Protein AF-A0AAV8FFJ5-F1 (afdb_monomer_lite)

Secondary structure (DSSP, 8-state):
------------S-----SSPPPPPPPPPP--BEEE-HHHHSS-EEEEETTTEEEEEEEEPP-TTT-TT--EEEEEEEETTEEEEEEEEPPTTB-SEEEEEEEEEEEEETTEEEEEEEEEEEEE-EEEEEEEEEE-HHHHHHHTT-HHHHHHH-TT-TT----S-PEEEEEEEEEEEEEPTTSSEEEEEEEEEEEEEEEEETTEEEEEEEEEEEEEEEEEPPP---------------------------------------GGGSPPP-EEEEEEE--TT--EEEEES-SS-S--TT-EEEE------SSTT-TTHHHHHHHHSTTTT--TT--S-EEEEEEETTS-EEEE-S---EEEE--SSSEEEEEESSS-EEEEEE--SSHHHHHHHHHHHH--PPPPPGGGGGSEEEEE-S-HHHHHHHHHHHHHTT--EEEEEETTTT-EEEETTEEEE-TT-S--TTTTTTHHHHHHHHHHTT-EEEE---S--PPPPTTS-------HHHHHHHHHHHHHHHHHTS-------SS-SSSHHHHTTSTTS----PEEPPPPPTT-------PPP--------------PPP---PPPPP------

InterPro domains:
  IPR011013 Galactose mutarotase-like domain superfamily [SSF74650] (195-387)
  IPR017853 Glycoside hydrolase superfamily [SSF51445] (389-494)
  IPR052990 Sulfoquinovosidase Glycosyl Hydrolase [PTHR46959] (23-495)

pLDDT: mean 73.07, std 27.99, range [20.7, 98.69]

Organism: NCBI:txid906938

Foldseek 3Di:
DPPPPPPDDPPPDDDQQDLDDDAAADDDDFKDFEAEDCVAQVAWDWDDFFPWKIKIKHWDDPDPPPDNDQGWIKIFMDTPVCPVAGLFMADTRMDQKKFWDWDWDWDDFPQFIHIHTDDTLWIQHYWYWYDKDFDDPVNCVVCVPPPVNCQQQNPPNPPDDQPGGGKIKTKTKGKTWDDDPPAQKIKIKIKIKIWIWHDPDNWKIKIKIGIDDIDIDIDRHDDPPPPPDDPDDDDDDDDDDDDDPPPPPPPPPDDPPPPPVVVVPNDATQKMKGKTWDALPKWKAAQWDFDQDGTAALHKAKNDAGQQAFCQDPPPRSSVCSSVGNSRHHHRRHDRTTFQWMAIPSRHIKGWDDDFIWMWRNNDSTMIMIMGRGNMTMIMITDDPDPVRRVVVVCVQVHDDDDDDPLPVQFFAFEDEQADVRVVVVVVVCVVVVGGASEYEYAQQQDWDQDPVGTDHQQPPDGPCVRHPPVVVSQVVCVVVNYHYAYAHDPDHDDDDPPDPDPDDPDPVSVCVNCVVVVVVVVVNVDDDDDDDDDPDPPVVVVVVVVPDDDPDHHHDDDDDPPDDPDDDDDDDDDDDDDDDDDDDGDTDDDDDDDDDDDDDDDD

Radius of gyration: 32.41 Å; chains: 1; bounding box: 73×77×121 Å

Structure (mmCIF, N/CA/C/O backbone):
data_AF-A0AAV8FFJ5-F1
#
_entry.id   AF-A0AAV8FFJ5-F1
#
loop_
_atom_site.group_PDB
_atom_site.id
_atom_site.type_symbol
_atom_site.label_atom_id
_atom_site.label_alt_id
_atom_site.label_comp_id
_atom_site.label_asym_id
_atom_site.label_entity_id
_atom_site.label_seq_id
_atom_site.pdbx_PDB_ins_code
_atom_site.Cartn_x
_atom_site.Cartn_y
_atom_site.Cartn_z
_atom_site.occupancy
_atom_site.B_iso_or_equiv
_atom_site.auth_seq_id
_atom_site.auth_comp_id
_atom_site.auth_asym_id
_atom_site.auth_atom_id
_atom_site.pdbx_PDB_model_num
ATOM 1 N N . MET A 1 1 ? 8.888 23.016 -9.377 1.00 27.34 1 MET A N 1
ATOM 2 C CA . MET A 1 1 ? 7.510 23.020 -8.830 1.00 27.34 1 MET A CA 1
ATOM 3 C C . MET A 1 1 ? 6.542 23.566 -9.877 1.00 27.34 1 MET A C 1
ATOM 5 O O . MET A 1 1 ? 6.268 24.762 -9.897 1.00 27.34 1 MET A O 1
ATOM 9 N N . ALA A 1 2 ? 6.053 22.723 -10.788 1.00 27.53 2 ALA A N 1
ATOM 10 C CA . ALA A 1 2 ? 4.931 23.105 -11.641 1.00 27.53 2 ALA A CA 1
ATOM 11 C C . ALA A 1 2 ? 3.664 23.161 -10.771 1.00 27.53 2 ALA A C 1
ATOM 13 O O . ALA A 1 2 ? 3.312 22.176 -10.126 1.00 27.53 2 ALA A O 1
ATOM 14 N N . GLN A 1 3 ? 3.012 24.324 -10.696 1.00 28.06 3 GLN A N 1
ATOM 15 C CA . GLN A 1 3 ? 1.726 24.470 -10.015 1.00 28.06 3 GLN A CA 1
ATOM 16 C C . GLN A 1 3 ? 0.692 23.574 -10.706 1.00 28.06 3 GLN A C 1
ATOM 18 O O . GLN A 1 3 ? 0.239 23.878 -11.809 1.00 28.06 3 GLN A O 1
ATOM 23 N N . THR A 1 4 ? 0.301 22.480 -10.054 1.00 39.94 4 THR A N 1
ATOM 24 C CA . THR A 1 4 ? -0.890 21.709 -10.415 1.00 39.94 4 THR A CA 1
ATOM 25 C C . THR A 1 4 ? -2.088 22.654 -10.325 1.00 39.94 4 THR A C 1
ATOM 27 O O . THR A 1 4 ? -2.523 23.004 -9.228 1.00 39.94 4 THR A O 1
ATOM 30 N N . GLN A 1 5 ? -2.600 23.133 -11.462 1.00 37.69 5 GLN A N 1
ATOM 31 C CA . GLN A 1 5 ? -3.820 23.939 -11.488 1.00 37.69 5 GLN A CA 1
ATOM 32 C C . GLN A 1 5 ? -5.011 23.046 -11.116 1.00 37.69 5 GLN A C 1
ATOM 34 O O . GLN A 1 5 ? -5.649 22.438 -11.971 1.00 37.69 5 GLN A O 1
ATOM 39 N N . TYR A 1 6 ? -5.310 22.958 -9.820 1.00 39.06 6 TYR A N 1
ATOM 40 C CA . TYR A 1 6 ? -6.525 22.326 -9.316 1.00 39.06 6 TYR A CA 1
ATOM 41 C C . TYR A 1 6 ? -7.734 23.184 -9.689 1.00 39.06 6 TYR A C 1
ATOM 43 O O . TYR A 1 6 ? -8.048 24.180 -9.035 1.00 39.06 6 TYR A O 1
ATOM 51 N N . LYS A 1 7 ? -8.435 22.804 -10.757 1.00 43.22 7 LYS A N 1
ATOM 52 C CA . LYS A 1 7 ? -9.700 23.434 -11.134 1.00 43.22 7 LYS A CA 1
ATOM 53 C C . LYS A 1 7 ? -10.850 22.731 -10.414 1.00 43.22 7 LYS A C 1
ATOM 55 O O . LYS A 1 7 ? -11.481 21.828 -10.951 1.00 43.22 7 LYS A O 1
ATOM 60 N N . ASN A 1 8 ? -11.134 23.159 -9.186 1.00 42.53 8 ASN A N 1
ATOM 61 C CA . ASN A 1 8 ? -12.275 22.655 -8.424 1.00 42.53 8 ASN A CA 1
ATOM 62 C C . ASN A 1 8 ? -13.589 23.179 -9.023 1.00 42.53 8 ASN A C 1
ATOM 64 O O . ASN A 1 8 ? -13.984 24.315 -8.763 1.00 42.53 8 ASN A O 1
ATOM 68 N N . SER A 1 9 ? -14.305 22.358 -9.795 1.00 47.91 9 SER A N 1
ATOM 69 C CA . SER A 1 9 ? -15.708 22.637 -10.118 1.00 47.91 9 SER A CA 1
ATOM 70 C C . SER A 1 9 ? -16.610 21.967 -9.083 1.00 47.91 9 SER A C 1
ATOM 72 O O . SER A 1 9 ? -16.882 20.771 -9.171 1.00 47.91 9 SER A O 1
ATOM 74 N N . LYS A 1 10 ? -17.101 22.725 -8.097 1.00 41.09 10 LYS A N 1
ATOM 75 C CA . LYS A 1 10 ? -18.166 22.243 -7.207 1.00 41.09 10 LYS A CA 1
ATOM 76 C C . LYS A 1 10 ? -19.483 22.200 -7.987 1.00 41.09 10 LYS A C 1
ATOM 78 O O . LYS A 1 10 ? -20.223 23.178 -8.013 1.00 41.09 10 LYS A O 1
ATOM 83 N N . LYS A 1 11 ? -19.790 21.075 -8.638 1.00 44.50 11 LYS A N 1
ATOM 84 C CA . LYS A 1 11 ? -21.136 20.808 -9.169 1.00 44.50 11 LYS A CA 1
ATOM 85 C C . LYS A 1 11 ? -22.014 20.261 -8.047 1.00 44.50 11 LYS A C 1
ATOM 87 O O . LYS A 1 11 ? -22.297 19.069 -7.986 1.00 44.50 11 LYS A O 1
ATOM 92 N N . HIS A 1 12 ? -22.430 21.129 -7.131 1.00 41.81 12 HIS A N 1
ATOM 93 C CA . HIS A 1 12 ? -23.489 20.765 -6.202 1.00 41.81 12 HIS A CA 1
ATOM 94 C C . HIS A 1 12 ? -24.855 20.953 -6.876 1.00 41.81 12 HIS A C 1
ATOM 96 O O . HIS A 1 12 ? -25.210 22.050 -7.294 1.00 41.81 12 HIS A O 1
ATOM 102 N N . HIS A 1 13 ? -25.610 19.850 -6.899 1.00 42.41 13 HIS A N 1
ATOM 103 C CA . HIS A 1 13 ? -27.062 19.745 -7.087 1.00 42.41 13 HIS A CA 1
ATOM 104 C C . HIS A 1 13 ? -27.590 19.537 -8.524 1.00 42.41 13 HIS A C 1
ATOM 106 O O . HIS A 1 13 ? -27.277 20.279 -9.448 1.00 42.41 13 HIS A O 1
ATOM 112 N N . LYS A 1 14 ? -28.485 18.533 -8.634 1.00 45.38 14 LYS A N 1
ATOM 113 C CA . LYS A 1 14 ? -29.269 18.045 -9.796 1.00 45.38 14 LYS A CA 1
ATOM 114 C C . LYS A 1 14 ? -28.672 16.927 -10.665 1.00 45.38 14 LYS A C 1
ATOM 116 O O . LYS A 1 14 ? -28.888 16.913 -11.871 1.00 45.38 14 LYS A O 1
ATOM 121 N N . HIS A 1 15 ? -28.020 15.932 -10.070 1.00 53.72 15 HIS A N 1
ATOM 122 C CA . HIS A 1 15 ? -27.848 14.639 -10.740 1.00 53.72 15 HIS A CA 1
ATOM 123 C C . HIS A 1 15 ? -28.732 13.586 -10.070 1.00 53.72 15 HIS A C 1
ATOM 125 O O . HIS A 1 15 ? -28.730 13.457 -8.850 1.00 53.72 15 HIS A O 1
ATOM 131 N N . ILE A 1 16 ? -29.509 12.859 -10.877 1.00 65.69 16 ILE A N 1
ATOM 132 C CA . ILE A 1 16 ? -30.084 11.576 -10.465 1.00 65.69 16 ILE A CA 1
ATOM 133 C C . ILE A 1 16 ? -28.891 10.674 -10.145 1.00 65.69 16 ILE A C 1
ATOM 135 O O . ILE A 1 16 ? -28.009 10.517 -10.994 1.00 65.69 16 ILE A O 1
ATOM 139 N N . ASN A 1 17 ? -28.832 10.140 -8.924 1.00 75.19 17 ASN A N 1
ATOM 140 C CA . ASN A 1 17 ? -27.739 9.264 -8.514 1.00 75.19 17 ASN A CA 1
ATOM 141 C C . ASN A 1 17 ? -27.718 8.045 -9.441 1.00 75.19 17 ASN A C 1
ATOM 143 O O . ASN A 1 17 ? -28.715 7.329 -9.538 1.00 75.19 17 ASN A O 1
ATOM 147 N N . ASN A 1 18 ? -26.601 7.819 -10.136 1.00 77.56 18 ASN A N 1
ATOM 148 C CA . ASN A 1 18 ? -26.414 6.599 -10.911 1.00 77.56 18 ASN A CA 1
ATOM 149 C C . ASN A 1 18 ? -26.070 5.466 -9.930 1.00 77.56 18 ASN A C 1
ATOM 151 O O . ASN A 1 18 ? -24.991 5.506 -9.334 1.00 77.56 18 ASN A O 1
ATOM 155 N N . PRO A 1 19 ? -26.932 4.448 -9.763 1.00 77.12 19 PRO A N 1
ATOM 156 C CA . PRO A 1 19 ? -26.680 3.384 -8.802 1.00 77.12 19 PRO A CA 1
ATOM 157 C C . PRO A 1 19 ? -25.556 2.425 -9.236 1.00 77.12 19 PRO A C 1
ATOM 159 O O . PRO A 1 19 ? -25.034 1.682 -8.404 1.00 77.12 19 PRO A O 1
ATOM 162 N N . PHE A 1 20 ? -25.147 2.479 -10.510 1.00 77.88 20 PHE A N 1
ATOM 163 C CA . PHE A 1 20 ? -24.053 1.700 -11.092 1.00 77.88 20 PHE A CA 1
ATOM 164 C C . PHE A 1 20 ? -22.979 2.633 -11.675 1.00 77.88 20 PHE A C 1
ATOM 166 O O . PHE A 1 20 ? -22.865 2.771 -12.901 1.00 77.88 20 PHE A O 1
ATOM 173 N N . PRO A 1 21 ? -22.204 3.335 -10.827 1.00 76.38 21 PRO A N 1
ATOM 174 C CA . PRO A 1 21 ? -21.106 4.158 -11.311 1.00 76.38 21 PRO A CA 1
ATOM 175 C C . PRO A 1 21 ? -20.093 3.279 -12.056 1.00 76.38 21 PRO A C 1
ATOM 177 O O . PRO A 1 21 ? -19.700 2.217 -11.577 1.00 76.38 21 PRO A O 1
ATOM 180 N N . SER A 1 22 ? -19.674 3.708 -13.248 1.00 78.69 22 SER A N 1
ATOM 181 C CA . SER A 1 22 ? -18.642 2.997 -14.003 1.00 78.69 22 SER A CA 1
ATOM 182 C C . SER A 1 22 ? -17.308 3.036 -13.256 1.00 78.69 22 SER A C 1
ATOM 184 O O . SER A 1 22 ? -16.978 4.044 -12.625 1.00 78.69 22 SER A O 1
ATOM 186 N N . ALA A 1 23 ? -16.516 1.969 -13.383 1.00 79.38 23 ALA A N 1
ATOM 187 C CA . ALA A 1 23 ? -15.149 1.959 -12.878 1.00 79.38 23 ALA A CA 1
ATOM 188 C C . ALA A 1 23 ? -14.354 3.129 -13.498 1.00 79.38 23 ALA A C 1
ATOM 190 O O . ALA A 1 23 ? -14.404 3.314 -14.724 1.00 79.38 23 ALA A O 1
ATOM 191 N N . PRO A 1 24 ? -13.643 3.934 -12.688 1.00 82.69 24 PRO A N 1
ATOM 192 C CA . PRO A 1 24 ? -12.802 5.003 -13.203 1.00 82.69 24 PRO A CA 1
ATOM 193 C C . PRO A 1 24 ? -11.770 4.456 -14.191 1.00 82.69 24 PRO A C 1
ATOM 195 O O . PRO A 1 24 ? -11.191 3.389 -13.986 1.00 82.69 24 PRO A O 1
ATOM 198 N N . LYS A 1 25 ? -11.545 5.178 -15.291 1.00 85.44 25 LYS A N 1
ATOM 199 C CA . LYS A 1 25 ? -10.535 4.780 -16.276 1.00 85.44 25 LYS A CA 1
ATOM 200 C C . LYS A 1 25 ? -9.154 5.111 -15.721 1.00 85.44 25 LYS A C 1
ATOM 202 O O . LYS A 1 25 ? -8.875 6.280 -15.491 1.00 85.44 25 LYS A O 1
ATOM 207 N N . SER A 1 26 ? -8.297 4.112 -15.563 1.00 87.12 26 SER A N 1
ATOM 208 C CA . SER A 1 26 ? -6.859 4.297 -15.356 1.00 87.12 26 SER A CA 1
ATOM 209 C C . SER A 1 26 ? -6.111 3.994 -16.653 1.00 87.12 26 SER A C 1
ATOM 211 O O . SER A 1 26 ? -6.634 3.311 -17.544 1.00 87.12 26 SER A O 1
ATOM 213 N N . LEU A 1 27 ? -4.861 4.439 -16.755 1.00 87.25 27 LEU A N 1
ATOM 214 C CA . LEU A 1 27 ? -3.969 3.934 -17.787 1.00 87.25 27 LEU A CA 1
ATOM 215 C C . LEU A 1 27 ? -3.849 2.398 -17.703 1.00 87.25 27 LEU A C 1
ATOM 217 O O . LEU A 1 27 ? -3.881 1.819 -16.610 1.00 87.25 27 LEU A O 1
ATOM 221 N N . PRO A 1 28 ? -3.774 1.712 -18.859 1.00 86.25 28 PRO A N 1
ATOM 222 C CA . PRO A 1 28 ? -3.545 0.276 -18.890 1.00 86.25 28 PRO A CA 1
ATOM 223 C C . PRO A 1 28 ? -2.102 -0.037 -18.488 1.00 86.25 28 PRO A C 1
ATOM 225 O O . PRO A 1 28 ? -1.253 0.853 -18.460 1.00 86.25 28 PRO A O 1
ATOM 228 N N . LEU A 1 29 ? -1.816 -1.321 -18.270 1.00 87.94 29 LEU A N 1
ATOM 229 C CA . LEU A 1 29 ? -0.450 -1.787 -18.072 1.00 87.94 29 LEU A CA 1
ATOM 230 C C . LEU A 1 29 ? 0.429 -1.380 -19.261 1.00 87.94 29 LEU A C 1
ATOM 232 O O . LEU A 1 29 ? 0.100 -1.649 -20.421 1.00 87.94 29 LEU A O 1
ATOM 236 N N . ILE A 1 30 ? 1.553 -0.737 -18.967 1.00 87.69 30 ILE A N 1
ATOM 237 C CA . ILE A 1 30 ? 2.515 -0.262 -19.961 1.00 87.69 30 ILE A CA 1
ATOM 238 C C . ILE A 1 30 ? 3.710 -1.208 -19.987 1.00 87.69 30 ILE A C 1
ATOM 240 O O . ILE A 1 30 ? 4.317 -1.456 -18.959 1.00 87.69 30 ILE A O 1
ATOM 244 N N . HIS A 1 31 ? 4.080 -1.722 -21.152 1.00 81.38 31 HIS A N 1
ATOM 245 C CA . HIS A 1 31 ? 5.307 -2.500 -21.301 1.00 81.38 31 HIS A CA 1
ATOM 246 C C . HIS A 1 31 ? 5.939 -2.226 -22.662 1.00 81.38 31 HIS A C 1
ATOM 248 O O . HIS A 1 31 ? 5.267 -1.801 -23.610 1.00 81.38 31 HIS A O 1
ATOM 254 N N . SER A 1 32 ? 7.248 -2.428 -22.732 1.00 85.81 32 SER A N 1
ATOM 255 C CA . SER A 1 32 ? 8.037 -2.342 -23.953 1.00 85.81 32 SER A CA 1
ATOM 256 C C . SER A 1 32 ? 9.346 -3.099 -23.773 1.00 85.81 32 SER A C 1
ATOM 258 O O . SER A 1 32 ? 9.659 -3.567 -22.682 1.00 85.81 32 SER A O 1
ATOM 260 N N . LYS A 1 33 ? 10.133 -3.175 -24.845 1.00 86.69 33 LYS A N 1
ATOM 261 C CA . LYS A 1 33 ? 11.461 -3.783 -24.815 1.00 86.69 33 LYS A CA 1
ATOM 262 C C . LYS A 1 33 ? 12.438 -2.938 -23.994 1.00 86.69 33 LYS A C 1
ATOM 264 O O . LYS A 1 33 ? 12.467 -1.711 -24.128 1.00 86.69 33 LYS A O 1
ATOM 269 N N . LEU A 1 34 ? 13.259 -3.628 -23.213 1.00 91.75 34 LEU A N 1
ATOM 270 C CA . LEU A 1 34 ? 14.481 -3.096 -22.635 1.00 91.75 34 LEU A CA 1
ATOM 271 C C . LEU A 1 34 ? 15.609 -3.208 -23.656 1.00 91.75 34 LEU A C 1
ATOM 273 O O . LEU A 1 34 ? 15.776 -4.227 -24.322 1.00 91.75 34 LEU A O 1
ATOM 277 N N . SER A 1 35 ? 16.403 -2.155 -23.741 1.00 91.81 35 SER A N 1
ATOM 278 C CA . SER A 1 35 ? 17.680 -2.150 -24.450 1.00 91.81 35 SER A CA 1
ATOM 279 C C . SER A 1 35 ? 18.784 -1.727 -23.489 1.00 91.81 35 SER A C 1
ATOM 281 O O . SER A 1 35 ? 18.505 -1.181 -22.421 1.00 91.81 35 SER A O 1
ATOM 283 N N . PHE A 1 36 ? 20.038 -1.991 -23.827 1.00 91.00 36 PHE A N 1
ATOM 284 C CA . PHE A 1 36 ? 21.166 -1.652 -22.968 1.00 91.00 36 PHE A CA 1
ATOM 285 C C . PHE A 1 36 ? 22.409 -1.328 -23.798 1.00 91.00 36 PHE A C 1
ATOM 287 O O . PHE A 1 36 ? 22.469 -1.626 -24.990 1.00 91.00 36 PHE A O 1
ATOM 294 N N . ASN A 1 37 ? 23.390 -0.679 -23.172 1.00 88.06 37 ASN A N 1
ATOM 295 C CA . ASN A 1 37 ? 24.670 -0.379 -23.801 1.00 88.06 37 ASN A CA 1
ATOM 296 C C . ASN A 1 37 ? 25.545 -1.645 -23.894 1.00 88.06 37 ASN A C 1
ATOM 298 O O . ASN A 1 37 ? 26.142 -2.064 -22.899 1.00 88.06 37 ASN A O 1
ATOM 302 N N . ASP A 1 38 ? 25.635 -2.220 -25.096 1.00 82.00 38 ASP A N 1
ATOM 303 C CA . ASP A 1 38 ? 26.389 -3.450 -25.378 1.00 82.00 38 ASP A CA 1
ATOM 304 C C . ASP A 1 38 ? 27.872 -3.361 -24.976 1.00 82.00 38 ASP A C 1
ATOM 306 O O . ASP A 1 38 ? 28.421 -4.341 -24.487 1.00 82.00 38 ASP A O 1
ATOM 310 N N . GLU A 1 39 ? 28.529 -2.203 -25.103 1.00 84.25 39 GLU A N 1
ATOM 311 C CA . GLU A 1 39 ? 29.957 -2.075 -24.762 1.00 84.25 39 GLU A CA 1
ATOM 312 C C . GLU A 1 39 ? 30.221 -2.265 -23.262 1.00 84.25 39 GLU A C 1
ATOM 314 O O . GLU A 1 39 ? 31.299 -2.699 -22.858 1.00 84.25 39 GLU A O 1
ATOM 319 N N . LYS A 1 40 ? 29.240 -1.920 -22.420 1.00 83.88 40 LYS A N 1
ATOM 320 C CA . LYS A 1 40 ? 29.397 -1.911 -20.958 1.00 83.88 40 LYS A CA 1
ATOM 321 C C . LYS A 1 40 ? 28.717 -3.084 -20.266 1.00 83.88 40 LYS A C 1
ATOM 323 O O . LYS A 1 40 ? 29.121 -3.433 -19.158 1.00 83.88 40 LYS A O 1
ATOM 328 N N . LEU A 1 41 ? 27.692 -3.659 -20.893 1.00 88.81 41 LEU A N 1
ATOM 329 C CA . LEU A 1 41 ? 26.747 -4.589 -20.269 1.00 88.81 41 LEU A CA 1
ATOM 330 C C . LEU A 1 41 ? 26.561 -5.891 -21.073 1.00 88.81 41 LEU A C 1
ATOM 332 O O . LEU A 1 41 ? 25.582 -6.604 -20.867 1.00 88.81 41 LEU A O 1
ATOM 336 N N . SER A 1 42 ? 27.517 -6.234 -21.944 1.00 86.50 42 SER A N 1
ATOM 337 C CA . SER A 1 42 ? 27.536 -7.477 -22.739 1.00 86.50 42 SER A CA 1
ATOM 338 C C . SER A 1 42 ? 27.675 -8.770 -21.931 1.00 86.50 42 SER A C 1
ATOM 340 O O . SER A 1 42 ? 27.432 -9.849 -22.469 1.00 86.50 42 SER A O 1
ATOM 342 N N . HIS A 1 43 ? 28.084 -8.691 -20.663 1.00 89.56 43 HIS A N 1
ATOM 343 C CA . HIS A 1 43 ? 28.338 -9.852 -19.811 1.00 89.56 43 HIS A CA 1
ATOM 344 C C . HIS A 1 43 ? 27.574 -9.754 -18.497 1.00 89.56 43 HIS A C 1
ATOM 346 O O . HIS A 1 43 ? 27.303 -8.654 -18.009 1.00 89.56 43 HIS A O 1
ATOM 352 N N . SER A 1 44 ? 27.274 -10.920 -17.921 1.00 93.44 44 SER A N 1
ATOM 353 C CA . SER A 1 44 ? 26.695 -11.010 -16.583 1.00 93.44 44 SER A CA 1
ATOM 354 C C . SER A 1 44 ? 27.634 -10.384 -15.552 1.00 93.44 44 SER A C 1
ATOM 356 O O . SER A 1 44 ? 28.851 -10.567 -15.644 1.00 93.44 44 SER A O 1
ATOM 358 N N . ARG A 1 45 ? 27.086 -9.634 -14.593 1.00 95.44 45 ARG A N 1
ATOM 359 C CA . ARG A 1 45 ? 27.843 -8.970 -13.522 1.00 95.44 45 ARG A CA 1
ATOM 360 C C . ARG A 1 45 ? 27.027 -8.898 -12.241 1.00 95.44 45 ARG A C 1
ATOM 362 O O . ARG A 1 45 ? 25.842 -8.581 -12.296 1.00 95.44 45 ARG A O 1
ATOM 369 N N . ASP A 1 46 ? 27.707 -9.093 -11.120 1.00 97.00 46 ASP A N 1
ATOM 370 C CA . ASP A 1 46 ? 27.140 -8.955 -9.784 1.00 97.00 46 ASP A CA 1
ATOM 371 C C . ASP A 1 46 ? 27.591 -7.646 -9.141 1.00 97.00 46 ASP A C 1
ATOM 373 O O . ASP A 1 46 ? 28.747 -7.234 -9.264 1.00 97.00 46 ASP A O 1
ATOM 377 N N . PHE A 1 47 ? 26.661 -7.001 -8.447 1.00 97.81 47 PHE A N 1
ATOM 378 C CA . PHE A 1 47 ? 26.871 -5.752 -7.736 1.00 97.81 47 PHE A CA 1
ATOM 379 C C . PHE A 1 47 ? 26.398 -5.929 -6.295 1.00 97.81 47 PHE A C 1
ATOM 381 O O . PHE A 1 47 ? 25.206 -6.127 -6.051 1.00 97.81 47 PHE A O 1
ATOM 388 N N . SER A 1 48 ? 27.316 -5.849 -5.335 1.00 97.94 48 SER A N 1
ATOM 389 C CA . SER A 1 48 ? 26.944 -5.834 -3.919 1.00 97.94 48 SER A CA 1
ATOM 390 C C . SER A 1 48 ? 26.122 -4.584 -3.604 1.00 97.94 48 SER A C 1
ATOM 392 O O . SER A 1 48 ? 26.410 -3.499 -4.109 1.00 97.94 48 SER A O 1
ATOM 394 N N . ILE A 1 49 ? 25.103 -4.738 -2.765 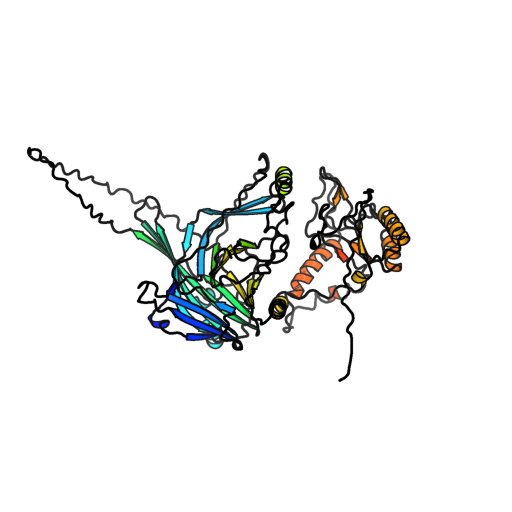1.00 97.94 49 ILE A N 1
ATOM 395 C CA . ILE A 1 49 ? 24.341 -3.646 -2.160 1.00 97.94 49 ILE A CA 1
ATOM 396 C C . ILE A 1 49 ? 24.498 -3.810 -0.653 1.00 97.94 49 ILE A C 1
ATOM 398 O O . ILE A 1 49 ? 23.932 -4.730 -0.061 1.00 97.94 49 ILE A O 1
ATOM 402 N N . GLY A 1 50 ? 25.297 -2.935 -0.049 1.00 96.12 50 GLY A N 1
ATOM 403 C CA . GLY A 1 50 ? 25.749 -3.107 1.323 1.00 96.12 50 GLY A CA 1
ATOM 404 C C . GLY A 1 50 ? 26.503 -4.425 1.519 1.00 96.12 50 GLY A C 1
ATOM 405 O O . GLY A 1 50 ? 27.247 -4.884 0.650 1.00 96.12 50 GLY A O 1
ATOM 406 N N . GLU A 1 51 ? 26.278 -5.035 2.677 1.00 96.50 51 GLU A N 1
ATOM 407 C CA . GLU A 1 51 ? 26.938 -6.266 3.111 1.00 96.50 51 GLU A CA 1
ATOM 408 C C . GLU A 1 51 ? 26.083 -7.515 2.892 1.00 96.50 51 GLU A C 1
ATOM 410 O O . GLU A 1 51 ? 26.603 -8.617 3.001 1.00 96.50 51 GLU A O 1
ATOM 415 N N . ASN A 1 52 ? 24.782 -7.375 2.617 1.00 97.81 52 ASN A N 1
ATOM 416 C CA . ASN A 1 52 ? 23.835 -8.490 2.692 1.00 97.81 52 ASN A CA 1
ATOM 417 C C . ASN A 1 52 ? 23.154 -8.824 1.367 1.00 97.81 52 ASN A C 1
ATOM 419 O O . ASN A 1 52 ? 22.582 -9.904 1.245 1.00 97.81 52 ASN A O 1
ATOM 423 N N . PHE A 1 53 ? 23.214 -7.947 0.367 1.00 98.50 53 PHE A N 1
ATOM 424 C CA . PHE A 1 53 ? 22.458 -8.122 -0.870 1.00 98.50 53 PHE A CA 1
ATOM 425 C C . PHE A 1 53 ? 23.353 -8.083 -2.101 1.00 98.50 53 PHE A C 1
ATOM 427 O O . PHE A 1 53 ? 24.379 -7.404 -2.126 1.00 98.50 53 PHE A O 1
ATOM 434 N N . ILE A 1 54 ? 22.943 -8.817 -3.133 1.00 98.50 54 ILE A N 1
ATOM 435 C CA . ILE A 1 54 ? 23.610 -8.851 -4.433 1.00 98.50 54 ILE A CA 1
ATOM 436 C C . ILE A 1 54 ? 22.567 -8.617 -5.520 1.00 98.50 54 ILE A C 1
ATOM 438 O O . ILE A 1 54 ? 21.538 -9.292 -5.568 1.00 98.50 54 ILE A O 1
ATOM 442 N N . LEU A 1 55 ? 22.847 -7.653 -6.393 1.00 98.56 55 LEU A N 1
ATOM 443 C CA . LEU A 1 55 ? 22.122 -7.425 -7.632 1.00 98.56 55 LEU A CA 1
ATOM 444 C C . LEU A 1 55 ? 22.909 -8.015 -8.800 1.00 98.56 55 LEU A C 1
ATOM 446 O O . LEU A 1 55 ? 23.987 -7.531 -9.133 1.00 98.56 55 LEU A O 1
ATOM 450 N N . THR A 1 56 ? 22.336 -9.001 -9.469 1.00 97.94 56 THR A N 1
ATOM 451 C CA . THR A 1 56 ? 22.884 -9.595 -10.687 1.00 97.94 56 THR A CA 1
ATOM 452 C C . THR A 1 56 ? 22.246 -8.958 -11.914 1.00 97.94 56 THR A C 1
ATOM 454 O O . THR A 1 56 ? 21.023 -8.946 -12.054 1.00 97.94 56 THR A O 1
ATOM 457 N N . TRP A 1 57 ? 23.070 -8.451 -12.828 1.00 96.69 57 TRP A N 1
ATOM 458 C CA . TRP A 1 57 ? 22.701 -8.144 -14.209 1.00 96.69 57 TRP A CA 1
ATOM 459 C C . TRP A 1 57 ? 23.076 -9.319 -15.099 1.00 96.69 57 TRP A C 1
ATOM 461 O O . TRP A 1 57 ? 24.229 -9.741 -15.078 1.00 96.69 57 TRP A O 1
ATOM 471 N N . ALA A 1 58 ? 22.147 -9.781 -15.932 1.00 94.00 58 ALA A N 1
ATOM 472 C CA . ALA A 1 58 ? 22.412 -10.799 -16.937 1.00 94.00 58 ALA A CA 1
ATOM 473 C C . ALA A 1 58 ? 21.771 -10.410 -18.284 1.00 94.00 58 ALA A C 1
ATOM 475 O O . ALA A 1 58 ? 20.551 -10.220 -18.360 1.00 94.00 58 ALA A O 1
ATOM 476 N N . PRO A 1 59 ? 22.558 -10.282 -19.368 1.00 90.31 59 PRO A N 1
ATOM 477 C CA . PRO A 1 59 ? 22.015 -10.084 -20.705 1.00 90.31 59 PRO A CA 1
ATOM 478 C C . PRO A 1 59 ? 21.355 -11.379 -21.200 1.00 90.31 59 PRO A C 1
ATOM 480 O O . PRO A 1 59 ? 21.881 -12.475 -21.011 1.00 90.31 59 PRO A O 1
ATOM 483 N N . THR A 1 60 ? 20.203 -11.268 -21.857 1.00 78.12 60 THR A N 1
ATOM 484 C CA . THR A 1 60 ? 19.556 -12.393 -22.530 1.00 78.12 60 THR A CA 1
ATOM 485 C C . THR A 1 60 ? 20.092 -12.521 -23.952 1.00 78.12 60 THR A C 1
ATOM 487 O O . THR A 1 60 ? 19.927 -11.627 -24.790 1.00 78.12 60 THR A O 1
ATOM 490 N N . ASN A 1 61 ? 20.718 -13.663 -24.237 1.00 62.66 61 ASN A N 1
ATOM 491 C CA . ASN A 1 61 ? 21.001 -14.077 -25.605 1.00 62.66 61 ASN A CA 1
ATOM 492 C C . ASN A 1 61 ? 19.674 -14.527 -26.224 1.00 62.66 61 ASN A C 1
ATOM 494 O O . ASN A 1 61 ? 18.974 -15.353 -25.644 1.00 62.66 61 ASN A O 1
ATOM 498 N N . GLY A 1 62 ? 19.278 -13.941 -27.353 1.00 54.22 62 GLY A N 1
ATOM 499 C CA . GLY A 1 62 ? 18.074 -14.394 -28.049 1.00 54.22 62 GLY A CA 1
ATOM 500 C C . GLY A 1 62 ? 18.271 -15.825 -28.549 1.00 54.22 62 GLY A C 1
ATOM 501 O O . GLY A 1 62 ? 19.308 -16.111 -29.140 1.00 54.22 62 GLY A O 1
ATOM 502 N N . ASP A 1 63 ? 17.290 -16.704 -28.334 1.00 43.94 63 ASP A N 1
ATOM 503 C CA . ASP A 1 63 ? 17.269 -18.029 -28.962 1.00 43.94 63 ASP A CA 1
ATOM 504 C C . ASP A 1 63 ? 17.286 -17.868 -30.492 1.00 43.94 63 ASP A C 1
ATOM 506 O O . ASP A 1 63 ? 16.293 -17.445 -31.100 1.00 43.94 63 ASP A O 1
ATOM 510 N N . GLU A 1 64 ? 18.411 -18.217 -31.123 1.00 43.91 64 GLU A N 1
ATOM 511 C CA . GLU A 1 64 ? 18.619 -18.099 -32.574 1.00 43.91 64 GLU A CA 1
ATOM 512 C C . GLU A 1 64 ? 17.611 -18.932 -33.390 1.00 43.91 64 GLU A C 1
ATOM 514 O O . GLU A 1 64 ? 17.292 -18.577 -34.524 1.00 43.91 64 GLU A O 1
ATOM 519 N N . GLU A 1 65 ? 17.041 -19.993 -32.809 1.00 45.16 65 GLU A N 1
ATOM 520 C CA . GLU A 1 65 ? 16.154 -20.931 -33.512 1.00 45.16 65 GLU A CA 1
ATOM 521 C C . GLU A 1 65 ? 14.675 -20.521 -33.566 1.00 45.16 65 GLU A C 1
ATOM 523 O O . GLU A 1 65 ? 13.938 -21.044 -34.404 1.00 45.16 65 GLU A O 1
ATOM 528 N N . LYS A 1 66 ? 14.200 -19.605 -32.705 1.00 46.47 66 LYS A N 1
ATOM 529 C CA . LYS A 1 66 ? 12.757 -19.284 -32.637 1.00 46.47 66 LYS A CA 1
ATOM 530 C C . LYS A 1 66 ? 12.397 -17.853 -33.007 1.00 46.47 66 LYS A C 1
ATOM 532 O O . LYS A 1 66 ? 11.362 -17.690 -33.649 1.00 46.47 66 LYS A O 1
ATOM 537 N N . GLN A 1 67 ? 13.209 -16.837 -32.689 1.00 38.25 67 GLN A N 1
ATOM 538 C CA . GLN A 1 67 ? 13.019 -15.452 -33.162 1.00 38.25 67 GLN A CA 1
ATOM 539 C C . GLN A 1 67 ? 14.327 -14.628 -33.056 1.00 38.25 67 GLN A C 1
ATOM 541 O O . GLN A 1 67 ? 14.723 -14.278 -31.946 1.00 38.25 67 GLN A O 1
ATOM 546 N N . PRO A 1 68 ? 14.951 -14.178 -34.163 1.00 39.12 68 PRO A N 1
ATOM 547 C CA . PRO A 1 68 ? 16.261 -13.501 -34.132 1.00 39.12 68 PRO A CA 1
ATOM 548 C C . PRO A 1 68 ? 16.292 -12.049 -33.584 1.00 39.12 68 PRO A C 1
ATOM 550 O O . PRO A 1 68 ? 17.170 -11.285 -33.973 1.00 39.12 68 PRO A O 1
ATOM 553 N N . THR A 1 69 ? 15.333 -11.575 -32.767 1.00 40.09 69 THR A N 1
ATOM 554 C CA . THR A 1 69 ? 15.143 -10.107 -32.560 1.00 40.09 69 THR A CA 1
ATOM 555 C C . THR A 1 69 ? 14.875 -9.595 -31.136 1.00 40.09 69 THR A C 1
ATOM 557 O O . THR A 1 69 ? 14.393 -8.467 -30.959 1.00 40.09 69 THR A O 1
ATOM 560 N N . THR A 1 70 ? 15.211 -10.350 -30.092 1.00 47.12 70 THR A N 1
ATOM 561 C CA . THR A 1 70 ? 15.103 -9.859 -28.702 1.00 47.12 70 THR A CA 1
ATOM 562 C C . THR A 1 70 ? 16.394 -10.067 -27.924 1.00 47.12 70 THR A C 1
ATOM 564 O O . THR A 1 70 ? 16.453 -10.859 -26.992 1.00 47.12 70 THR A O 1
ATOM 567 N N . ARG A 1 71 ? 17.429 -9.307 -28.307 1.00 63.25 71 ARG A N 1
ATOM 568 C CA . ARG A 1 71 ? 18.552 -8.973 -27.420 1.00 63.25 71 ARG A CA 1
ATOM 569 C C . ARG A 1 71 ? 17.993 -8.118 -26.277 1.00 63.25 71 ARG A C 1
ATOM 571 O O . ARG A 1 71 ? 17.324 -7.120 -26.550 1.00 63.25 71 ARG A O 1
ATOM 578 N N . GLY A 1 72 ? 18.211 -8.523 -25.033 1.00 78.00 72 GLY A N 1
ATOM 579 C CA . GLY A 1 72 ? 17.702 -7.839 -23.846 1.00 78.00 72 GLY A CA 1
ATOM 580 C C . GLY A 1 72 ? 18.546 -8.174 -22.620 1.00 78.00 72 GLY A C 1
ATOM 581 O O . GLY A 1 72 ? 19.654 -8.684 -22.747 1.00 78.00 72 GLY A O 1
ATOM 582 N N . GLY A 1 73 ? 18.038 -7.900 -21.428 1.00 90.62 73 GLY A N 1
ATOM 583 C CA . GLY A 1 73 ? 18.660 -8.363 -20.195 1.00 90.62 73 GLY A CA 1
ATOM 584 C C . GLY A 1 73 ? 17.689 -8.298 -19.035 1.00 90.62 73 GLY A C 1
ATOM 585 O O . GLY A 1 73 ? 16.534 -7.900 -19.210 1.00 90.62 73 GLY A O 1
ATOM 586 N N . TYR A 1 74 ? 18.142 -8.729 -17.869 1.00 94.94 74 TYR A N 1
ATOM 587 C CA . TYR A 1 74 ? 17.353 -8.689 -16.651 1.00 94.94 74 TYR A CA 1
ATOM 588 C C . TYR A 1 74 ? 18.229 -8.438 -15.430 1.00 94.94 74 TYR A C 1
ATOM 590 O O . TYR A 1 74 ? 19.438 -8.674 -15.439 1.00 94.94 74 TYR A O 1
ATOM 598 N N . LEU A 1 75 ? 17.583 -7.936 -14.385 1.00 97.75 75 LEU A N 1
ATOM 599 C CA . LEU A 1 75 ? 18.149 -7.727 -13.066 1.00 97.75 75 LEU A CA 1
ATOM 600 C C . LEU A 1 75 ? 17.506 -8.707 -12.089 1.00 97.75 75 LEU A C 1
ATOM 602 O O . LEU A 1 75 ? 16.296 -8.935 -12.149 1.00 97.75 75 LEU A O 1
ATOM 606 N N . SER A 1 76 ? 18.301 -9.246 -11.174 1.00 98.12 76 SER A N 1
ATOM 607 C CA . SER A 1 76 ? 17.847 -10.117 -10.092 1.00 98.12 76 SER A CA 1
ATOM 608 C C . SER A 1 76 ? 18.513 -9.704 -8.790 1.00 98.12 76 SER A C 1
ATOM 610 O O . SER A 1 76 ? 19.731 -9.607 -8.728 1.00 98.12 76 SER A O 1
ATOM 612 N N . LEU A 1 77 ? 17.719 -9.442 -7.760 1.00 98.62 77 LEU A N 1
ATOM 613 C CA . LEU A 1 77 ? 18.172 -9.116 -6.416 1.00 98.62 77 LEU A CA 1
ATOM 614 C C . LEU A 1 77 ? 17.999 -10.348 -5.528 1.00 98.62 77 LEU A C 1
ATOM 616 O O . LEU A 1 77 ? 16.884 -10.861 -5.408 1.00 98.62 77 LEU A O 1
ATOM 620 N N . SER A 1 78 ? 19.078 -10.763 -4.874 1.00 98.25 78 SER A N 1
ATOM 621 C CA . SER A 1 78 ? 19.104 -11.871 -3.915 1.00 98.25 78 SER A CA 1
ATOM 622 C C . SER A 1 78 ? 19.786 -11.435 -2.615 1.00 98.25 78 SER A C 1
ATOM 624 O O . SER A 1 78 ? 20.551 -10.466 -2.583 1.00 98.25 78 SER A O 1
ATOM 626 N N . HIS A 1 79 ? 19.513 -12.157 -1.531 1.00 98.00 79 HIS A N 1
ATOM 627 C CA . HIS A 1 79 ? 20.244 -12.011 -0.272 1.00 98.00 79 HIS A CA 1
ATOM 628 C C . HIS A 1 79 ? 21.467 -12.943 -0.273 1.00 98.00 79 HIS A C 1
ATOM 630 O O . HIS A 1 79 ? 21.398 -14.044 -0.815 1.00 98.00 79 HIS A O 1
ATOM 636 N N . GLN A 1 80 ? 22.579 -12.540 0.346 1.00 96.00 80 GLN A N 1
ATOM 637 C CA . GLN A 1 80 ? 23.842 -13.294 0.328 1.00 96.00 80 GLN A CA 1
ATOM 638 C C . GLN A 1 80 ? 23.729 -14.700 0.925 1.00 96.00 80 GLN A C 1
ATOM 640 O O . GLN A 1 80 ? 24.450 -15.601 0.508 1.00 96.00 80 GLN A O 1
ATOM 645 N N . SER A 1 81 ? 22.815 -14.906 1.876 1.00 95.62 81 SER A N 1
ATOM 646 C CA . SER A 1 81 ? 22.566 -16.235 2.448 1.00 95.62 81 SER A CA 1
ATOM 647 C C . SER A 1 81 ? 21.764 -17.168 1.530 1.00 95.62 81 SER A C 1
ATOM 649 O O . SER A 1 81 ? 21.733 -18.365 1.784 1.00 95.62 81 SER A O 1
ATOM 651 N N . GLU A 1 82 ? 21.088 -16.642 0.502 1.00 93.81 82 GLU A N 1
ATOM 652 C CA . GLU A 1 82 ? 20.179 -17.382 -0.386 1.00 93.81 82 GLU A CA 1
ATOM 653 C C . GLU A 1 82 ? 20.306 -16.872 -1.837 1.00 93.81 82 GLU A C 1
ATOM 655 O O . GLU A 1 82 ? 19.363 -16.324 -2.409 1.00 93.81 82 GLU A O 1
ATOM 660 N N . LEU A 1 83 ? 21.484 -17.033 -2.451 1.00 92.25 83 LEU A N 1
ATOM 661 C CA . LEU A 1 83 ? 21.763 -16.496 -3.795 1.00 92.25 83 LEU A CA 1
ATOM 662 C C . LEU A 1 83 ? 20.843 -17.060 -4.887 1.00 92.25 83 LEU A C 1
ATOM 664 O O . LEU A 1 83 ? 20.444 -16.323 -5.792 1.00 92.25 83 LEU A O 1
ATOM 668 N N . ASP A 1 84 ? 20.443 -18.326 -4.755 1.00 90.19 84 ASP A N 1
ATOM 669 C CA . ASP A 1 84 ? 19.567 -19.021 -5.706 1.00 90.19 84 ASP A CA 1
ATOM 670 C C . ASP A 1 84 ? 18.109 -18.527 -5.668 1.00 90.19 84 ASP A C 1
ATOM 672 O O . ASP A 1 84 ? 17.296 -18.892 -6.521 1.00 90.19 84 ASP A O 1
ATOM 676 N N . LYS A 1 85 ? 17.751 -17.687 -4.687 1.00 93.00 85 LYS A N 1
ATOM 677 C CA . LYS A 1 85 ? 16.391 -17.184 -4.493 1.00 93.00 85 LYS A CA 1
ATOM 678 C C . LYS A 1 85 ? 16.334 -15.672 -4.678 1.00 93.00 85 LYS A C 1
ATOM 680 O O . LYS A 1 85 ? 16.609 -14.889 -3.770 1.00 93.00 85 LYS A O 1
ATOM 685 N N . ALA A 1 86 ? 15.853 -15.264 -5.848 1.00 96.31 86 ALA A N 1
ATOM 686 C CA . ALA A 1 86 ? 15.572 -13.864 -6.124 1.00 96.31 86 ALA A CA 1
ATOM 687 C C . ALA A 1 86 ? 14.401 -13.352 -5.263 1.00 96.31 86 ALA A C 1
ATOM 689 O O . ALA A 1 86 ? 13.259 -13.813 -5.404 1.00 96.31 86 ALA A O 1
ATOM 690 N N . ILE A 1 87 ? 14.666 -12.347 -4.426 1.00 97.81 87 ILE A N 1
ATOM 691 C CA . ILE A 1 87 ? 13.641 -11.621 -3.659 1.00 97.81 87 ILE A CA 1
ATOM 692 C C . ILE A 1 87 ? 12.924 -10.569 -4.514 1.00 97.81 87 ILE A C 1
ATOM 694 O O . ILE A 1 87 ? 11.784 -10.205 -4.232 1.00 97.81 87 ILE A O 1
ATOM 698 N N . TRP A 1 88 ? 13.568 -10.121 -5.595 1.00 98.50 88 TRP A N 1
ATOM 699 C CA . TRP A 1 88 ? 13.005 -9.236 -6.613 1.00 98.50 88 TRP A CA 1
ATOM 700 C C . TRP A 1 88 ? 13.747 -9.432 -7.939 1.00 98.50 88 TRP A C 1
ATOM 702 O O . TRP A 1 88 ? 14.954 -9.641 -7.941 1.00 98.50 88 TRP A O 1
ATOM 712 N N . SER A 1 89 ? 13.059 -9.366 -9.077 1.00 98.00 89 SER A N 1
ATOM 713 C CA . SER A 1 89 ? 13.707 -9.435 -10.395 1.00 98.00 89 SER A CA 1
ATOM 714 C C . SER A 1 89 ? 12.883 -8.728 -11.465 1.00 98.00 89 SER A C 1
ATOM 716 O O . SER A 1 89 ? 11.671 -8.582 -11.332 1.00 98.00 89 SER A O 1
ATOM 718 N N . THR A 1 90 ? 13.516 -8.275 -12.544 1.00 97.44 90 THR A N 1
ATOM 719 C CA . THR A 1 90 ? 12.811 -7.691 -13.696 1.00 97.44 90 THR A CA 1
ATOM 720 C C . THR A 1 90 ? 12.356 -8.770 -14.671 1.00 97.44 90 THR A C 1
ATOM 722 O O . THR A 1 90 ? 12.978 -9.824 -14.775 1.00 97.44 90 THR A O 1
ATOM 725 N N . VAL A 1 91 ? 11.326 -8.479 -15.469 1.00 95.12 91 VAL A N 1
ATOM 726 C CA . VAL A 1 91 ? 10.941 -9.351 -16.589 1.00 95.12 91 VAL A CA 1
ATOM 727 C C . VAL A 1 91 ? 12.054 -9.337 -17.653 1.00 95.12 91 VAL A C 1
ATOM 729 O O . VAL A 1 91 ? 12.453 -8.248 -18.078 1.00 95.12 91 VAL A O 1
ATOM 732 N N . PRO A 1 92 ? 12.571 -10.496 -18.104 1.00 93.38 92 PRO A N 1
ATOM 733 C CA . PRO A 1 92 ? 13.683 -10.519 -19.046 1.00 93.38 92 PRO A CA 1
ATOM 734 C C . PRO A 1 92 ? 13.402 -9.826 -20.380 1.00 93.38 92 PRO A C 1
ATOM 736 O O . PRO A 1 92 ? 12.419 -10.112 -21.056 1.00 93.38 92 PRO A O 1
ATOM 739 N N . GLY A 1 93 ? 14.300 -8.916 -20.770 1.00 91.88 93 GLY A N 1
ATOM 740 C CA . GLY A 1 93 ? 14.210 -8.168 -22.026 1.00 91.88 93 GLY A CA 1
ATOM 741 C C . GLY A 1 93 ? 13.138 -7.077 -22.051 1.00 91.88 93 GLY A C 1
ATOM 742 O O . GLY A 1 93 ? 12.903 -6.478 -23.105 1.00 91.88 93 GLY A O 1
ATOM 743 N N . GLU A 1 94 ? 12.511 -6.778 -20.915 1.00 93.12 94 GLU A N 1
ATOM 744 C CA . GLU A 1 94 ? 11.418 -5.817 -20.819 1.00 93.12 94 GLU A CA 1
ATOM 745 C C . GLU A 1 94 ? 11.739 -4.630 -19.913 1.00 93.12 94 GLU A C 1
ATOM 747 O O . GLU A 1 94 ? 12.473 -4.735 -18.931 1.00 93.12 94 GLU A O 1
ATOM 752 N N . ALA A 1 95 ? 11.191 -3.470 -20.273 1.00 94.56 95 ALA A N 1
ATOM 753 C CA . ALA A 1 95 ? 11.360 -2.244 -19.513 1.00 94.56 95 ALA A CA 1
ATOM 754 C C . ALA A 1 95 ? 10.736 -2.395 -18.116 1.00 94.56 95 ALA A C 1
ATOM 756 O O . ALA A 1 95 ? 9.560 -2.737 -17.978 1.00 94.56 95 ALA A O 1
ATOM 757 N N . PHE A 1 96 ? 11.523 -2.097 -17.086 1.00 96.06 96 PHE A N 1
ATOM 758 C CA . PHE A 1 96 ? 11.112 -2.144 -15.685 1.00 96.06 96 PHE A CA 1
ATOM 759 C C . PHE A 1 96 ? 10.777 -0.761 -15.121 1.00 96.06 96 PHE A C 1
ATOM 761 O O . PHE A 1 96 ? 10.061 -0.685 -14.127 1.00 96.06 96 PHE A O 1
ATOM 768 N N . ILE A 1 97 ? 11.214 0.326 -15.772 1.00 96.56 97 ILE A N 1
ATOM 769 C CA . ILE A 1 97 ? 10.794 1.699 -15.459 1.00 96.56 97 ILE A CA 1
ATOM 770 C C . ILE A 1 97 ? 10.050 2.298 -16.653 1.00 96.56 97 ILE A C 1
ATOM 772 O O . ILE A 1 97 ? 10.449 2.156 -17.809 1.00 96.56 97 ILE A O 1
ATOM 776 N N . SER A 1 98 ? 8.954 3.000 -16.385 1.00 95.69 98 SER A N 1
ATOM 777 C CA . SER A 1 98 ? 8.256 3.829 -17.371 1.00 95.69 98 SER A CA 1
ATOM 778 C C . SER A 1 98 ? 7.688 5.080 -16.707 1.00 95.69 98 SER A C 1
ATOM 780 O O . SER A 1 98 ? 7.509 5.127 -15.490 1.00 95.69 98 SER A O 1
ATOM 782 N N . GLY A 1 99 ? 7.383 6.094 -17.515 1.00 93.94 99 GLY A N 1
ATOM 783 C CA . GLY A 1 99 ? 6.844 7.368 -17.040 1.00 93.94 99 GLY A CA 1
ATOM 784 C C . GLY A 1 99 ? 5.737 7.888 -17.948 1.00 93.94 99 GLY A C 1
ATOM 785 O O . GLY A 1 99 ? 5.743 7.635 -19.155 1.00 93.94 99 GLY A O 1
ATOM 786 N N . ALA A 1 100 ? 4.771 8.610 -17.385 1.00 92.69 100 ALA A N 1
ATOM 787 C CA . ALA A 1 100 ? 3.757 9.305 -18.171 1.00 92.69 100 ALA A CA 1
ATOM 788 C C . ALA A 1 100 ? 3.383 10.660 -17.571 1.00 92.69 100 ALA A C 1
ATOM 790 O O . ALA A 1 100 ? 3.444 10.860 -16.359 1.00 92.69 100 ALA A O 1
ATOM 791 N N . ALA A 1 101 ? 2.968 11.569 -18.447 1.00 91.31 101 ALA A N 1
ATOM 792 C CA . ALA A 1 101 ? 2.352 12.837 -18.093 1.00 91.31 101 ALA A CA 1
ATOM 793 C C . ALA A 1 101 ? 0.880 12.787 -18.527 1.00 91.31 101 ALA A C 1
ATOM 795 O O . ALA A 1 101 ? 0.574 12.632 -19.717 1.00 91.31 101 ALA A O 1
ATOM 796 N N . VAL A 1 102 ? -0.030 12.861 -17.554 1.00 90.88 102 VAL A N 1
ATOM 797 C CA . VAL A 1 102 ? -1.457 12.552 -17.734 1.00 90.88 102 VAL A CA 1
ATOM 798 C C . VAL A 1 102 ? -2.322 13.527 -16.946 1.00 90.88 102 VAL A C 1
ATOM 800 O O . VAL A 1 102 ? -2.040 13.820 -15.786 1.00 90.88 102 VAL A O 1
ATOM 803 N N . GLU A 1 103 ? -3.404 14.017 -17.536 1.00 90.44 103 GLU A N 1
ATOM 804 C CA . GLU A 1 103 ? -4.414 14.763 -16.783 1.00 90.44 103 GLU A CA 1
ATOM 805 C C . GLU A 1 103 ? -5.145 13.834 -15.796 1.00 90.44 103 GLU A C 1
ATOM 807 O O . GLU A 1 103 ? -5.442 12.686 -16.119 1.00 90.44 103 GLU A O 1
ATOM 812 N N . THR A 1 104 ? -5.434 14.311 -14.583 1.00 90.50 104 THR A N 1
ATOM 813 C CA . THR A 1 104 ? -6.141 13.522 -13.559 1.00 90.50 104 THR A CA 1
ATOM 814 C C . THR A 1 104 ? -7.425 14.225 -13.162 1.00 90.50 104 THR A C 1
ATOM 816 O O . THR A 1 104 ? -7.389 15.365 -12.707 1.00 90.50 104 THR A O 1
ATOM 819 N N . GLU A 1 105 ? -8.548 13.533 -13.297 1.00 91.81 105 GLU A N 1
ATOM 820 C CA . GLU A 1 105 ? -9.850 13.974 -12.813 1.00 91.81 105 GLU A CA 1
ATOM 821 C C . GLU A 1 105 ? -10.175 13.216 -11.521 1.00 91.81 105 GLU A C 1
ATOM 823 O O . GLU A 1 105 ? -10.090 11.987 -11.482 1.00 91.81 105 GLU A O 1
ATOM 828 N N . VAL A 1 106 ? -10.534 13.945 -10.461 1.00 91.06 106 VAL A N 1
ATOM 829 C CA . VAL A 1 106 ? -10.930 13.363 -9.173 1.00 91.06 106 VAL A CA 1
ATOM 830 C C . VAL A 1 106 ? -12.349 13.805 -8.841 1.00 91.06 106 VAL A C 1
ATOM 832 O O . VAL A 1 106 ? -12.622 14.996 -8.704 1.00 91.06 106 VAL A O 1
ATOM 835 N N . GLU A 1 107 ? -13.247 12.837 -8.701 1.00 89.38 107 GLU A N 1
ATOM 836 C CA . GLU A 1 107 ? -14.593 13.027 -8.163 1.00 89.38 107 GLU A CA 1
ATOM 837 C C . GLU A 1 107 ? -14.602 12.569 -6.702 1.00 89.38 107 GLU A C 1
ATOM 839 O O . GLU A 1 107 ? -14.200 11.446 -6.401 1.00 89.38 107 GLU A O 1
ATOM 844 N N . GLU A 1 108 ? -15.073 13.424 -5.797 1.00 88.06 108 GLU A N 1
ATOM 845 C CA . GLU A 1 108 ? -15.285 13.097 -4.386 1.00 88.06 108 GLU A CA 1
ATOM 846 C C . GLU A 1 108 ? -16.771 13.234 -4.053 1.00 88.06 108 GLU A C 1
ATOM 848 O O . GLU A 1 108 ? -17.450 14.168 -4.490 1.00 88.06 108 GLU A O 1
ATOM 853 N N . SER A 1 109 ? -17.288 12.274 -3.291 1.00 82.75 109 SER A N 1
ATOM 854 C CA . SER A 1 109 ? -18.616 12.360 -2.706 1.00 82.75 109 SER A CA 1
ATOM 855 C C . SER A 1 109 ? -18.648 11.663 -1.353 1.00 82.75 109 SER A C 1
ATOM 857 O O . SER A 1 109 ? -18.595 10.437 -1.278 1.00 82.75 109 SER A O 1
ATOM 859 N N . ARG A 1 110 ? -18.767 12.453 -0.280 1.00 77.62 110 ARG A N 1
ATOM 860 C CA . ARG A 1 110 ? -18.941 11.973 1.102 1.00 77.62 110 ARG A CA 1
ATOM 861 C C . ARG A 1 110 ? -17.847 10.987 1.530 1.00 77.62 110 ARG A C 1
ATOM 863 O O . ARG A 1 110 ? -18.153 9.959 2.119 1.00 77.62 110 ARG A O 1
ATOM 870 N N . GLY A 1 111 ? -16.594 11.283 1.196 1.00 83.69 111 GLY A N 1
ATOM 871 C CA . GLY A 1 111 ? -15.437 10.440 1.509 1.00 83.69 111 GLY A CA 1
ATOM 872 C C . GLY A 1 111 ? -15.237 9.247 0.567 1.00 83.69 111 GLY A C 1
ATOM 873 O O . GLY A 1 111 ? -14.319 8.459 0.779 1.00 83.69 111 GLY A O 1
ATOM 874 N N . SER A 1 112 ? -16.062 9.105 -0.476 1.00 87.19 112 SER A N 1
ATOM 875 C CA . SER A 1 112 ? -15.847 8.152 -1.574 1.00 87.19 112 SER A CA 1
ATOM 876 C C . SER A 1 112 ? -15.199 8.854 -2.762 1.00 87.19 112 SER A C 1
ATOM 878 O O . SER A 1 112 ? -15.658 9.924 -3.166 1.00 87.19 112 SER A O 1
ATOM 880 N N . PHE A 1 113 ? -14.189 8.237 -3.374 1.00 90.06 113 PHE A N 1
ATOM 881 C CA . PHE A 1 113 ? -13.413 8.862 -4.447 1.00 90.06 113 PHE A CA 1
ATOM 882 C C . PHE A 1 113 ? -13.519 8.090 -5.767 1.00 90.06 113 PHE A C 1
ATOM 884 O O . PHE A 1 113 ? -13.709 6.874 -5.799 1.00 90.06 113 PHE A O 1
ATOM 891 N N . ALA A 1 114 ? -13.412 8.805 -6.883 1.00 89.38 114 ALA A N 1
ATOM 892 C CA . ALA A 1 114 ? -13.212 8.270 -8.225 1.00 89.38 114 ALA A CA 1
ATOM 893 C C . ALA A 1 114 ? -12.044 9.017 -8.867 1.00 89.38 114 ALA A C 1
ATOM 895 O O . ALA A 1 114 ? -12.152 10.212 -9.123 1.00 89.38 114 ALA A O 1
ATOM 896 N N . ILE A 1 115 ? -10.944 8.316 -9.136 1.00 91.62 115 ILE A N 1
ATOM 897 C CA . ILE A 1 115 ? -9.755 8.898 -9.766 1.00 91.62 115 ILE A CA 1
ATOM 898 C C . ILE A 1 115 ? -9.663 8.366 -11.190 1.00 91.62 115 ILE A C 1
ATOM 900 O O . ILE A 1 115 ? -9.575 7.159 -11.401 1.00 91.62 115 ILE A O 1
ATOM 904 N N . LYS A 1 116 ? -9.708 9.266 -12.168 1.00 91.31 116 LYS A N 1
ATOM 905 C CA . LYS A 1 116 ? -9.737 8.936 -13.589 1.00 91.31 116 LYS A CA 1
ATOM 906 C C . LYS A 1 116 ? -8.595 9.630 -14.323 1.00 91.31 116 LYS A C 1
ATOM 908 O O . LYS A 1 116 ? -8.412 10.839 -14.215 1.00 91.31 116 LYS A O 1
ATOM 913 N N . ASP A 1 117 ? -7.876 8.859 -15.124 1.00 91.62 117 ASP A N 1
ATOM 914 C CA . ASP A 1 117 ? -6.895 9.368 -16.071 1.00 91.62 117 ASP A CA 1
ATOM 915 C C . ASP A 1 117 ? -7.624 9.946 -17.301 1.00 91.62 117 ASP A C 1
ATOM 917 O O . ASP A 1 117 ? -8.480 9.296 -17.914 1.00 91.62 117 ASP A O 1
ATOM 921 N N . GLY A 1 118 ? -7.311 11.203 -17.615 1.00 87.94 118 GLY A N 1
ATOM 922 C CA . GLY A 1 118 ? -7.870 11.990 -18.711 1.00 87.94 118 GLY A CA 1
ATOM 923 C C . GLY A 1 118 ? -6.975 11.988 -19.950 1.00 87.94 118 GLY A C 1
ATOM 924 O O . GLY A 1 118 ? -6.563 10.932 -20.437 1.00 87.94 118 GLY A O 1
ATOM 925 N N . GLU A 1 119 ? -6.695 13.173 -20.498 1.00 87.81 119 GLU A N 1
ATOM 926 C CA . GLU A 1 119 ? -5.823 13.290 -21.665 1.00 87.81 119 GLU A CA 1
ATOM 927 C C . GLU A 1 119 ? -4.381 12.868 -21.339 1.00 87.81 119 GLU A C 1
ATOM 929 O O . GLU A 1 119 ? -3.761 13.302 -20.367 1.00 87.81 119 GLU A O 1
ATOM 934 N N . VAL A 1 120 ? -3.823 12.020 -22.204 1.00 88.19 120 VAL A N 1
ATOM 935 C CA . VAL A 1 120 ? -2.434 11.573 -22.122 1.00 88.19 120 VAL A CA 1
ATOM 936 C C . VAL A 1 120 ? -1.551 12.514 -22.934 1.00 88.19 120 VAL A C 1
ATOM 938 O O . VAL A 1 120 ? -1.532 12.472 -24.174 1.00 88.19 120 VAL A O 1
ATOM 941 N N . MET A 1 121 ? -0.753 13.325 -22.240 1.00 85.88 121 MET A N 1
ATOM 942 C CA . MET A 1 121 ? 0.213 14.215 -22.879 1.00 85.88 121 MET A CA 1
ATOM 943 C C . MET A 1 121 ? 1.317 13.389 -23.547 1.00 85.88 121 MET A C 1
ATOM 945 O O . MET A 1 121 ? 1.504 13.500 -24.762 1.00 85.88 121 MET A O 1
ATOM 949 N N . PHE A 1 122 ? 1.976 12.492 -22.807 1.00 85.94 122 PHE A N 1
ATOM 950 C CA . PHE A 1 122 ? 2.933 11.517 -23.349 1.00 85.94 122 PHE A CA 1
ATOM 951 C C . PHE A 1 122 ? 3.169 10.338 -22.391 1.00 85.94 122 PHE A C 1
ATOM 953 O O . PHE A 1 122 ? 2.919 10.440 -21.192 1.00 85.94 122 PHE A O 1
ATOM 960 N N . ILE A 1 123 ? 3.645 9.211 -22.940 1.00 89.44 123 ILE A N 1
ATOM 961 C CA . ILE A 1 123 ? 4.020 7.999 -22.194 1.00 89.44 123 ILE A CA 1
ATOM 962 C C . ILE A 1 123 ? 5.362 7.501 -22.728 1.00 89.44 123 ILE A C 1
ATOM 964 O O . ILE A 1 123 ? 5.452 7.093 -23.886 1.00 89.44 123 ILE A O 1
ATOM 968 N N . SER A 1 124 ? 6.377 7.461 -21.874 1.00 89.62 124 SER A N 1
ATOM 969 C CA . SER A 1 124 ? 7.669 6.854 -22.178 1.00 89.62 124 SER A CA 1
ATOM 970 C C . SER A 1 124 ? 7.666 5.397 -21.750 1.00 89.62 124 SER A C 1
ATOM 972 O O . SER A 1 124 ? 7.731 5.090 -20.563 1.00 89.62 124 SER A O 1
ATOM 974 N N . ARG A 1 125 ? 7.544 4.513 -22.745 1.00 85.12 125 ARG A N 1
ATOM 975 C CA . ARG A 1 125 ? 7.464 3.056 -22.554 1.00 85.12 125 ARG A CA 1
ATOM 976 C C . ARG A 1 125 ? 8.793 2.357 -22.770 1.00 85.12 125 ARG A C 1
ATOM 978 O O . ARG A 1 125 ? 8.969 1.242 -22.307 1.00 85.12 125 ARG A O 1
ATOM 985 N N . HIS A 1 126 ? 9.675 2.962 -23.556 1.00 89.88 126 HIS A N 1
ATOM 986 C CA . HIS A 1 126 ? 10.929 2.340 -23.928 1.00 89.88 126 HIS A CA 1
ATOM 987 C C . HIS A 1 126 ? 12.050 2.816 -23.015 1.00 89.88 126 HIS A C 1
ATOM 989 O O . HIS A 1 126 ? 12.164 4.015 -22.747 1.00 89.88 126 HIS A O 1
ATOM 995 N N . GLN A 1 127 ? 12.875 1.865 -22.596 1.00 93.88 127 GLN A N 1
ATOM 996 C CA . GLN A 1 127 ? 13.945 2.066 -21.637 1.00 93.88 127 GLN A CA 1
ATOM 997 C C . GLN A 1 127 ? 15.273 1.586 -22.228 1.00 93.88 127 GLN A C 1
ATOM 999 O O . GLN A 1 127 ? 15.345 0.520 -22.852 1.00 93.88 127 GLN A O 1
ATOM 1004 N N . THR A 1 128 ? 16.325 2.366 -22.007 1.00 94.69 128 THR A N 1
ATOM 1005 C CA . THR A 1 128 ? 17.716 1.931 -22.149 1.00 94.69 128 THR A CA 1
ATOM 1006 C C . THR A 1 128 ? 18.351 1.834 -20.762 1.00 94.69 128 THR A C 1
ATOM 1008 O O . THR A 1 128 ? 18.075 2.687 -19.925 1.00 94.69 128 THR A O 1
ATOM 1011 N N . ILE A 1 129 ? 19.214 0.847 -20.508 1.00 95.56 129 ILE A N 1
ATOM 1012 C CA . ILE A 1 129 ? 20.209 0.926 -19.425 1.00 95.56 129 ILE A CA 1
ATOM 1013 C C . ILE A 1 129 ? 21.535 1.371 -20.040 1.00 95.56 129 ILE A C 1
ATOM 1015 O O . ILE A 1 129 ? 22.082 0.708 -20.922 1.00 95.56 129 ILE A O 1
ATOM 1019 N N . GLU A 1 130 ? 22.073 2.484 -19.560 1.00 93.88 130 GLU A N 1
ATOM 1020 C CA . GLU A 1 130 ? 23.373 2.994 -19.991 1.00 93.88 130 GLU A CA 1
ATOM 1021 C C . GLU A 1 130 ? 24.506 2.515 -19.088 1.00 93.88 130 GLU A C 1
ATOM 1023 O O . GLU A 1 130 ? 25.585 2.176 -19.585 1.00 93.88 130 GLU A O 1
ATOM 1028 N N . LYS A 1 131 ? 24.281 2.510 -17.768 1.00 93.94 131 LYS A N 1
ATOM 1029 C CA . LYS A 1 131 ? 25.274 2.107 -16.767 1.00 93.94 131 LYS A CA 1
ATOM 1030 C C . LYS A 1 131 ? 24.602 1.465 -15.553 1.00 93.94 131 LYS A C 1
ATOM 1032 O O . LYS A 1 131 ? 23.478 1.809 -15.193 1.00 93.94 131 LYS A O 1
ATOM 1037 N N . ILE A 1 132 ? 25.347 0.581 -14.898 1.00 96.38 132 ILE A N 1
ATOM 1038 C CA . ILE A 1 132 ? 25.081 0.097 -13.542 1.00 96.38 132 ILE A CA 1
ATOM 1039 C C . ILE A 1 132 ? 26.352 0.385 -12.746 1.00 96.38 132 ILE A C 1
ATOM 1041 O O . ILE A 1 132 ? 27.436 -0.034 -13.159 1.00 96.38 132 ILE A O 1
ATOM 1045 N N . LEU A 1 133 ? 26.233 1.172 -11.682 1.00 94.12 133 LEU A N 1
ATOM 1046 C CA . LEU A 1 133 ? 27.355 1.690 -10.902 1.00 94.12 133 LEU A CA 1
ATOM 1047 C C . LEU A 1 133 ? 27.222 1.246 -9.447 1.00 94.12 133 LEU A C 1
ATOM 1049 O O . LEU A 1 133 ? 26.141 1.365 -8.877 1.00 94.12 133 LEU A O 1
ATOM 1053 N N . SER A 1 134 ? 28.324 0.790 -8.852 1.00 94.62 134 SER A N 1
ATOM 1054 C CA . SER A 1 134 ? 28.461 0.650 -7.400 1.00 94.62 134 SER A CA 1
ATOM 1055 C C . SER A 1 134 ? 29.154 1.896 -6.868 1.00 94.62 134 SER A C 1
ATOM 1057 O O . SER A 1 134 ? 30.303 2.146 -7.223 1.00 94.62 134 SER A O 1
ATOM 1059 N N . LEU A 1 135 ? 28.450 2.669 -6.051 1.00 91.38 135 LEU A N 1
ATOM 1060 C CA . LEU A 1 135 ? 28.962 3.869 -5.404 1.00 91.38 135 LEU A CA 1
ATOM 1061 C C . LEU A 1 135 ? 29.383 3.538 -3.975 1.00 91.38 135 LEU A C 1
ATOM 1063 O O . LEU A 1 135 ? 28.602 2.976 -3.202 1.00 91.38 135 LEU A O 1
ATOM 1067 N N . TYR A 1 136 ? 30.605 3.908 -3.621 1.00 90.19 136 TYR A N 1
ATOM 1068 C CA . TYR A 1 136 ? 31.139 3.830 -2.269 1.00 90.19 136 TYR A CA 1
ATOM 1069 C C . TYR A 1 136 ? 31.082 5.199 -1.595 1.00 90.19 136 TYR A C 1
ATOM 1071 O O . TYR A 1 136 ? 30.907 6.234 -2.239 1.00 90.19 136 TYR A O 1
ATOM 1079 N N . LYS A 1 137 ? 31.277 5.217 -0.274 1.00 85.56 137 LYS A N 1
ATOM 1080 C CA . LYS A 1 137 ? 31.275 6.451 0.519 1.00 85.56 137 LYS A CA 1
ATOM 1081 C C . LYS A 1 137 ? 32.221 7.522 -0.044 1.00 85.56 137 LYS A C 1
ATOM 1083 O O . LYS A 1 137 ? 31.835 8.681 -0.154 1.00 85.56 137 LYS A O 1
ATOM 1088 N N . SER A 1 138 ? 33.423 7.118 -0.455 1.00 81.69 138 SER A N 1
ATOM 1089 C CA . SER A 1 138 ? 34.431 8.011 -1.039 1.00 81.69 138 SER A CA 1
ATOM 1090 C C . SER A 1 138 ? 33.955 8.710 -2.313 1.00 81.69 138 SER A C 1
ATOM 1092 O O . SER A 1 138 ? 34.272 9.878 -2.518 1.00 81.69 138 SER A O 1
ATOM 1094 N N . ASP A 1 139 ? 33.180 8.020 -3.152 1.00 80.56 139 ASP A N 1
ATOM 1095 C CA . ASP A 1 139 ? 32.706 8.559 -4.433 1.00 80.56 139 ASP A CA 1
ATOM 1096 C C . ASP A 1 139 ? 31.733 9.726 -4.207 1.00 80.56 139 ASP A C 1
ATOM 1098 O O . ASP A 1 139 ? 31.729 10.715 -4.934 1.00 80.56 139 ASP A O 1
ATOM 1102 N N . LEU A 1 140 ? 30.954 9.654 -3.128 1.00 73.94 140 LEU A N 1
ATOM 1103 C CA . LEU A 1 140 ? 29.931 10.641 -2.788 1.00 73.94 140 LEU A CA 1
ATOM 1104 C C . LEU A 1 140 ? 30.504 11.845 -2.060 1.00 73.94 140 LEU A C 1
ATOM 1106 O O . LEU A 1 140 ? 30.044 12.965 -2.265 1.00 73.94 140 LEU A O 1
ATOM 1110 N N . GLU A 1 141 ? 31.529 11.633 -1.235 1.00 70.19 141 GLU A N 1
ATOM 1111 C CA . GLU A 1 141 ? 32.278 12.726 -0.617 1.00 70.19 141 GLU A CA 1
ATOM 1112 C C . GLU A 1 141 ? 32.937 13.604 -1.696 1.00 70.19 141 GLU A C 1
ATOM 1114 O O . GLU A 1 141 ? 32.907 14.835 -1.593 1.00 70.19 141 GLU A O 1
ATOM 1119 N N . LEU A 1 142 ? 33.431 12.987 -2.778 1.00 61.25 142 LEU A N 1
ATOM 1120 C CA . LEU A 1 142 ? 34.006 13.666 -3.944 1.00 61.25 142 LEU A CA 1
ATOM 1121 C C . LEU A 1 142 ? 32.955 14.397 -4.803 1.00 61.25 142 LEU A C 1
ATOM 1123 O O . LEU A 1 142 ? 33.235 15.483 -5.315 1.00 61.25 142 LEU A O 1
ATOM 1127 N N . GLU A 1 143 ? 31.749 13.841 -4.944 1.00 60.31 143 GLU A N 1
ATOM 1128 C CA . GLU A 1 143 ? 30.671 14.394 -5.783 1.00 60.31 143 GLU A CA 1
ATOM 1129 C C . GLU A 1 143 ? 29.679 15.312 -5.049 1.00 60.31 143 GLU A C 1
ATOM 1131 O O . GLU A 1 143 ? 28.812 15.899 -5.701 1.00 60.31 143 GLU A O 1
ATOM 1136 N N . SER A 1 144 ? 29.830 15.499 -3.732 1.00 54.72 144 SER A N 1
ATOM 1137 C CA . SER A 1 144 ? 28.905 16.177 -2.795 1.00 54.72 144 SER A CA 1
ATOM 1138 C C . SER A 1 144 ? 28.463 17.618 -3.142 1.00 54.72 144 SER A C 1
ATOM 1140 O O . SER A 1 144 ? 27.733 18.249 -2.376 1.00 54.72 144 SER A O 1
ATOM 1142 N N . LYS A 1 145 ? 28.876 18.172 -4.292 1.00 52.53 145 LYS A N 1
ATOM 1143 C CA . LYS A 1 145 ? 28.476 19.495 -4.814 1.00 52.53 145 LYS A CA 1
ATOM 1144 C C . LYS A 1 145 ? 28.176 19.526 -6.326 1.00 52.53 145 LYS A C 1
ATOM 1146 O O . LYS A 1 145 ? 28.062 20.608 -6.904 1.00 52.53 145 LYS A O 1
ATOM 1151 N N . GLY A 1 146 ? 28.081 18.373 -6.993 1.00 58.34 146 GLY A N 1
ATOM 1152 C CA . GLY A 1 146 ? 27.836 18.270 -8.436 1.00 58.34 146 GLY A CA 1
ATOM 1153 C C . GLY A 1 146 ? 26.351 18.315 -8.824 1.00 58.34 146 GLY A C 1
ATOM 1154 O O . GLY A 1 146 ? 25.483 17.867 -8.081 1.00 58.34 146 GLY A O 1
ATOM 1155 N N . ARG A 1 147 ? 26.041 18.804 -10.037 1.00 56.00 147 ARG A N 1
ATOM 1156 C CA . ARG A 1 147 ? 24.672 18.763 -10.605 1.00 56.00 147 ARG A CA 1
ATOM 1157 C C . ARG A 1 147 ? 24.119 17.337 -10.736 1.00 56.00 147 ARG A C 1
ATOM 1159 O O . ARG A 1 147 ? 22.916 17.149 -10.609 1.00 56.00 147 ARG A O 1
ATOM 1166 N N . GLU A 1 148 ? 24.988 16.358 -10.981 1.00 62.00 148 GLU A N 1
ATOM 1167 C CA . GLU A 1 148 ? 24.614 14.947 -11.135 1.00 62.00 148 GLU A CA 1
ATOM 1168 C C . GLU A 1 148 ? 24.215 14.321 -9.788 1.00 62.00 148 GLU A C 1
ATOM 1170 O O . GLU A 1 148 ? 23.198 13.642 -9.725 1.00 62.00 148 GLU A O 1
ATOM 1175 N N . TYR A 1 149 ? 24.897 14.670 -8.689 1.00 65.75 149 TYR A N 1
ATOM 1176 C CA . TYR A 1 149 ? 24.536 14.265 -7.323 1.00 65.75 149 TYR A CA 1
ATOM 1177 C C . TYR A 1 149 ? 23.105 14.693 -6.957 1.00 65.75 149 TYR A C 1
ATOM 1179 O O . TYR A 1 149 ? 22.272 13.866 -6.591 1.00 65.75 149 TYR A O 1
ATOM 1187 N N . ASN A 1 150 ? 22.770 15.973 -7.149 1.00 62.75 150 ASN A N 1
ATOM 1188 C CA . ASN A 1 150 ? 21.413 16.466 -6.884 1.00 62.75 150 ASN A CA 1
ATOM 1189 C C . ASN A 1 150 ? 20.364 15.849 -7.821 1.00 62.75 150 ASN A C 1
ATOM 1191 O O . ASN A 1 150 ? 19.199 15.770 -7.452 1.00 62.75 150 ASN A O 1
ATOM 1195 N N . ALA A 1 151 ? 20.742 15.401 -9.019 1.00 61.88 151 ALA A N 1
ATOM 1196 C CA . ALA A 1 151 ? 19.820 14.732 -9.932 1.00 61.88 151 ALA A CA 1
ATOM 1197 C C . ALA A 1 151 ? 19.588 13.253 -9.558 1.00 61.88 151 ALA A C 1
ATOM 1199 O O . ALA A 1 151 ? 18.464 12.763 -9.662 1.00 61.88 151 ALA A O 1
ATOM 1200 N N . ILE A 1 152 ? 20.626 12.559 -9.077 1.00 65.25 152 ILE A N 1
ATOM 1201 C CA . ILE A 1 152 ? 20.541 11.173 -8.595 1.00 65.25 152 ILE A CA 1
ATOM 1202 C C . ILE A 1 152 ? 19.743 11.114 -7.286 1.00 65.25 152 ILE A C 1
ATOM 1204 O O . ILE A 1 152 ? 18.852 10.272 -7.138 1.00 65.25 152 ILE A O 1
ATOM 1208 N N . PHE A 1 153 ? 20.055 12.008 -6.345 1.00 66.19 153 PHE A N 1
ATOM 1209 C CA . PHE A 1 153 ? 19.544 11.955 -4.976 1.00 66.19 153 PHE A CA 1
ATOM 1210 C C . PHE A 1 153 ? 18.388 12.938 -4.727 1.00 66.19 153 PHE A C 1
ATOM 1212 O O . PHE A 1 153 ? 17.553 12.674 -3.877 1.00 66.19 153 PHE A O 1
ATOM 1219 N N . GLY A 1 154 ? 18.223 14.006 -5.510 1.00 58.88 154 GLY A N 1
ATOM 1220 C CA . GLY A 1 154 ? 17.136 14.982 -5.338 1.00 58.88 154 GLY A CA 1
ATOM 1221 C C . GLY A 1 154 ? 17.302 15.909 -4.123 1.00 58.88 154 GLY A C 1
ATOM 1222 O O . GLY A 1 154 ? 18.110 15.666 -3.229 1.00 58.88 154 GLY A O 1
ATOM 1223 N N . ASP A 1 155 ? 16.485 16.968 -4.058 1.00 47.41 155 ASP A N 1
ATOM 1224 C CA . ASP A 1 155 ? 16.526 17.975 -2.976 1.00 47.41 155 ASP A CA 1
ATOM 1225 C C . ASP A 1 155 ? 16.038 17.440 -1.610 1.00 47.41 155 ASP A C 1
ATOM 1227 O O . ASP A 1 155 ? 16.262 18.068 -0.579 1.00 47.41 155 ASP A O 1
ATOM 1231 N N . SER A 1 156 ? 15.360 16.285 -1.572 1.00 45.06 156 SER A N 1
ATOM 1232 C CA . SER A 1 156 ? 14.790 15.694 -0.348 1.00 45.06 156 SER A CA 1
ATOM 1233 C C . SER A 1 156 ? 15.708 14.689 0.361 1.00 45.06 156 SER A C 1
ATOM 1235 O O . SER A 1 156 ? 15.293 14.092 1.352 1.00 45.06 156 SER A O 1
ATOM 1237 N N . TYR A 1 157 ? 16.914 14.442 -0.159 1.00 51.03 157 TYR A N 1
ATOM 1238 C CA . TYR A 1 157 ? 17.856 13.437 0.363 1.00 51.03 157 TYR A CA 1
ATOM 1239 C C . TYR A 1 157 ? 18.951 14.018 1.273 1.00 51.03 157 TYR A C 1
ATOM 1241 O O . TYR A 1 157 ? 19.835 13.285 1.711 1.00 51.03 157 TYR A O 1
ATOM 1249 N N . THR A 1 158 ? 18.891 15.313 1.593 1.00 44.56 158 THR A N 1
ATOM 1250 C CA . THR A 1 158 ? 19.948 16.044 2.316 1.00 44.56 158 THR A CA 1
ATOM 1251 C C . THR A 1 158 ? 20.096 15.689 3.802 1.00 44.56 158 THR A C 1
ATOM 1253 O O . THR A 1 158 ? 21.062 16.129 4.410 1.00 44.56 158 THR A O 1
ATOM 1256 N N . ASP A 1 159 ? 19.190 14.884 4.371 1.00 45.16 159 ASP A N 1
ATOM 1257 C CA . ASP A 1 159 ? 19.199 14.450 5.786 1.00 45.16 159 ASP A CA 1
ATOM 1258 C C . ASP A 1 159 ? 19.448 12.933 5.961 1.00 45.16 159 ASP A C 1
ATOM 1260 O O . ASP A 1 159 ? 19.302 12.391 7.057 1.00 45.16 159 ASP A O 1
ATOM 1264 N N . HIS A 1 160 ? 19.786 12.205 4.890 1.00 56.00 160 HIS A N 1
ATOM 1265 C CA . HIS A 1 160 ? 20.019 10.761 4.971 1.00 56.00 160 HIS A CA 1
ATOM 1266 C C . HIS A 1 160 ? 21.488 10.444 5.293 1.00 56.00 160 HIS A C 1
ATOM 1268 O O . HIS A 1 160 ? 22.355 10.578 4.435 1.00 56.00 160 HIS A O 1
ATOM 1274 N N . GLU A 1 161 ? 21.757 9.939 6.501 1.00 61.62 161 GLU A N 1
ATOM 1275 C CA . GLU A 1 161 ? 23.008 9.229 6.791 1.00 61.62 161 GLU A CA 1
ATOM 1276 C C . GLU A 1 161 ? 22.997 7.869 6.085 1.00 61.62 161 GLU A C 1
ATOM 1278 O O . GLU A 1 161 ? 22.119 7.032 6.313 1.00 61.62 161 GLU A O 1
ATOM 1283 N N . TRP A 1 162 ? 23.944 7.668 5.169 1.00 69.56 162 TRP A N 1
ATOM 1284 C CA . TRP A 1 162 ? 24.092 6.404 4.455 1.00 69.56 162 TRP A CA 1
ATOM 1285 C C . TRP A 1 162 ? 25.026 5.522 5.257 1.00 69.56 162 TRP A C 1
ATOM 1287 O O . TRP A 1 162 ? 26.226 5.784 5.360 1.00 69.56 162 TRP A O 1
ATOM 1297 N N . ASN A 1 163 ? 24.448 4.481 5.841 1.00 80.06 163 ASN A N 1
ATOM 1298 C CA . ASN A 1 163 ? 25.158 3.629 6.787 1.00 80.06 163 ASN A CA 1
ATOM 1299 C C . ASN A 1 163 ? 25.711 2.360 6.135 1.00 80.06 163 ASN A C 1
ATOM 1301 O O . ASN A 1 163 ? 26.593 1.724 6.705 1.00 80.06 163 ASN A O 1
ATOM 1305 N N . HIS A 1 164 ? 25.238 2.010 4.934 1.00 89.81 164 HIS A N 1
ATOM 1306 C CA . HIS A 1 164 ? 25.638 0.794 4.235 1.00 89.81 164 HIS A CA 1
ATOM 1307 C C . HIS A 1 164 ? 26.089 1.098 2.808 1.00 89.81 164 HIS A C 1
ATOM 1309 O O . HIS A 1 164 ? 25.379 1.730 2.029 1.00 89.81 164 HIS A O 1
ATOM 1315 N N . PHE A 1 165 ? 27.277 0.602 2.473 1.00 91.56 165 PHE A N 1
ATOM 1316 C CA . PHE A 1 165 ? 27.919 0.735 1.171 1.00 91.56 165 PHE A CA 1
ATOM 1317 C C . PHE A 1 165 ? 28.439 -0.628 0.703 1.00 91.56 165 PHE A C 1
ATOM 1319 O O . PHE A 1 165 ? 28.768 -1.457 1.550 1.00 91.56 165 PHE A O 1
ATOM 1326 N N . PRO A 1 166 ? 28.574 -0.857 -0.613 1.00 95.44 166 PRO A N 1
ATOM 1327 C CA . PRO A 1 166 ? 28.250 0.069 -1.701 1.00 95.44 166 PRO A CA 1
ATOM 1328 C C . PRO A 1 166 ? 26.745 0.189 -1.968 1.00 95.44 166 PRO A C 1
ATOM 1330 O O . PRO A 1 166 ? 25.953 -0.674 -1.601 1.00 95.44 166 PRO A O 1
ATOM 1333 N N . ILE A 1 167 ? 26.359 1.274 -2.627 1.00 94.31 167 ILE A N 1
ATOM 1334 C CA . ILE A 1 167 ? 25.006 1.514 -3.135 1.00 94.31 167 ILE A CA 1
ATOM 1335 C C . ILE A 1 167 ? 25.013 1.273 -4.636 1.00 94.31 167 ILE A C 1
ATOM 1337 O O . ILE A 1 167 ? 25.982 1.622 -5.307 1.00 94.31 167 ILE A O 1
ATOM 1341 N N . VAL A 1 168 ? 23.940 0.710 -5.186 1.00 97.31 168 VAL A N 1
ATOM 1342 C CA . VAL A 1 168 ? 23.851 0.470 -6.629 1.00 97.31 168 VAL A CA 1
ATOM 1343 C C . VAL A 1 168 ? 22.948 1.499 -7.293 1.00 97.31 168 VAL A C 1
ATOM 1345 O O . VAL A 1 168 ? 21.815 1.718 -6.871 1.00 97.31 168 VAL A O 1
ATOM 1348 N N . VAL A 1 169 ? 23.444 2.113 -8.365 1.00 96.06 169 VAL A N 1
ATOM 1349 C CA . VAL A 1 169 ? 22.698 3.058 -9.200 1.00 96.06 169 VAL A CA 1
ATOM 1350 C C . VAL A 1 169 ? 22.632 2.531 -10.622 1.00 96.06 169 VAL A C 1
ATOM 1352 O O . VAL A 1 169 ? 23.654 2.359 -11.288 1.00 96.06 169 VAL A O 1
ATOM 1355 N N . ILE A 1 170 ? 21.417 2.314 -11.114 1.00 97.12 170 ILE A N 1
ATOM 1356 C CA . ILE A 1 170 ? 21.163 1.988 -12.515 1.00 97.12 170 ILE A CA 1
ATOM 1357 C C . ILE A 1 170 ? 20.709 3.259 -13.219 1.00 97.12 170 ILE A C 1
ATOM 1359 O O . ILE A 1 170 ? 19.711 3.867 -12.829 1.00 97.12 170 ILE A O 1
ATOM 1363 N N . THR A 1 171 ? 21.424 3.648 -14.270 1.00 95.31 171 THR A N 1
ATOM 1364 C CA . THR A 1 171 ? 21.127 4.858 -15.039 1.00 95.31 171 THR A CA 1
ATOM 1365 C C . THR A 1 171 ? 20.825 4.531 -16.486 1.00 95.31 171 THR A C 1
ATOM 1367 O O . THR A 1 171 ? 21.373 3.589 -17.069 1.00 95.31 171 THR A O 1
ATOM 1370 N N . GLY A 1 172 ? 19.941 5.320 -17.081 1.00 94.69 172 GLY A N 1
ATOM 1371 C CA . GLY A 1 172 ? 19.634 5.192 -18.492 1.00 94.69 172 GLY A CA 1
ATOM 1372 C C . GLY A 1 172 ? 18.595 6.189 -18.965 1.00 94.69 172 GLY A C 1
ATOM 1373 O O . GLY A 1 172 ? 18.324 7.184 -18.292 1.00 94.69 172 GLY A O 1
ATOM 1374 N N . LEU A 1 173 ? 18.013 5.928 -20.135 1.00 94.62 173 LEU A N 1
ATOM 1375 C CA . LEU A 1 173 ? 17.084 6.844 -20.785 1.00 94.62 173 LEU A CA 1
ATOM 1376 C C . LEU A 1 173 ? 15.706 6.216 -20.948 1.00 94.62 173 LEU A C 1
ATOM 1378 O O . LEU A 1 173 ? 15.554 5.077 -21.390 1.00 94.62 173 LEU A O 1
ATOM 1382 N N . LEU A 1 174 ? 14.688 7.020 -20.676 1.00 93.75 174 LEU A N 1
ATOM 1383 C CA . LEU A 1 174 ? 13.331 6.789 -21.133 1.00 93.75 174 LEU A CA 1
ATOM 1384 C C . LEU A 1 174 ? 13.074 7.600 -22.396 1.00 93.75 174 LEU A C 1
ATOM 1386 O O . LEU A 1 174 ? 13.348 8.802 -22.438 1.00 93.75 174 LEU A O 1
ATOM 1390 N N . PHE A 1 175 ? 12.494 6.961 -23.411 1.00 88.62 175 PHE A N 1
ATOM 1391 C CA . PHE A 1 175 ? 12.154 7.632 -24.660 1.00 88.62 175 PHE A CA 1
ATOM 1392 C C . PHE A 1 175 ? 10.700 7.418 -25.084 1.00 88.62 175 PHE A C 1
ATOM 1394 O O . PHE A 1 175 ? 10.128 6.327 -25.000 1.00 88.62 175 PHE A O 1
ATOM 1401 N N . CYS A 1 176 ? 10.104 8.498 -25.582 1.00 85.06 176 CYS A N 1
ATOM 1402 C CA . CYS A 1 176 ? 8.775 8.529 -26.176 1.00 85.06 176 CYS A CA 1
ATOM 1403 C C . CYS A 1 176 ? 8.836 9.283 -27.499 1.00 85.06 176 CYS A C 1
ATOM 1405 O O . CYS A 1 176 ? 9.476 10.328 -27.595 1.00 85.06 176 CYS A O 1
ATOM 1407 N N . THR A 1 177 ? 8.100 8.810 -28.504 1.00 81.81 177 THR A N 1
ATOM 1408 C CA . THR A 1 177 ? 7.792 9.622 -29.683 1.00 81.81 177 THR A CA 1
ATOM 1409 C C . THR A 1 177 ? 6.286 9.746 -29.848 1.00 81.81 177 THR A C 1
ATOM 1411 O O . THR A 1 177 ? 5.557 8.758 -29.793 1.00 81.81 177 THR A O 1
ATOM 1414 N N . LYS A 1 178 ? 5.805 10.975 -30.039 1.00 78.31 178 LYS A N 1
ATOM 1415 C CA . LYS A 1 178 ? 4.397 11.284 -30.284 1.00 78.31 178 LYS A CA 1
ATOM 1416 C C . LYS A 1 178 ? 4.266 12.031 -31.602 1.00 78.31 178 LYS A C 1
ATOM 1418 O O . LYS A 1 178 ? 4.937 13.028 -31.867 1.00 78.31 178 LYS A O 1
ATOM 1423 N N . ASN A 1 179 ? 3.374 11.538 -32.445 1.00 77.75 179 ASN A N 1
ATOM 1424 C CA . ASN A 1 179 ? 3.010 12.202 -33.684 1.00 77.75 179 ASN A CA 1
ATOM 1425 C C . ASN A 1 179 ? 2.137 13.418 -33.362 1.00 77.75 179 ASN A C 1
ATOM 1427 O O . ASN A 1 179 ? 1.105 13.267 -32.711 1.00 77.75 179 ASN A O 1
ATOM 1431 N N . VAL A 1 180 ? 2.534 14.607 -33.822 1.00 73.56 180 VAL A N 1
ATOM 1432 C CA . VAL A 1 180 ? 1.737 15.822 -33.608 1.00 73.56 180 VAL A CA 1
ATOM 1433 C C . VAL A 1 180 ? 0.550 15.800 -34.583 1.00 73.56 180 VAL A C 1
ATOM 1435 O O . VAL A 1 180 ? 0.783 15.732 -35.798 1.00 73.56 180 VAL A O 1
ATOM 1438 N N . PRO A 1 181 ? -0.707 15.824 -34.095 1.00 70.94 181 PRO A N 1
ATOM 1439 C CA . PRO A 1 181 ? -1.891 15.768 -34.948 1.00 70.94 181 PRO A CA 1
ATOM 1440 C C . PRO A 1 181 ? -1.879 16.860 -36.019 1.00 70.94 181 PRO A C 1
ATOM 1442 O O . PRO A 1 181 ? -1.431 17.973 -35.765 1.00 70.94 181 PRO A O 1
ATOM 1445 N N . LYS A 1 182 ? -2.378 16.541 -37.220 1.00 72.00 182 LYS A N 1
ATOM 1446 C CA . LYS A 1 182 ? -2.512 17.482 -38.352 1.00 72.00 182 LYS A CA 1
ATOM 1447 C C . LYS A 1 182 ? -1.205 18.167 -38.803 1.00 72.00 182 LYS A C 1
ATOM 1449 O O . LYS A 1 182 ? -1.257 19.112 -39.579 1.00 72.00 182 LYS A O 1
ATOM 1454 N N . SER A 1 183 ? -0.036 17.659 -38.401 1.00 72.00 183 SER A N 1
ATOM 1455 C CA . SER A 1 183 ? 1.268 18.158 -38.851 1.00 72.00 183 SER A CA 1
ATOM 1456 C C . SER A 1 183 ? 2.180 17.020 -39.324 1.00 72.00 183 SER A C 1
ATOM 1458 O O . SER A 1 183 ? 2.025 15.859 -38.937 1.00 72.00 183 SER A O 1
ATOM 1460 N N . ARG A 1 184 ? 3.197 17.353 -40.131 1.00 74.38 184 ARG A N 1
ATOM 1461 C CA . ARG A 1 184 ? 4.303 16.432 -40.449 1.00 74.38 184 ARG A CA 1
ATOM 1462 C C . ARG A 1 184 ? 5.349 16.358 -39.334 1.00 74.38 184 ARG A C 1
ATOM 1464 O O . ARG A 1 184 ? 6.404 15.773 -39.548 1.00 74.38 184 ARG A O 1
ATOM 1471 N N . LYS A 1 185 ? 5.098 16.940 -38.160 1.00 76.81 185 LYS A N 1
ATOM 1472 C CA . LYS A 1 185 ? 6.064 16.979 -37.064 1.00 76.81 185 LYS A CA 1
ATOM 1473 C C . LYS A 1 185 ? 5.909 15.759 -36.142 1.00 76.81 185 LYS A C 1
ATOM 1475 O O . LYS A 1 185 ? 4.843 15.134 -36.033 1.00 76.81 185 LYS A O 1
ATOM 1480 N N . ARG A 1 186 ? 7.007 15.372 -35.506 1.00 81.00 186 ARG A N 1
ATOM 1481 C CA . ARG A 1 186 ? 7.102 14.316 -34.497 1.00 81.00 186 ARG A CA 1
ATOM 1482 C C . ARG A 1 186 ? 7.796 14.908 -33.279 1.00 81.00 186 ARG A C 1
ATOM 1484 O O . ARG A 1 186 ? 8.889 15.442 -33.407 1.00 81.00 186 ARG A O 1
ATOM 1491 N N . LEU A 1 187 ? 7.151 14.824 -32.124 1.00 82.50 187 LEU A N 1
ATOM 1492 C CA . LEU A 1 187 ? 7.757 15.182 -30.850 1.00 82.50 187 LEU A CA 1
ATOM 1493 C C . LEU A 1 187 ? 8.460 13.944 -30.299 1.00 82.50 187 LEU A C 1
ATOM 1495 O O . LEU A 1 187 ? 7.833 12.891 -30.178 1.00 82.50 187 LEU A O 1
ATOM 1499 N N . SER A 1 188 ? 9.734 14.059 -29.959 1.00 84.94 188 SER A N 1
ATOM 1500 C CA . SER A 1 188 ? 10.452 13.069 -29.164 1.00 84.94 188 SER A CA 1
ATOM 1501 C C . SER A 1 188 ? 10.764 13.649 -27.795 1.00 84.94 188 SER A C 1
ATOM 1503 O O . SER A 1 188 ? 11.241 14.781 -27.700 1.00 84.94 188 SER A O 1
ATOM 1505 N N . VAL A 1 189 ? 10.505 12.863 -26.757 1.00 87.31 189 VAL A N 1
ATOM 1506 C CA . VAL A 1 189 ? 10.848 13.183 -25.374 1.00 87.31 189 VAL A CA 1
ATOM 1507 C C . VAL A 1 189 ? 11.876 12.169 -24.909 1.00 87.31 189 VAL A C 1
ATOM 1509 O O . VAL A 1 189 ? 11.655 10.963 -25.050 1.00 87.31 189 VAL A O 1
ATOM 1512 N N . THR A 1 190 ? 12.979 12.663 -24.361 1.00 91.06 190 THR A N 1
ATOM 1513 C CA . THR A 1 190 ? 14.024 11.847 -23.746 1.00 91.06 190 THR A CA 1
ATOM 1514 C C . THR A 1 190 ? 14.257 12.337 -22.329 1.00 91.06 190 THR A C 1
ATOM 1516 O O . THR A 1 190 ? 14.421 13.536 -22.108 1.00 91.06 190 THR A O 1
ATOM 1519 N N . VAL A 1 191 ? 14.254 11.410 -21.377 1.00 92.50 191 VAL A N 1
ATOM 1520 C CA . VAL A 1 191 ? 14.403 11.708 -19.951 1.00 92.50 191 VAL A CA 1
ATOM 1521 C C . VAL A 1 191 ? 15.404 10.727 -19.369 1.00 92.50 191 VAL A C 1
ATOM 1523 O O . VAL A 1 191 ? 15.247 9.521 -19.556 1.00 92.50 191 VAL A O 1
ATOM 1526 N N . GLN A 1 192 ? 16.427 11.228 -18.685 1.00 93.06 192 GLN A N 1
ATOM 1527 C CA . GLN A 1 192 ? 17.328 10.373 -17.920 1.00 93.06 192 GLN A CA 1
ATOM 1528 C C . GLN A 1 192 ? 16.615 9.889 -16.658 1.00 93.06 192 GLN A C 1
ATOM 1530 O O . GLN A 1 192 ? 15.870 10.652 -16.045 1.00 93.06 192 GLN A O 1
ATOM 1535 N N . TYR A 1 193 ? 16.823 8.634 -16.277 1.00 94.56 193 TYR A N 1
ATOM 1536 C CA . TYR A 1 193 ? 16.334 8.109 -15.009 1.00 94.56 193 TYR A CA 1
ATOM 1537 C C . TYR A 1 193 ? 17.482 7.546 -14.174 1.00 94.56 193 TYR A C 1
ATOM 1539 O O . TYR A 1 193 ? 18.496 7.084 -14.710 1.00 94.56 193 TYR A O 1
ATOM 1547 N N . TRP A 1 194 ? 17.260 7.532 -12.864 1.00 95.56 194 TRP A N 1
ATOM 1548 C CA . TRP A 1 194 ? 18.088 6.846 -11.882 1.00 95.56 194 TRP A CA 1
ATOM 1549 C C . TRP A 1 194 ? 17.214 5.888 -11.085 1.00 95.56 194 TRP A C 1
ATOM 1551 O O . TRP A 1 194 ? 16.182 6.292 -10.547 1.00 95.56 194 TRP A O 1
ATOM 1561 N N . PHE A 1 195 ? 17.617 4.621 -11.036 1.00 97.25 195 PHE A N 1
ATOM 1562 C CA . PHE A 1 195 ? 17.046 3.611 -10.154 1.00 97.25 195 PHE A CA 1
ATOM 1563 C C . PHE A 1 195 ? 18.096 3.232 -9.111 1.00 97.25 195 PHE A C 1
ATOM 1565 O O . PHE A 1 195 ? 19.103 2.599 -9.432 1.00 97.25 195 PHE A O 1
ATOM 1572 N N . LEU A 1 196 ? 17.879 3.706 -7.889 1.00 96.38 196 LEU A N 1
ATOM 1573 C CA . LEU A 1 196 ? 18.786 3.574 -6.754 1.00 96.38 196 LEU A CA 1
ATOM 1574 C C . LEU A 1 196 ? 18.395 2.359 -5.918 1.00 96.38 196 LEU A C 1
ATOM 1576 O O . LEU A 1 196 ? 17.208 2.168 -5.663 1.00 96.38 196 LEU A O 1
ATOM 1580 N N . LEU A 1 197 ? 19.379 1.591 -5.455 1.00 97.75 197 LEU A N 1
ATOM 1581 C CA . LEU A 1 197 ? 19.214 0.476 -4.527 1.00 97.75 197 LEU A CA 1
ATOM 1582 C C . LEU A 1 197 ? 20.216 0.602 -3.377 1.00 97.75 197 LEU A C 1
ATOM 1584 O O . LEU A 1 197 ? 21.427 0.598 -3.594 1.00 97.75 197 LEU A O 1
ATOM 1588 N N . GLU A 1 198 ? 19.702 0.690 -2.153 1.00 95.62 198 GLU A N 1
ATOM 1589 C CA . GLU A 1 198 ? 20.491 0.923 -0.939 1.00 95.62 198 GLU A CA 1
ATOM 1590 C C . GLU A 1 198 ? 20.034 -0.020 0.179 1.00 95.62 198 GLU A C 1
ATOM 1592 O O . GLU A 1 198 ? 18.842 -0.080 0.497 1.00 95.62 198 GLU A O 1
ATOM 1597 N N . GLN A 1 199 ? 20.981 -0.711 0.818 1.00 97.19 199 GLN A N 1
ATOM 1598 C CA . GLN A 1 199 ? 20.713 -1.522 2.005 1.00 97.19 199 GLN A CA 1
ATOM 1599 C C . GLN A 1 199 ? 20.344 -0.625 3.195 1.00 97.19 199 GLN A C 1
ATOM 1601 O O . GLN A 1 199 ? 21.073 0.304 3.529 1.00 97.19 199 GLN A O 1
ATOM 1606 N N . LYS A 1 200 ? 19.231 -0.930 3.871 1.00 95.19 200 LYS A N 1
ATOM 1607 C CA . LYS A 1 200 ? 18.811 -0.220 5.093 1.00 95.19 200 LYS A CA 1
ATOM 1608 C C . LYS A 1 200 ? 19.125 -0.986 6.370 1.00 95.19 200 LYS A C 1
ATOM 1610 O O . LYS A 1 200 ? 19.422 -0.366 7.381 1.00 95.19 200 LYS A O 1
ATOM 1615 N N . ASN A 1 201 ? 19.050 -2.308 6.313 1.00 95.12 201 ASN A N 1
ATOM 1616 C CA . ASN A 1 201 ? 19.475 -3.236 7.357 1.00 95.12 201 ASN A CA 1
ATOM 1617 C C . ASN A 1 201 ? 19.683 -4.622 6.713 1.00 95.12 201 ASN A C 1
ATOM 1619 O O . ASN A 1 201 ? 19.593 -4.752 5.493 1.00 95.12 201 ASN A O 1
ATOM 1623 N N . SER A 1 202 ? 19.923 -5.661 7.511 1.00 96.31 202 SER A N 1
ATOM 1624 C CA . SER A 1 202 ? 20.156 -7.025 7.012 1.00 96.31 202 SER A CA 1
ATOM 1625 C C . SER A 1 202 ? 18.962 -7.659 6.287 1.00 96.31 202 SER A C 1
ATOM 1627 O O . SER A 1 202 ? 19.138 -8.646 5.584 1.00 96.31 202 SER A O 1
ATOM 1629 N N . THR A 1 203 ? 17.749 -7.117 6.428 1.00 97.44 203 THR A N 1
ATOM 1630 C CA . THR A 1 203 ? 16.526 -7.690 5.841 1.00 97.44 203 THR A CA 1
ATOM 1631 C C . THR A 1 203 ? 15.868 -6.784 4.802 1.00 97.44 203 THR A C 1
ATOM 1633 O O . THR A 1 203 ? 14.848 -7.164 4.232 1.00 97.44 203 THR A O 1
ATOM 1636 N N . GLN A 1 204 ? 16.422 -5.598 4.518 1.00 97.88 204 GLN A N 1
ATOM 1637 C CA . GLN A 1 204 ? 15.770 -4.613 3.655 1.00 97.88 204 GLN A CA 1
ATOM 1638 C C . GLN A 1 204 ? 16.722 -3.892 2.707 1.00 97.88 204 GLN A C 1
ATOM 1640 O O . GLN A 1 204 ? 17.722 -3.296 3.117 1.00 97.88 204 GLN A O 1
ATOM 1645 N N . VAL A 1 205 ? 16.295 -3.816 1.447 1.00 98.25 205 VAL A N 1
ATOM 1646 C CA . VAL A 1 205 ? 16.856 -2.931 0.422 1.00 98.25 205 VAL A CA 1
ATOM 1647 C C . VAL A 1 205 ? 15.812 -1.886 0.069 1.00 98.25 205 VAL A C 1
ATOM 1649 O O . VAL A 1 205 ? 14.710 -2.212 -0.368 1.00 98.25 205 VAL A O 1
ATOM 1652 N N . SER A 1 206 ? 16.141 -0.614 0.248 1.00 97.31 206 SER A N 1
ATOM 1653 C CA . SER A 1 206 ? 15.328 0.479 -0.277 1.00 97.31 206 SER A CA 1
ATOM 1654 C C . SER A 1 206 ? 15.586 0.688 -1.764 1.00 97.31 206 SER A C 1
ATOM 1656 O O . SER A 1 206 ? 16.706 0.490 -2.235 1.00 97.31 206 SER A O 1
ATOM 1658 N N . PHE A 1 207 ? 14.555 1.120 -2.487 1.00 97.69 207 PHE A N 1
ATOM 1659 C CA . PHE A 1 207 ? 14.668 1.560 -3.867 1.00 97.69 207 PHE A CA 1
ATOM 1660 C C . PHE A 1 207 ? 14.076 2.954 -4.058 1.00 97.69 207 PHE A C 1
ATOM 1662 O O . PHE A 1 207 ? 13.097 3.321 -3.400 1.00 97.69 207 PHE A O 1
ATOM 1669 N N . SER A 1 208 ? 14.620 3.712 -5.008 1.00 96.56 208 SER A N 1
ATOM 1670 C CA . SER A 1 208 ? 13.992 4.941 -5.496 1.00 96.56 208 SER A CA 1
ATOM 1671 C C . SER A 1 208 ? 14.165 5.120 -7.001 1.00 96.56 208 SER A C 1
ATOM 1673 O O . SER A 1 208 ? 15.135 4.653 -7.594 1.00 96.56 208 SER A O 1
ATOM 1675 N N . VAL A 1 209 ? 13.181 5.767 -7.625 1.00 96.06 209 VAL A N 1
ATOM 1676 C CA . VAL A 1 209 ? 13.159 6.110 -9.049 1.00 96.06 209 VAL A CA 1
ATOM 1677 C C . VAL A 1 209 ? 13.040 7.619 -9.175 1.00 96.06 209 VAL A C 1
ATOM 1679 O O . VAL A 1 209 ? 12.007 8.184 -8.802 1.00 96.06 209 VAL A O 1
ATOM 1682 N N . ASN A 1 210 ? 14.072 8.234 -9.743 1.00 92.31 210 ASN A N 1
ATOM 1683 C CA . ASN A 1 210 ? 14.156 9.669 -9.998 1.00 92.31 210 ASN A CA 1
ATOM 1684 C C . ASN A 1 210 ? 14.343 9.939 -11.494 1.00 92.31 210 ASN A C 1
ATOM 1686 O O . ASN A 1 210 ? 14.883 9.105 -12.227 1.00 92.31 210 ASN A O 1
ATOM 1690 N N . PHE A 1 211 ? 13.911 11.116 -11.943 1.00 91.00 211 PHE A N 1
ATOM 1691 C CA . PHE A 1 211 ? 14.023 11.555 -13.333 1.00 91.00 211 PHE A CA 1
ATOM 1692 C C . PHE A 1 211 ? 14.770 12.877 -13.433 1.00 91.00 211 PHE A C 1
ATOM 1694 O O . PHE A 1 211 ? 14.608 13.756 -12.590 1.00 91.00 211 PHE A O 1
ATOM 1701 N N . GLY A 1 212 ? 15.573 13.004 -14.487 1.00 87.50 212 GLY A N 1
ATOM 1702 C CA . GLY A 1 212 ? 16.339 14.206 -14.788 1.00 87.50 212 GLY A CA 1
ATOM 1703 C C . GLY A 1 212 ? 15.549 15.209 -15.614 1.00 87.50 212 GLY A C 1
ATOM 1704 O O . GLY A 1 212 ? 14.321 15.170 -15.698 1.00 87.50 212 GLY A O 1
ATOM 1705 N N . GLU A 1 213 ? 16.281 16.105 -16.269 1.00 85.44 213 GLU A N 1
ATOM 1706 C CA . GLU A 1 213 ? 15.681 17.099 -17.152 1.00 85.44 213 GLU A CA 1
ATOM 1707 C C . GLU A 1 213 ? 15.017 16.456 -18.382 1.00 85.44 213 GLU A C 1
ATOM 1709 O O . GLU A 1 213 ? 15.500 15.479 -18.967 1.00 85.44 213 GLU A O 1
ATOM 1714 N N . TYR A 1 214 ? 13.890 17.039 -18.794 1.00 86.44 214 TYR A N 1
ATOM 1715 C CA . TYR A 1 214 ? 13.083 16.556 -19.909 1.00 86.44 214 TYR A CA 1
ATOM 1716 C C . TYR A 1 214 ? 13.539 17.219 -21.206 1.00 86.44 214 TYR A C 1
ATOM 1718 O O . TYR A 1 214 ? 13.344 18.416 -21.419 1.00 86.44 214 TYR A O 1
ATOM 1726 N N . ASN A 1 215 ? 14.105 16.422 -22.108 1.00 86.12 215 ASN A N 1
ATOM 1727 C CA . ASN A 1 215 ? 14.583 16.899 -23.397 1.00 86.12 215 ASN A CA 1
ATOM 1728 C C . ASN A 1 215 ? 13.514 16.701 -24.474 1.00 86.12 215 ASN A C 1
ATOM 1730 O O . ASN A 1 215 ? 13.232 15.574 -24.889 1.00 86.12 215 ASN A O 1
ATOM 1734 N N . TYR A 1 216 ? 12.949 17.807 -24.958 1.00 83.44 216 TYR A N 1
ATOM 1735 C CA . TYR A 1 216 ? 11.943 17.827 -26.019 1.00 83.44 216 TYR A CA 1
ATOM 1736 C C . TYR A 1 216 ? 12.588 18.181 -27.359 1.00 83.44 216 TYR A C 1
ATOM 1738 O O . TYR A 1 216 ? 13.187 19.246 -27.502 1.00 83.44 216 TYR A O 1
ATOM 1746 N N . LYS A 1 217 ? 12.433 17.323 -28.371 1.00 83.81 217 LYS A N 1
ATOM 1747 C CA . LYS A 1 217 ? 12.851 17.626 -29.750 1.00 83.81 217 LYS A CA 1
ATOM 1748 C C . LYS A 1 217 ? 11.676 17.487 -30.704 1.00 83.81 217 LYS A C 1
ATOM 1750 O O . LYS A 1 217 ? 10.919 16.521 -30.640 1.00 83.81 217 LYS A O 1
ATOM 1755 N N . LEU A 1 218 ? 11.525 18.464 -31.592 1.00 79.94 218 LEU A N 1
ATOM 1756 C CA . LEU A 1 218 ? 10.482 18.485 -32.610 1.00 79.94 218 LEU A CA 1
ATOM 1757 C C . LEU A 1 218 ? 11.121 18.256 -33.978 1.00 79.94 218 LEU A C 1
ATOM 1759 O O . LEU A 1 218 ? 11.839 19.110 -34.487 1.00 79.94 218 LEU A O 1
ATOM 1763 N N . GLU A 1 219 ? 10.853 17.102 -34.573 1.00 78.06 219 GLU A N 1
ATOM 1764 C CA . GLU A 1 219 ? 11.440 16.689 -35.845 1.00 78.06 219 GLU A CA 1
ATOM 1765 C C . GLU A 1 219 ? 10.406 16.736 -36.969 1.00 78.06 219 GLU A C 1
ATOM 1767 O O . GLU A 1 219 ? 9.268 16.280 -36.816 1.00 78.06 219 GLU A O 1
ATOM 1772 N N . THR A 1 220 ? 10.800 17.243 -38.134 1.00 73.75 220 THR A N 1
ATOM 1773 C CA . THR A 1 220 ? 9.983 17.191 -39.352 1.00 73.75 220 THR A CA 1
ATOM 1774 C C . THR A 1 220 ? 10.140 15.816 -39.992 1.00 73.75 220 THR A C 1
ATOM 1776 O O . THR A 1 220 ? 11.253 15.387 -40.291 1.00 73.75 220 THR A O 1
ATOM 1779 N N . ARG A 1 221 ? 9.039 15.093 -40.214 1.00 66.50 221 ARG A N 1
ATOM 1780 C CA . ARG A 1 221 ? 9.107 13.770 -40.841 1.00 66.50 221 ARG A CA 1
ATOM 1781 C C . ARG A 1 221 ? 9.594 13.884 -42.289 1.00 66.50 221 ARG A C 1
ATOM 1783 O O . ARG A 1 221 ? 9.087 14.742 -43.020 1.00 66.50 221 ARG A O 1
ATOM 1790 N N . PRO A 1 222 ? 10.490 12.989 -42.741 1.00 60.03 222 PRO A N 1
ATOM 1791 C CA . PRO A 1 222 ? 10.830 12.896 -44.152 1.00 60.03 222 PRO A CA 1
ATOM 1792 C C . PRO A 1 222 ? 9.584 12.499 -44.968 1.00 60.03 222 PRO A C 1
ATOM 1794 O O . PRO A 1 222 ? 8.725 11.764 -44.464 1.00 60.03 222 PRO A O 1
ATOM 1797 N N . PRO A 1 223 ? 9.443 12.973 -46.220 1.00 53.50 223 PRO A N 1
ATOM 1798 C CA . PRO A 1 223 ? 8.314 12.609 -47.066 1.00 53.50 223 PRO A CA 1
ATOM 1799 C C . PRO A 1 223 ? 8.297 11.091 -47.282 1.00 53.50 223 PRO A C 1
ATOM 1801 O O . PRO A 1 223 ? 9.263 10.510 -47.778 1.00 53.50 223 PRO A O 1
ATOM 1804 N N . GLN A 1 224 ? 7.192 10.434 -46.916 1.00 50.97 224 GLN A N 1
ATOM 1805 C CA . GLN A 1 224 ? 6.974 9.033 -47.269 1.00 50.97 224 GLN A CA 1
ATOM 1806 C C . GLN A 1 224 ? 6.935 8.923 -48.797 1.00 50.97 224 GLN A C 1
ATOM 1808 O O . GLN A 1 224 ? 5.991 9.387 -49.434 1.00 50.97 224 GLN A O 1
ATOM 1813 N N . LYS A 1 225 ? 7.947 8.287 -49.397 1.00 39.12 225 LYS A N 1
ATOM 1814 C CA . LYS A 1 225 ? 7.850 7.791 -50.773 1.00 39.12 225 LYS A CA 1
ATOM 1815 C C . LYS A 1 225 ? 6.849 6.636 -50.775 1.00 39.12 225 LYS A C 1
ATOM 1817 O O . LYS A 1 225 ? 7.226 5.490 -50.539 1.00 39.12 225 LYS A O 1
ATOM 1822 N N . SER A 1 226 ? 5.573 6.921 -51.012 1.00 37.12 226 SER A N 1
ATOM 1823 C CA . SER A 1 226 ? 4.601 5.881 -51.336 1.00 37.12 226 SER A CA 1
ATOM 1824 C C . SER A 1 226 ? 4.971 5.293 -52.700 1.00 37.12 226 SER A C 1
ATOM 1826 O O . SER A 1 226 ? 4.757 5.898 -53.749 1.00 37.12 226 SER A O 1
ATOM 1828 N N . LYS A 1 227 ? 5.568 4.097 -52.714 1.00 32.28 227 LYS A N 1
ATOM 1829 C CA . LYS A 1 227 ? 5.634 3.293 -53.939 1.00 32.28 227 LYS A CA 1
ATOM 1830 C C . LYS A 1 227 ? 4.235 2.729 -54.190 1.00 32.28 227 LYS A C 1
ATOM 1832 O O . LYS A 1 227 ? 3.906 1.646 -53.719 1.00 32.28 227 LYS A O 1
ATOM 1837 N N . PHE A 1 228 ? 3.399 3.485 -54.898 1.00 34.91 228 PHE A N 1
ATOM 1838 C CA . PHE A 1 228 ? 2.156 2.960 -55.456 1.00 34.91 228 PHE A CA 1
ATOM 1839 C C . PHE A 1 228 ? 2.503 1.968 -56.574 1.00 34.91 228 PHE A C 1
ATOM 1841 O O . PHE A 1 228 ? 2.868 2.366 -57.678 1.00 34.91 228 PHE A O 1
ATOM 1848 N N . TYR A 1 229 ? 2.398 0.668 -56.296 1.00 33.09 229 TYR A N 1
ATOM 1849 C CA . TYR A 1 229 ? 2.363 -0.350 -57.343 1.00 33.09 229 TYR A CA 1
ATOM 1850 C C . TYR A 1 229 ? 0.979 -0.318 -58.003 1.00 33.09 229 TYR A C 1
ATOM 1852 O O . TYR A 1 229 ? 0.028 -0.914 -57.502 1.00 33.09 229 TYR A O 1
ATOM 1860 N N . TYR A 1 230 ? 0.856 0.370 -59.139 1.00 35.31 230 TYR A N 1
ATOM 1861 C CA . TYR A 1 230 ? -0.289 0.178 -60.027 1.00 35.31 230 TYR A CA 1
ATOM 1862 C C . TYR A 1 230 ? -0.162 -1.194 -60.703 1.00 35.31 230 TYR A C 1
ATOM 1864 O O . TYR A 1 230 ? 0.651 -1.380 -61.610 1.00 35.31 230 TYR A O 1
ATOM 1872 N N . LYS A 1 231 ? -0.981 -2.170 -60.292 1.00 33.06 231 LYS A N 1
ATOM 1873 C CA . LYS A 1 231 ? -1.280 -3.337 -61.135 1.00 33.06 231 LYS A CA 1
ATOM 1874 C C . LYS A 1 231 ? -2.130 -2.843 -62.307 1.00 33.06 231 LYS A C 1
ATOM 1876 O O . LYS A 1 231 ? -3.321 -2.603 -62.146 1.00 33.06 231 LYS A O 1
ATOM 1881 N N . SER A 1 232 ? -1.517 -2.661 -63.475 1.00 33.91 232 SER A N 1
ATOM 1882 C CA . SER A 1 232 ? -2.267 -2.385 -64.703 1.00 33.91 232 SER A CA 1
ATOM 1883 C C . SER A 1 232 ? -2.894 -3.680 -65.229 1.00 33.91 232 SER A C 1
ATOM 1885 O O . SER A 1 232 ? -2.214 -4.579 -65.720 1.00 33.91 232 SER A O 1
ATOM 1887 N N . SER A 1 233 ? -4.214 -3.795 -65.114 1.00 34.00 233 SER A N 1
ATOM 1888 C CA . SER A 1 233 ? -5.001 -4.699 -65.949 1.00 34.00 233 SER A CA 1
ATOM 1889 C C . SER A 1 233 ? -5.127 -4.061 -67.332 1.00 34.00 233 SER A C 1
ATOM 1891 O O . SER A 1 233 ? -5.714 -2.989 -67.479 1.00 34.00 233 SER A O 1
ATOM 1893 N N . LYS A 1 234 ? -4.536 -4.698 -68.348 1.00 32.94 234 LYS A N 1
ATOM 1894 C CA . LYS A 1 234 ? -4.657 -4.290 -69.751 1.00 32.94 234 LYS A CA 1
ATOM 1895 C C . LYS A 1 234 ? -6.116 -4.417 -70.201 1.00 32.94 234 LYS A C 1
ATOM 1897 O O . LYS A 1 234 ? -6.598 -5.525 -70.402 1.00 32.94 234 LYS A O 1
ATOM 1902 N N . LEU A 1 235 ? -6.774 -3.287 -70.436 1.00 34.38 235 LEU A N 1
ATOM 1903 C CA . LEU A 1 235 ? -7.919 -3.186 -71.336 1.00 34.38 235 LEU A CA 1
ATOM 1904 C C . LEU A 1 235 ? -7.520 -2.235 -72.465 1.00 34.38 235 LEU A C 1
ATOM 1906 O O . LEU A 1 235 ? -7.134 -1.090 -72.237 1.00 34.38 235 LEU A O 1
ATOM 1910 N N . HIS A 1 236 ? -7.519 -2.766 -73.685 1.00 39.00 236 HIS A N 1
ATOM 1911 C CA . HIS A 1 236 ? -7.325 -2.005 -74.910 1.00 39.00 236 HIS A CA 1
ATOM 1912 C C . HIS A 1 236 ? -8.483 -1.025 -75.092 1.00 39.00 236 HIS A C 1
ATOM 1914 O O . HIS A 1 236 ? -9.616 -1.470 -75.215 1.00 39.00 236 HIS A O 1
ATOM 1920 N N . LEU A 1 237 ? -8.192 0.272 -75.224 1.00 34.81 237 LEU A N 1
ATOM 1921 C CA . LEU A 1 237 ? -8.900 1.124 -76.177 1.00 34.81 237 LEU A CA 1
ATOM 1922 C C . LEU A 1 237 ? -8.058 2.355 -76.567 1.00 34.81 237 LEU A C 1
ATOM 1924 O O . LEU A 1 237 ? -7.164 2.791 -75.850 1.00 34.81 237 LEU A O 1
ATOM 1928 N N . ARG A 1 238 ? -8.331 2.825 -77.783 1.00 34.53 238 ARG A N 1
ATOM 1929 C CA . ARG A 1 238 ? -7.572 3.713 -78.678 1.00 34.53 238 ARG A CA 1
ATOM 1930 C C . ARG A 1 238 ? -7.077 5.050 -78.095 1.00 34.53 238 ARG A C 1
ATOM 1932 O O . ARG A 1 238 ? -7.777 5.725 -77.352 1.00 34.53 238 ARG A O 1
ATOM 1939 N N . ARG A 1 239 ? -5.900 5.480 -78.582 1.00 35.12 239 ARG A N 1
ATOM 1940 C CA . ARG A 1 239 ? -5.378 6.863 -78.508 1.00 35.12 239 ARG A CA 1
ATOM 1941 C C . ARG A 1 239 ? -6.380 7.863 -79.113 1.00 35.12 239 ARG A C 1
ATOM 1943 O O . ARG A 1 239 ? -6.949 7.575 -80.166 1.00 35.12 239 ARG A O 1
ATOM 1950 N N . PRO A 1 240 ? -6.460 9.080 -78.551 1.00 33.56 240 PRO A N 1
ATOM 1951 C CA . PRO A 1 240 ? -5.862 10.199 -79.276 1.00 33.56 240 PRO A CA 1
ATOM 1952 C C . PRO A 1 240 ? -4.951 11.084 -78.405 1.00 33.56 240 PRO A C 1
ATOM 1954 O O . PRO A 1 240 ? -4.746 10.862 -77.217 1.00 33.56 240 PRO A O 1
ATOM 1957 N N . ARG A 1 241 ? -4.307 12.023 -79.095 1.00 30.17 241 ARG A N 1
ATOM 1958 C CA . ARG A 1 241 ? -3.165 12.862 -78.717 1.00 30.17 241 ARG A CA 1
ATOM 1959 C C . ARG A 1 241 ? -3.361 13.721 -77.456 1.00 30.17 241 ARG A C 1
ATOM 1961 O O . ARG A 1 241 ? -4.327 14.459 -77.341 1.00 30.17 241 ARG A O 1
ATOM 1968 N N . SER A 1 242 ? -2.349 13.648 -76.591 1.00 32.12 242 SER A N 1
ATOM 1969 C CA . SER A 1 242 ? -1.715 14.721 -75.804 1.00 32.12 242 SER A CA 1
ATOM 1970 C C . SER A 1 242 ? -2.457 16.056 -75.618 1.00 32.12 242 SER A C 1
ATOM 1972 O O . SER A 1 242 ? -2.458 16.880 -76.525 1.00 32.12 242 SER A O 1
ATOM 1974 N N . TYR A 1 243 ? -2.852 16.327 -74.372 1.00 27.78 243 TYR A N 1
ATOM 1975 C CA . TYR A 1 243 ? -2.530 17.566 -73.648 1.00 27.78 243 TYR A CA 1
ATOM 1976 C C . TYR A 1 243 ? -2.283 17.181 -72.179 1.00 27.78 243 TYR A C 1
ATOM 1978 O O . TYR A 1 243 ? -3.218 16.922 -71.429 1.00 27.78 243 TYR A O 1
ATOM 1986 N N . PHE A 1 244 ? -1.015 17.077 -71.770 1.00 26.86 244 PHE A N 1
ATOM 1987 C CA . PHE A 1 244 ? -0.660 17.040 -70.350 1.00 26.86 244 PHE A CA 1
ATOM 1988 C C . PHE A 1 244 ? -0.707 18.482 -69.838 1.00 26.86 244 PHE A C 1
ATOM 1990 O O . PHE A 1 244 ? 0.251 19.229 -70.016 1.00 26.86 244 PHE A O 1
ATOM 1997 N N . SER A 1 245 ? -1.806 18.891 -69.205 1.00 23.30 245 SER A N 1
ATOM 1998 C CA . SER A 1 245 ? -1.741 20.019 -68.277 1.00 23.30 245 SER A CA 1
ATOM 1999 C C . SER A 1 245 ? -1.092 19.498 -66.997 1.00 23.30 245 SER A C 1
ATOM 2001 O O . SER A 1 245 ? -1.721 18.774 -66.221 1.00 23.30 245 SER A O 1
ATOM 2003 N N . ALA A 1 246 ? 0.183 19.817 -66.791 1.00 24.88 246 ALA A N 1
ATOM 2004 C CA . ALA A 1 246 ? 0.798 19.686 -65.483 1.00 24.88 246 ALA A CA 1
ATOM 2005 C C . ALA A 1 246 ? 0.046 20.625 -64.530 1.00 24.88 246 ALA A C 1
ATOM 2007 O O . ALA A 1 246 ? 0.254 21.835 -64.548 1.00 24.88 246 ALA A O 1
ATOM 2008 N N . PHE A 1 247 ? -0.858 20.077 -63.719 1.00 23.69 247 PHE A N 1
ATOM 2009 C CA . PHE A 1 247 ? -1.358 20.789 -62.552 1.00 23.69 247 PHE A CA 1
ATOM 2010 C C . PHE A 1 247 ? -0.212 20.820 -61.536 1.00 23.69 247 PHE A C 1
ATOM 2012 O O . PHE A 1 247 ? -0.061 19.926 -60.704 1.00 23.69 247 PHE A O 1
ATOM 2019 N N . SER A 1 248 ? 0.652 21.831 -61.653 1.00 25.92 248 SER A N 1
ATOM 2020 C CA . SER A 1 248 ? 1.488 22.257 -60.537 1.00 25.92 248 SER A CA 1
ATOM 2021 C C . SER A 1 248 ? 0.520 22.879 -59.534 1.00 25.92 248 SER A C 1
ATOM 2023 O O . SER A 1 248 ? 0.018 23.991 -59.687 1.00 25.92 248 SER A O 1
ATOM 2025 N N . MET A 1 249 ? 0.148 22.094 -58.528 1.00 23.59 249 MET A N 1
ATOM 2026 C CA . MET A 1 249 ? -0.515 22.644 -57.361 1.00 23.59 249 MET A CA 1
ATOM 2027 C C . MET A 1 249 ? 0.585 23.347 -56.567 1.00 23.59 249 MET A C 1
ATOM 2029 O O . MET A 1 249 ? 1.266 22.732 -55.747 1.00 23.59 249 MET A O 1
ATOM 2033 N N . ASN A 1 250 ? 0.817 24.618 -56.900 1.00 23.81 250 ASN A N 1
ATOM 2034 C CA . ASN A 1 250 ? 1.645 25.514 -56.109 1.00 23.81 250 ASN A CA 1
ATOM 2035 C C . ASN A 1 250 ? 0.985 25.631 -54.734 1.00 23.81 250 ASN A C 1
ATOM 2037 O O . ASN A 1 250 ? 0.050 26.407 -54.538 1.00 23.81 250 ASN A O 1
ATOM 2041 N N . TYR A 1 251 ? 1.445 24.812 -53.790 1.00 30.23 251 TYR A N 1
ATOM 2042 C CA . TYR A 1 251 ? 1.256 25.103 -52.381 1.00 30.23 251 TYR A CA 1
ATOM 2043 C C . TYR A 1 251 ? 1.984 26.418 -52.136 1.00 30.23 251 TYR A C 1
ATOM 2045 O O . TYR A 1 251 ? 3.209 26.468 -52.204 1.00 30.23 251 TYR A O 1
ATOM 2053 N N . LYS A 1 252 ? 1.210 27.487 -51.936 1.00 24.92 252 LYS A N 1
ATOM 2054 C CA . LYS A 1 252 ? 1.729 28.754 -51.438 1.00 24.92 252 LYS A CA 1
ATOM 2055 C C . LYS A 1 252 ? 2.515 28.463 -50.161 1.00 24.92 252 LYS A C 1
ATOM 2057 O O . LYS A 1 252 ? 1.946 28.026 -49.161 1.00 24.92 252 LYS A O 1
ATOM 2062 N N . GLU A 1 253 ? 3.823 28.670 -50.231 1.00 35.38 253 GLU A N 1
ATOM 2063 C CA . GLU A 1 253 ? 4.644 28.958 -49.065 1.00 35.38 253 GLU A CA 1
ATOM 2064 C C . GLU A 1 253 ? 4.185 30.309 -48.523 1.00 35.38 253 GLU A C 1
ATOM 2066 O O . GLU A 1 253 ? 4.639 31.346 -48.980 1.00 35.38 253 GLU A O 1
ATOM 2071 N N . GLU A 1 254 ? 3.221 30.300 -47.608 1.00 29.20 254 GLU A N 1
ATOM 2072 C CA . GLU A 1 254 ? 2.862 31.472 -46.809 1.00 29.20 254 GLU A CA 1
ATOM 2073 C C . GLU A 1 254 ? 2.032 31.013 -45.609 1.00 29.20 254 GLU A C 1
ATOM 2075 O O . GLU A 1 254 ? 0.817 30.876 -45.662 1.00 29.20 254 GLU A O 1
ATOM 2080 N N . GLU A 1 255 ? 2.734 30.636 -44.548 1.00 29.30 255 GLU A N 1
ATOM 2081 C CA . GLU A 1 255 ? 2.682 31.356 -43.277 1.00 29.30 255 GLU A CA 1
ATOM 2082 C C . GLU A 1 255 ? 3.743 30.721 -42.381 1.00 29.30 255 GLU A C 1
ATOM 2084 O O . GLU A 1 255 ? 3.713 29.522 -42.085 1.00 29.30 255 GLU A O 1
ATOM 2089 N N . GLN A 1 256 ? 4.709 31.532 -41.947 1.00 33.69 256 GLN A N 1
ATOM 2090 C CA . GLN A 1 256 ? 5.435 31.259 -40.717 1.00 33.69 256 GLN A CA 1
ATOM 2091 C C . GLN A 1 256 ? 4.402 31.216 -39.594 1.00 33.69 256 GLN A C 1
ATOM 2093 O O . GLN A 1 256 ? 4.152 32.204 -38.908 1.00 33.69 256 GLN A O 1
ATOM 2098 N N . VAL A 1 257 ? 3.789 30.053 -39.398 1.00 33.62 257 VAL A N 1
ATOM 2099 C CA . VAL A 1 257 ? 3.102 29.754 -38.160 1.00 33.62 257 VAL A CA 1
ATOM 2100 C C . VAL A 1 257 ? 4.218 29.635 -37.126 1.00 33.62 257 VAL A C 1
ATOM 2102 O O . VAL A 1 257 ? 4.761 28.556 -36.877 1.00 33.62 257 VAL A O 1
ATOM 2105 N N . ASN A 1 258 ? 4.566 30.776 -36.527 1.00 33.06 258 ASN A N 1
ATOM 2106 C CA . ASN A 1 258 ? 5.112 30.885 -35.179 1.00 33.06 258 ASN A CA 1
ATOM 2107 C C . ASN A 1 258 ? 4.074 30.331 -34.182 1.00 33.06 258 ASN A C 1
ATOM 2109 O O . ASN A 1 258 ? 3.703 30.972 -33.204 1.00 33.06 258 ASN A O 1
ATOM 2113 N N . GLU A 1 259 ? 3.604 29.102 -34.406 1.00 38.19 259 GLU A N 1
ATOM 2114 C CA . GLU A 1 259 ? 3.151 28.235 -33.338 1.00 38.19 259 GLU A CA 1
ATOM 2115 C C . GLU A 1 259 ? 4.434 27.837 -32.631 1.00 38.19 259 GLU A C 1
ATOM 2117 O O . GLU A 1 259 ? 5.035 26.782 -32.858 1.00 38.19 259 GLU A O 1
ATOM 2122 N N . THR A 1 260 ? 4.845 28.714 -31.726 1.00 35.97 260 THR A N 1
ATOM 2123 C CA . THR A 1 260 ? 5.281 28.294 -30.409 1.00 35.97 260 THR A CA 1
ATOM 2124 C C . THR A 1 260 ? 4.215 27.313 -29.913 1.00 35.97 260 THR A C 1
ATOM 2126 O O . THR A 1 260 ? 3.288 27.689 -29.201 1.00 35.97 260 THR A O 1
ATOM 2129 N N . LEU A 1 261 ? 4.284 26.048 -30.360 1.00 43.72 261 LEU A N 1
ATOM 2130 C CA . LEU A 1 261 ? 3.680 24.918 -29.669 1.00 43.72 261 LEU A CA 1
ATOM 2131 C C . LEU A 1 261 ? 4.064 25.178 -28.230 1.00 43.72 261 LEU A C 1
ATOM 2133 O O . LEU A 1 261 ? 5.255 25.274 -27.933 1.00 43.72 261 LEU A O 1
ATOM 2137 N N . ASN A 1 262 ? 3.068 25.468 -27.401 1.00 43.16 262 ASN A N 1
ATOM 2138 C CA . ASN A 1 262 ? 3.282 25.920 -26.046 1.00 43.16 262 ASN A CA 1
ATOM 2139 C C . ASN A 1 262 ? 3.906 24.724 -25.316 1.00 43.16 262 ASN A C 1
ATOM 2141 O O . ASN A 1 262 ? 3.202 23.894 -24.752 1.00 43.16 262 ASN A O 1
ATOM 2145 N N . LEU A 1 263 ? 5.234 24.567 -25.411 1.00 49.81 263 LEU A N 1
ATOM 2146 C CA . LEU A 1 263 ? 5.984 23.453 -24.831 1.00 49.81 263 LEU A CA 1
ATOM 2147 C C . LEU A 1 263 ? 5.850 23.476 -23.301 1.00 49.81 263 LEU A C 1
ATOM 2149 O O . LEU A 1 263 ? 6.020 22.451 -22.658 1.00 49.81 263 LEU A O 1
ATOM 2153 N N . LYS A 1 264 ? 5.415 24.621 -22.748 1.00 42.75 264 LYS A N 1
ATOM 2154 C CA . LYS A 1 264 ? 4.905 24.800 -21.382 1.00 42.75 264 LYS A CA 1
ATOM 2155 C C . LYS A 1 264 ? 3.702 23.909 -21.024 1.00 42.75 264 LYS A C 1
ATOM 2157 O O . LYS A 1 264 ? 3.369 23.823 -19.851 1.00 42.75 264 LYS A O 1
ATOM 2162 N N . GLY A 1 265 ? 3.040 23.284 -22.000 1.00 47.34 265 GLY A N 1
ATOM 2163 C CA . GLY A 1 265 ? 1.927 22.354 -21.793 1.00 47.34 265 GLY A CA 1
ATOM 2164 C C . GLY A 1 265 ? 2.332 20.881 -21.691 1.00 47.34 265 GLY A C 1
ATOM 2165 O O . GLY A 1 265 ? 1.489 20.060 -21.351 1.00 47.34 265 GLY A O 1
ATOM 2166 N N . PHE A 1 266 ? 3.590 20.518 -21.971 1.00 57.06 266 PHE A N 1
ATOM 2167 C CA . PHE A 1 266 ? 4.072 19.157 -21.731 1.00 57.06 266 PHE A CA 1
ATOM 2168 C C . PHE A 1 266 ? 4.601 19.091 -20.298 1.00 57.06 266 PHE A C 1
ATOM 2170 O O . PHE A 1 266 ? 5.716 19.520 -20.014 1.00 57.06 266 PHE A O 1
ATOM 2177 N N . GLY A 1 267 ? 3.744 18.640 -19.381 1.00 66.75 267 GLY A N 1
ATOM 2178 C CA . GLY A 1 267 ? 4.098 18.489 -17.971 1.00 66.75 267 GLY A CA 1
ATOM 2179 C C . GLY A 1 267 ? 5.199 17.450 -17.751 1.00 66.75 267 GLY A C 1
ATOM 2180 O O . GLY A 1 267 ? 5.424 16.582 -18.588 1.00 66.75 267 GLY A O 1
ATOM 2181 N N . GLU A 1 268 ? 5.869 17.526 -16.607 1.00 85.69 268 GLU A N 1
ATOM 2182 C CA . GLU A 1 268 ? 6.755 16.466 -16.113 1.00 85.69 268 GLU A CA 1
ATOM 2183 C C . GLU A 1 268 ? 5.961 15.166 -15.881 1.00 85.69 268 GLU A C 1
ATOM 2185 O O . GLU A 1 268 ? 4.723 15.172 -15.836 1.00 85.69 268 GLU A O 1
ATOM 2190 N N . PHE A 1 269 ? 6.652 14.032 -15.728 1.00 91.19 269 PHE A N 1
ATOM 2191 C CA . PHE A 1 269 ? 5.978 12.797 -15.344 1.00 91.19 269 PHE A CA 1
ATOM 2192 C C . PHE A 1 269 ? 5.226 13.001 -14.029 1.00 91.19 269 PHE A C 1
ATOM 2194 O O . PHE A 1 269 ? 5.781 13.439 -13.027 1.00 91.19 269 PHE A O 1
ATOM 2201 N N . ASN A 1 270 ? 3.947 12.646 -14.047 1.00 93.12 270 ASN A N 1
ATOM 2202 C CA . ASN A 1 270 ? 3.090 12.567 -12.868 1.00 93.12 270 ASN A CA 1
ATOM 2203 C C . ASN A 1 270 ? 2.508 11.154 -12.694 1.00 93.12 270 ASN A C 1
ATOM 2205 O O . ASN A 1 270 ? 1.557 10.940 -11.936 1.00 93.12 270 ASN A O 1
ATOM 2209 N N . ARG A 1 271 ? 3.071 10.197 -13.436 1.00 94.75 271 ARG A N 1
ATOM 2210 C CA . ARG A 1 271 ? 2.900 8.757 -13.290 1.00 94.75 271 ARG A CA 1
ATOM 2211 C C . ARG A 1 271 ? 4.266 8.102 -13.410 1.00 94.75 271 ARG A C 1
ATOM 2213 O O . ARG A 1 271 ? 4.919 8.253 -14.445 1.00 94.75 271 ARG A O 1
ATOM 2220 N N . VAL A 1 272 ? 4.640 7.326 -12.403 1.00 95.75 272 VAL A N 1
ATOM 2221 C CA . VAL A 1 272 ? 5.814 6.448 -12.431 1.00 95.75 272 VAL A CA 1
ATOM 2222 C C . VAL A 1 272 ? 5.337 5.006 -12.425 1.00 95.75 272 VAL A C 1
ATOM 2224 O O . VAL A 1 272 ? 4.422 4.665 -11.677 1.00 95.75 272 VAL A O 1
ATOM 2227 N N . TYR A 1 273 ? 5.949 4.165 -13.252 1.00 97.38 273 TYR A N 1
ATOM 2228 C CA . TYR A 1 273 ? 5.665 2.736 -13.300 1.00 97.38 273 TYR A CA 1
ATOM 2229 C C . TYR A 1 273 ? 6.926 1.961 -12.955 1.00 97.38 273 TYR A C 1
ATOM 2231 O O . TYR A 1 273 ? 7.957 2.156 -13.599 1.00 97.38 273 TYR A O 1
ATOM 2239 N N . VAL A 1 274 ? 6.813 1.059 -11.983 1.00 97.75 274 VAL A N 1
ATOM 2240 C CA . VAL A 1 274 ? 7.844 0.074 -11.646 1.00 97.75 274 VAL A CA 1
ATOM 2241 C C . VAL A 1 274 ? 7.284 -1.306 -11.965 1.00 97.75 274 VAL A C 1
ATOM 2243 O O . VAL A 1 274 ? 6.241 -1.688 -11.437 1.00 97.75 274 VAL A O 1
ATOM 2246 N N . THR A 1 275 ? 7.943 -2.033 -12.863 1.00 97.81 275 THR A N 1
ATOM 2247 C CA . THR A 1 275 ? 7.502 -3.349 -13.345 1.00 97.81 275 THR A CA 1
ATOM 2248 C C . THR A 1 275 ? 8.539 -4.400 -13.005 1.00 97.81 275 THR A C 1
ATOM 2250 O O . THR A 1 275 ? 9.720 -4.221 -13.287 1.00 97.81 275 THR A O 1
ATOM 2253 N N . PHE A 1 276 ? 8.101 -5.507 -12.424 1.00 97.12 276 PHE A N 1
ATOM 2254 C CA . PHE A 1 276 ? 8.977 -6.604 -12.028 1.00 97.12 276 PHE A CA 1
ATOM 2255 C C . PHE A 1 276 ? 8.304 -7.951 -12.267 1.00 97.12 276 PHE A C 1
ATOM 2257 O O . PHE A 1 276 ? 7.085 -8.031 -12.430 1.00 97.12 276 PHE A O 1
ATOM 2264 N N . ALA A 1 277 ? 9.115 -8.998 -12.356 1.00 97.44 277 ALA A N 1
ATOM 2265 C CA . ALA A 1 277 ? 8.666 -10.346 -12.640 1.00 97.44 277 ALA A CA 1
ATOM 2266 C C . ALA A 1 277 ? 7.858 -10.918 -11.471 1.00 97.44 277 ALA A C 1
ATOM 2268 O O . ALA A 1 277 ? 8.084 -10.607 -10.301 1.00 97.44 277 ALA A O 1
ATOM 2269 N N . SER A 1 278 ? 6.902 -11.771 -11.810 1.00 97.12 278 SER A N 1
ATOM 2270 C CA . SER A 1 278 ? 6.138 -12.571 -10.861 1.00 97.12 278 SER A CA 1
ATOM 2271 C C . SER A 1 278 ? 5.813 -13.909 -11.499 1.00 97.12 278 SER A C 1
ATOM 2273 O O . SER A 1 278 ? 5.638 -13.998 -12.710 1.00 97.12 278 SER A O 1
ATOM 2275 N N . GLU A 1 279 ? 5.737 -14.960 -10.696 1.00 95.81 279 GLU A N 1
ATOM 2276 C CA . GLU A 1 279 ? 5.442 -16.294 -11.214 1.00 95.81 279 GLU A CA 1
ATOM 2277 C C . GLU A 1 279 ? 3.933 -16.503 -11.390 1.00 95.81 279 GLU A C 1
ATOM 2279 O O . GLU A 1 279 ? 3.096 -15.864 -10.744 1.00 95.81 279 GLU A O 1
ATOM 2284 N N . THR A 1 280 ? 3.568 -17.414 -12.292 1.00 95.75 280 THR A N 1
ATOM 2285 C CA . THR A 1 280 ? 2.158 -17.666 -12.629 1.00 95.75 280 THR A CA 1
ATOM 2286 C C . THR A 1 280 ? 1.353 -18.241 -11.458 1.00 95.75 280 THR A C 1
ATOM 2288 O O . THR A 1 280 ? 0.163 -17.951 -11.345 1.00 95.75 280 THR A O 1
ATOM 2291 N N . ASP A 1 281 ? 2.007 -19.003 -10.578 1.00 96.81 281 ASP A N 1
ATOM 2292 C CA . ASP A 1 281 ? 1.461 -19.634 -9.372 1.00 96.81 281 ASP A CA 1
ATOM 2293 C C . ASP A 1 281 ? 1.705 -18.803 -8.094 1.00 96.81 281 ASP A C 1
ATOM 2295 O O . ASP A 1 281 ? 1.331 -19.217 -6.992 1.00 96.81 281 ASP A O 1
ATOM 2299 N N . GLU A 1 282 ? 2.326 -17.627 -8.227 1.00 97.75 282 GLU A N 1
ATOM 2300 C CA . GLU A 1 282 ? 2.566 -16.711 -7.118 1.00 97.75 282 GLU A CA 1
ATOM 2301 C C . GLU A 1 282 ? 1.260 -16.051 -6.669 1.00 97.75 282 GLU A C 1
ATOM 2303 O O . GLU A 1 282 ? 0.504 -15.494 -7.469 1.00 97.75 282 GLU A O 1
ATOM 2308 N N . ARG A 1 283 ? 1.008 -16.110 -5.361 1.00 98.19 283 ARG A N 1
ATOM 2309 C CA . ARG A 1 283 ? -0.174 -15.547 -4.702 1.00 98.19 283 ARG A CA 1
ATOM 2310 C C . ARG A 1 283 ? 0.217 -14.333 -3.883 1.00 98.19 283 ARG A C 1
ATOM 2312 O O . ARG A 1 283 ? 1.260 -14.373 -3.236 1.00 98.19 283 ARG A O 1
ATOM 2319 N N . PHE A 1 284 ? -0.620 -13.302 -3.872 1.00 98.62 284 PHE A N 1
ATOM 2320 C CA . PHE A 1 284 ? -0.340 -12.021 -3.213 1.00 98.62 284 PHE A CA 1
ATOM 2321 C C . PHE A 1 284 ? -1.285 -11.784 -2.038 1.00 98.62 284 PHE A C 1
ATOM 2323 O O . PHE A 1 284 ? -2.494 -11.940 -2.197 1.00 98.62 284 PHE A O 1
ATOM 2330 N N . TYR A 1 285 ? -0.741 -11.351 -0.898 1.00 98.31 285 TYR A N 1
ATOM 2331 C CA . TYR A 1 285 ? -1.468 -11.071 0.344 1.00 98.31 285 TYR A CA 1
ATOM 2332 C C . TYR A 1 285 ? -1.039 -9.725 0.935 1.00 98.31 285 TYR A C 1
ATOM 2334 O O . TYR A 1 285 ? 0.095 -9.292 0.735 1.00 98.31 285 TYR A O 1
ATOM 2342 N N . GLY A 1 286 ? -1.918 -9.094 1.715 1.00 97.00 286 GLY A N 1
ATOM 2343 C CA . GLY A 1 286 ? -1.651 -7.820 2.383 1.00 97.00 286 GLY A CA 1
ATOM 2344 C C . GLY A 1 286 ? -2.570 -6.718 1.873 1.00 97.00 286 GLY A C 1
ATOM 2345 O O . GLY A 1 286 ? -3.787 -6.869 1.882 1.00 97.00 286 GLY A O 1
ATOM 2346 N N . PHE A 1 287 ? -1.974 -5.612 1.438 1.00 97.94 287 PHE A N 1
ATOM 2347 C CA . PHE A 1 287 ? -2.647 -4.393 0.993 1.00 97.94 287 PHE A CA 1
ATOM 2348 C C . PHE A 1 287 ? -3.476 -3.667 2.067 1.00 97.94 287 PHE A C 1
ATOM 2350 O O . PHE A 1 287 ? -4.385 -2.896 1.751 1.00 97.94 287 PHE A O 1
ATOM 2357 N N . GLY A 1 288 ? -3.145 -3.877 3.343 1.00 95.88 288 GLY A N 1
ATOM 2358 C CA . GLY A 1 288 ? -3.860 -3.312 4.490 1.00 95.88 288 GLY A CA 1
ATOM 2359 C C . GLY A 1 288 ? -5.077 -4.142 4.894 1.00 95.88 288 GLY A C 1
ATOM 2360 O O . GLY A 1 288 ? -5.072 -5.365 4.775 1.00 95.88 288 GLY A O 1
ATOM 2361 N N . GLU A 1 289 ? -6.118 -3.483 5.395 1.00 96.62 289 GLU A N 1
ATOM 2362 C CA . GLU A 1 289 ? -7.367 -4.139 5.781 1.00 96.62 289 GLU A CA 1
ATOM 2363 C C . GLU A 1 289 ? -8.262 -4.343 4.552 1.00 96.62 289 GLU A C 1
ATOM 2365 O O . GLU A 1 289 ? -8.803 -3.389 3.988 1.00 96.62 289 GLU A O 1
ATOM 2370 N N . GLN A 1 290 ? -8.411 -5.593 4.118 1.00 94.94 290 GLN A N 1
ATOM 2371 C CA . GLN A 1 290 ? -9.147 -5.965 2.910 1.00 94.94 290 GLN A CA 1
ATOM 2372 C C . GLN A 1 290 ? -10.297 -6.914 3.257 1.00 94.94 290 GLN A C 1
ATOM 2374 O O . GLN A 1 290 ? -10.108 -7.912 3.945 1.00 94.94 290 GLN A O 1
ATOM 2379 N N . PHE A 1 291 ? -11.503 -6.613 2.766 1.00 93.69 291 PHE A N 1
ATOM 2380 C CA . PHE A 1 291 ? -12.731 -7.267 3.248 1.00 93.69 291 PHE A CA 1
ATOM 2381 C C . PHE A 1 291 ? -13.350 -8.272 2.262 1.00 93.69 291 PHE A C 1
ATOM 2383 O O . PHE A 1 291 ? -14.174 -9.086 2.667 1.00 93.69 291 PHE A O 1
ATOM 2390 N N . SER A 1 292 ? -13.000 -8.214 0.971 1.00 93.25 292 SER A N 1
ATOM 2391 C CA . SER A 1 292 ? -13.621 -9.074 -0.063 1.00 93.25 292 SER A CA 1
ATOM 2392 C C . SER A 1 292 ? -12.729 -10.217 -0.523 1.00 93.25 292 SER A C 1
ATOM 2394 O O . SER A 1 292 ? -13.209 -11.237 -1.009 1.00 93.25 292 SER A O 1
ATOM 2396 N N . CYS A 1 293 ? -11.416 -10.010 -0.482 1.00 92.31 293 CYS A N 1
ATOM 2397 C CA . CYS A 1 293 ? -10.427 -10.918 -1.040 1.00 92.31 293 CYS A CA 1
ATOM 2398 C C . CYS A 1 293 ? -9.252 -11.009 -0.075 1.00 92.31 293 CYS A C 1
ATOM 2400 O O . CYS A 1 293 ? -8.843 -10.002 0.494 1.00 92.31 293 CYS A O 1
ATOM 2402 N N . MET A 1 294 ? -8.708 -12.214 0.064 1.00 92.75 294 MET A N 1
ATOM 2403 C CA . MET A 1 294 ? -7.451 -12.451 0.774 1.00 92.75 294 MET A CA 1
ATOM 2404 C C . MET A 1 294 ? -6.268 -12.562 -0.200 1.00 92.75 294 MET A C 1
ATOM 2406 O O . MET A 1 294 ? -5.150 -12.214 0.158 1.00 92.75 294 MET A O 1
ATOM 2410 N N . GLU A 1 295 ? -6.528 -13.024 -1.429 1.00 96.81 295 GLU A N 1
ATOM 2411 C CA . GLU A 1 295 ? -5.545 -13.249 -2.492 1.00 96.81 295 GLU A CA 1
ATOM 2412 C C . GLU A 1 295 ? -5.800 -12.281 -3.666 1.00 96.81 295 GLU A C 1
ATOM 2414 O O . GLU A 1 295 ? -6.960 -12.044 -4.034 1.00 96.81 295 GLU A O 1
ATOM 2419 N N . PHE A 1 296 ? -4.733 -11.694 -4.223 1.00 97.88 296 PHE A N 1
ATOM 2420 C CA . PHE A 1 296 ? -4.829 -10.568 -5.163 1.00 97.88 296 PHE A CA 1
ATOM 2421 C C . PHE A 1 296 ? -4.219 -10.782 -6.557 1.00 97.88 296 PHE A C 1
ATOM 2423 O O . PHE A 1 296 ? -4.333 -9.885 -7.398 1.00 97.88 296 PHE A O 1
ATOM 2430 N N . LYS A 1 297 ? -3.622 -11.937 -6.867 1.00 97.69 297 LYS A N 1
ATOM 2431 C CA . LYS A 1 297 ? -3.185 -12.259 -8.231 1.00 97.69 297 LYS A CA 1
ATOM 2432 C C . LYS A 1 297 ? -4.382 -12.160 -9.181 1.00 97.69 297 LYS A C 1
ATOM 2434 O O . LYS A 1 297 ? -5.511 -12.535 -8.867 1.00 97.69 297 LYS A O 1
ATOM 2439 N N . GLY A 1 298 ? -4.158 -11.583 -10.356 1.00 96.69 298 GLY A N 1
ATOM 2440 C CA . GLY A 1 298 ? -5.222 -11.305 -11.317 1.00 96.69 298 GLY A CA 1
ATOM 2441 C C . GLY A 1 298 ? -6.024 -10.027 -11.034 1.00 96.69 298 GLY A C 1
ATOM 2442 O O . GLY A 1 298 ? -6.935 -9.723 -11.805 1.00 96.69 298 GLY A O 1
ATOM 2443 N N . LYS A 1 299 ? -5.723 -9.262 -9.972 1.00 95.81 299 LYS A N 1
ATOM 2444 C CA . LYS A 1 299 ? -6.474 -8.052 -9.588 1.00 95.81 299 LYS A CA 1
ATOM 2445 C C . LYS A 1 299 ? -5.655 -6.770 -9.748 1.00 95.81 299 LYS A C 1
ATOM 2447 O O . LYS A 1 299 ? -4.431 -6.790 -9.808 1.00 95.81 299 LYS A O 1
ATOM 2452 N N . LYS A 1 300 ? -6.355 -5.635 -9.793 1.00 95.44 300 LYS A N 1
ATOM 2453 C CA . LYS A 1 300 ? -5.769 -4.295 -9.647 1.00 95.44 300 LYS A CA 1
ATOM 2454 C C . LYS A 1 300 ? -6.130 -3.759 -8.275 1.00 95.44 300 LYS A C 1
ATOM 2456 O O . LYS A 1 300 ? -7.317 -3.616 -8.000 1.00 95.44 300 LYS A O 1
ATOM 2461 N N . VAL A 1 301 ? -5.138 -3.478 -7.440 1.00 96.69 301 VAL A N 1
ATOM 2462 C CA . VAL A 1 301 ? -5.354 -3.057 -6.052 1.00 96.69 301 VAL A CA 1
ATOM 2463 C C . VAL A 1 301 ? -5.013 -1.572 -5.905 1.00 96.69 301 VAL A C 1
ATOM 2465 O O . VAL A 1 301 ? -3.830 -1.222 -5.919 1.00 96.69 301 VAL A O 1
ATOM 2468 N N . PRO A 1 302 ? -6.015 -0.679 -5.815 1.00 96.19 302 PRO A N 1
ATOM 2469 C CA . PRO A 1 302 ? -5.784 0.731 -5.529 1.00 96.19 302 PRO A CA 1
ATOM 2470 C C . PRO A 1 302 ? -5.448 0.943 -4.047 1.00 96.19 302 PRO A C 1
ATOM 2472 O O . PRO A 1 302 ? -6.099 0.385 -3.167 1.00 96.19 302 PRO A O 1
ATOM 2475 N N . ILE A 1 303 ? -4.474 1.805 -3.765 1.00 97.56 303 ILE A N 1
ATOM 2476 C CA . ILE A 1 303 ? -4.099 2.219 -2.410 1.00 97.56 303 ILE A CA 1
ATOM 2477 C C . ILE A 1 303 ? -4.630 3.631 -2.176 1.00 97.56 303 ILE A C 1
ATOM 2479 O O . ILE A 1 303 ? -3.986 4.618 -2.533 1.00 97.56 303 ILE A O 1
ATOM 2483 N N . LEU A 1 304 ? -5.839 3.719 -1.619 1.00 95.62 304 LEU A N 1
ATOM 2484 C CA . LEU A 1 304 ? -6.515 4.982 -1.322 1.00 95.62 304 LEU A CA 1
ATOM 2485 C C . LEU A 1 304 ? -7.438 4.837 -0.114 1.00 95.62 304 LEU A C 1
ATOM 2487 O O . LEU A 1 304 ? -8.398 4.069 -0.168 1.00 95.62 304 LEU A O 1
ATOM 2491 N N . VAL A 1 305 ? -7.161 5.593 0.949 1.00 95.06 305 VAL A N 1
ATOM 2492 C CA . VAL A 1 305 ? -8.057 5.698 2.108 1.00 95.06 305 VAL A CA 1
ATOM 2493 C C . VAL A 1 305 ? -9.364 6.338 1.653 1.00 95.06 305 VAL A C 1
ATOM 2495 O O . VAL A 1 305 ? -9.361 7.454 1.133 1.00 95.06 305 VAL A O 1
ATOM 2498 N N . GLN A 1 306 ? -10.475 5.637 1.849 1.00 92.38 306 GLN A N 1
ATOM 2499 C CA . GLN A 1 306 ? -11.808 6.139 1.530 1.00 92.38 306 GLN A CA 1
ATOM 2500 C C . GLN A 1 306 ? -12.876 5.407 2.342 1.00 92.38 306 GLN A C 1
ATOM 2502 O O . GLN A 1 306 ? -12.582 4.432 3.033 1.00 92.38 306 GLN A O 1
ATOM 2507 N N . GLU A 1 307 ? -14.125 5.866 2.247 1.00 91.75 307 GLU A N 1
ATOM 2508 C CA . GLU A 1 307 ? -15.256 5.130 2.813 1.00 91.75 307 GLU A CA 1
ATOM 2509 C C . GLU A 1 307 ? -15.266 3.673 2.322 1.00 91.75 307 GLU A C 1
ATOM 2511 O O . GLU A 1 307 ? -15.155 3.399 1.125 1.00 91.75 307 GLU A O 1
ATOM 2516 N N . GLN A 1 308 ? -15.410 2.726 3.252 1.00 92.12 308 GLN A N 1
ATOM 2517 C CA . GLN A 1 308 ? -15.353 1.289 2.956 1.00 92.12 308 GLN A CA 1
ATOM 2518 C C . GLN A 1 308 ? -16.481 0.839 2.024 1.00 92.12 308 GLN A C 1
ATOM 2520 O O . GLN A 1 308 ? -16.302 -0.124 1.280 1.00 92.12 308 GLN A O 1
ATOM 2525 N N . GLY A 1 309 ? -17.618 1.534 2.042 1.00 91.81 309 GLY A N 1
ATOM 2526 C CA . GLY A 1 309 ? -18.770 1.266 1.189 1.00 91.81 309 GLY A CA 1
ATOM 2527 C C . GLY A 1 309 ? -19.825 0.351 1.816 1.00 91.81 309 GLY A C 1
ATOM 2528 O O . GLY A 1 309 ? -19.522 -0.569 2.572 1.00 91.81 309 GLY A O 1
ATOM 2529 N N . ILE A 1 310 ? -21.091 0.596 1.475 1.00 91.31 310 ILE A N 1
ATOM 2530 C CA . ILE A 1 310 ? -22.252 -0.182 1.922 1.00 91.31 310 ILE A CA 1
ATOM 2531 C C . ILE A 1 310 ? -22.597 -1.249 0.868 1.00 91.31 310 ILE A C 1
ATOM 2533 O O . ILE A 1 310 ? -23.024 -0.954 -0.249 1.00 91.31 310 ILE A O 1
ATOM 2537 N N . GLY A 1 311 ? -22.419 -2.520 1.226 1.00 90.81 311 GLY A N 1
ATOM 2538 C CA . GLY A 1 311 ? -22.597 -3.667 0.324 1.00 90.81 311 GLY A CA 1
ATOM 2539 C C . GLY A 1 311 ? -21.354 -3.992 -0.513 1.00 90.81 311 GLY A C 1
ATOM 2540 O O . GLY A 1 311 ? -21.103 -5.162 -0.764 1.00 90.81 311 GLY A O 1
ATOM 2541 N N . ARG A 1 312 ? -20.525 -2.998 -0.869 1.00 92.94 312 ARG A N 1
ATOM 2542 C CA . ARG A 1 312 ? -19.182 -3.194 -1.456 1.00 92.94 312 ARG A CA 1
ATOM 2543 C C . ARG A 1 312 ? -19.161 -3.996 -2.761 1.00 92.94 312 ARG A C 1
ATOM 2545 O O . ARG A 1 312 ? -18.222 -4.735 -3.048 1.00 92.94 312 ARG A O 1
ATOM 2552 N N . GLY A 1 313 ? -20.202 -3.831 -3.569 1.00 89.38 313 GLY A N 1
ATOM 2553 C CA . GLY A 1 313 ? -20.415 -4.547 -4.826 1.00 89.38 313 GLY A CA 1
ATOM 2554 C C . GLY A 1 313 ? -21.550 -5.570 -4.759 1.00 89.38 313 GLY A C 1
ATOM 2555 O O . GLY A 1 313 ? -22.120 -5.882 -5.808 1.00 89.38 313 GLY A O 1
ATOM 2556 N N . ASP A 1 314 ? -21.942 -6.021 -3.563 1.00 90.44 314 ASP A N 1
ATOM 2557 C CA . ASP A 1 314 ? -23.007 -7.008 -3.392 1.00 90.44 314 ASP A CA 1
ATOM 2558 C C . ASP A 1 314 ? -24.388 -6.397 -3.660 1.00 90.44 314 ASP A C 1
ATOM 2560 O O . ASP A 1 314 ? -24.872 -5.486 -2.974 1.00 90.44 314 ASP A O 1
ATOM 2564 N N . GLN A 1 315 ? -25.053 -6.922 -4.687 1.00 90.25 315 GLN A N 1
ATOM 2565 C CA . GLN A 1 315 ? -26.381 -6.477 -5.096 1.00 90.25 315 GLN A CA 1
ATOM 2566 C C . GLN A 1 315 ? -27.480 -7.259 -4.363 1.00 90.25 315 GLN A C 1
ATOM 2568 O O . GLN A 1 315 ? -27.324 -8.460 -4.139 1.00 90.25 315 GLN A O 1
ATOM 2573 N N . PRO A 1 316 ? -28.611 -6.616 -4.006 1.00 93.44 316 PRO A N 1
ATOM 2574 C CA . PRO A 1 316 ? -29.017 -5.244 -4.350 1.00 93.44 316 PRO A CA 1
ATOM 2575 C C . PRO A 1 316 ? -28.594 -4.162 -3.332 1.00 93.44 316 PRO A C 1
ATOM 2577 O O . PRO A 1 316 ? -29.030 -3.016 -3.443 1.00 93.44 316 PRO A O 1
ATOM 2580 N N . ILE A 1 317 ? -27.779 -4.496 -2.323 1.00 91.88 317 ILE A N 1
ATOM 2581 C CA . ILE A 1 317 ? -27.430 -3.578 -1.223 1.00 91.88 317 ILE A CA 1
ATOM 2582 C C . ILE A 1 317 ? -26.661 -2.363 -1.753 1.00 91.88 317 ILE A C 1
ATOM 2584 O O . ILE A 1 317 ? -27.037 -1.223 -1.481 1.00 91.88 317 ILE A O 1
ATOM 2588 N N . THR A 1 318 ? -25.627 -2.599 -2.562 1.00 90.06 318 THR A N 1
ATOM 2589 C CA . THR A 1 318 ? -24.821 -1.527 -3.163 1.00 90.06 318 THR A CA 1
ATOM 2590 C C . THR A 1 318 ? -25.643 -0.627 -4.084 1.00 90.06 318 THR A C 1
ATOM 2592 O O . THR A 1 318 ? -25.469 0.591 -4.050 1.00 90.06 318 THR A O 1
ATOM 2595 N N . PHE A 1 319 ? -26.580 -1.189 -4.856 1.00 89.19 319 PHE A N 1
ATOM 2596 C CA . PHE A 1 319 ? -27.534 -0.409 -5.649 1.00 89.19 319 PHE A CA 1
ATOM 2597 C C . PHE A 1 319 ? -28.338 0.558 -4.772 1.00 89.19 319 PHE A C 1
ATOM 2599 O O . PHE A 1 319 ? -28.374 1.757 -5.052 1.00 89.19 319 PHE A O 1
ATOM 2606 N N . ALA A 1 320 ? -28.954 0.055 -3.697 1.00 89.88 320 ALA A N 1
ATOM 2607 C CA . ALA A 1 320 ? -29.788 0.869 -2.817 1.00 89.88 320 ALA A CA 1
ATOM 2608 C C . ALA A 1 320 ? -28.970 1.969 -2.121 1.00 89.88 320 ALA A C 1
ATOM 2610 O O . ALA A 1 320 ? -29.410 3.118 -2.056 1.00 89.88 320 ALA A O 1
ATOM 2611 N N . ALA A 1 321 ? -27.756 1.640 -1.668 1.00 88.06 321 ALA A N 1
ATOM 2612 C CA . ALA A 1 321 ? -26.834 2.602 -1.077 1.00 88.06 321 ALA A CA 1
ATOM 2613 C C . ALA A 1 321 ? -26.486 3.732 -2.057 1.00 88.06 321 ALA A C 1
ATOM 2615 O O . ALA A 1 321 ? -26.673 4.903 -1.728 1.00 88.06 321 ALA A O 1
ATOM 2616 N N . ASN A 1 322 ? -26.071 3.398 -3.284 1.00 88.81 322 ASN A N 1
ATOM 2617 C CA . ASN A 1 322 ? -25.734 4.395 -4.301 1.00 88.81 322 ASN A CA 1
ATOM 2618 C C . ASN A 1 322 ? -26.940 5.249 -4.718 1.00 88.81 322 ASN A C 1
ATOM 2620 O O . ASN A 1 322 ? -26.768 6.429 -5.016 1.00 88.81 322 ASN A O 1
ATOM 2624 N N . LEU A 1 323 ? -28.154 4.686 -4.717 1.00 86.94 323 LEU A N 1
ATOM 2625 C CA . LEU A 1 323 ? -29.375 5.429 -5.029 1.00 86.94 323 LEU A CA 1
ATOM 2626 C C . LEU A 1 323 ? -29.682 6.494 -3.965 1.00 86.94 323 LEU A C 1
ATOM 2628 O O . LEU A 1 323 ? -29.998 7.631 -4.311 1.00 86.94 323 LEU A O 1
ATOM 2632 N N . VAL A 1 324 ? -29.560 6.148 -2.679 1.00 84.38 324 VAL A N 1
ATOM 2633 C CA . VAL A 1 324 ? -29.832 7.063 -1.553 1.00 84.38 324 VAL A CA 1
ATOM 2634 C C . VAL A 1 324 ? -28.694 8.066 -1.352 1.00 84.38 324 VAL A C 1
ATOM 2636 O O . VAL A 1 324 ? -28.930 9.247 -1.097 1.00 84.38 324 VAL A O 1
ATOM 2639 N N . SER A 1 325 ? -27.452 7.609 -1.481 1.00 82.50 325 SER A N 1
ATOM 2640 C CA . SER A 1 325 ? -26.249 8.418 -1.334 1.00 82.50 325 SER A CA 1
ATOM 2641 C C . SER A 1 325 ? -25.247 8.012 -2.407 1.00 82.50 325 SER A C 1
ATOM 2643 O O . SER A 1 325 ? -24.596 6.973 -2.290 1.00 82.50 325 SER A O 1
ATOM 2645 N N . HIS A 1 326 ? -25.116 8.848 -3.441 1.00 83.44 326 HIS A N 1
ATOM 2646 C CA . HIS A 1 326 ? -24.201 8.637 -4.568 1.00 83.44 326 HIS A CA 1
ATOM 2647 C C . HIS A 1 326 ? -22.827 8.134 -4.105 1.00 83.44 326 HIS A C 1
ATOM 2649 O O . HIS A 1 326 ? -22.246 8.695 -3.178 1.00 83.44 326 HIS A O 1
ATOM 2655 N N . ARG A 1 327 ? -22.340 7.061 -4.741 1.00 85.69 327 ARG A N 1
ATOM 2656 C CA . ARG A 1 327 ? -21.057 6.373 -4.479 1.00 85.69 327 ARG A CA 1
ATOM 2657 C C . ARG A 1 327 ? -20.853 5.757 -3.087 1.00 85.69 327 ARG A C 1
ATOM 2659 O O . ARG A 1 327 ? -19.825 5.123 -2.879 1.00 85.69 327 ARG A O 1
ATOM 2666 N N . SER A 1 328 ? -21.817 5.844 -2.170 1.00 88.50 328 SER A N 1
ATOM 2667 C CA . SER A 1 328 ? -21.679 5.270 -0.818 1.00 88.50 328 SER A CA 1
ATOM 2668 C C . SER A 1 328 ? -21.634 3.740 -0.775 1.00 88.50 328 SER A C 1
ATOM 2670 O O . SER A 1 328 ? -21.345 3.165 0.271 1.00 88.50 328 SER A O 1
ATOM 2672 N N . GLY A 1 329 ? -21.933 3.058 -1.883 1.00 90.31 329 GLY A N 1
ATOM 2673 C CA . GLY A 1 329 ? -21.932 1.602 -1.951 1.00 90.31 329 GLY A CA 1
ATOM 2674 C C . GLY A 1 329 ? -20.535 0.969 -1.976 1.00 90.31 329 GLY A C 1
ATOM 2675 O O . GLY A 1 329 ? -20.388 -0.167 -1.530 1.00 90.31 329 GLY A O 1
ATOM 2676 N N . GLY A 1 330 ? -19.514 1.697 -2.445 1.00 91.50 330 GLY A N 1
ATOM 2677 C CA . GLY A 1 330 ? -18.150 1.184 -2.631 1.00 91.50 330 GLY A CA 1
ATOM 2678 C C . GLY A 1 330 ? -18.048 -0.005 -3.594 1.00 91.50 330 GLY A C 1
ATOM 2679 O O . GLY A 1 330 ? -18.971 -0.291 -4.361 1.00 91.50 330 GLY A O 1
ATOM 2680 N N . ASP A 1 331 ? -16.911 -0.697 -3.554 1.00 91.44 331 ASP A N 1
ATOM 2681 C CA . ASP A 1 331 ? -16.638 -1.899 -4.345 1.00 91.44 331 ASP A CA 1
ATOM 2682 C C . ASP A 1 331 ? -15.749 -2.892 -3.578 1.00 91.44 331 ASP A C 1
ATOM 2684 O O . ASP A 1 331 ? -15.450 -2.714 -2.396 1.00 91.44 331 ASP A O 1
ATOM 2688 N N . TRP A 1 332 ? -15.333 -3.976 -4.237 1.00 92.94 332 TRP A N 1
ATOM 2689 C CA . TRP A 1 332 ? -14.576 -5.037 -3.579 1.00 92.94 332 TRP A CA 1
ATOM 2690 C C . TRP A 1 332 ? -13.258 -4.544 -2.950 1.00 92.94 332 TRP A C 1
ATOM 2692 O O . TRP A 1 332 ? -12.794 -5.170 -1.991 1.00 92.94 332 TRP A O 1
ATOM 2702 N N . SER A 1 333 ? -12.681 -3.455 -3.468 1.00 92.88 333 SER A N 1
ATOM 2703 C CA . SER A 1 333 ? -11.385 -2.886 -3.087 1.00 92.88 333 SER A CA 1
ATOM 2704 C C . SER A 1 333 ? -11.471 -1.725 -2.091 1.00 92.88 333 SER A C 1
ATOM 2706 O O . SER A 1 333 ? -10.453 -1.338 -1.522 1.00 92.88 333 SER A O 1
ATOM 2708 N N . THR A 1 334 ? -12.658 -1.157 -1.848 1.00 94.19 334 THR A N 1
ATOM 2709 C CA . THR A 1 334 ? -12.802 0.010 -0.965 1.00 94.19 334 THR A CA 1
ATOM 2710 C C . THR A 1 334 ? -12.550 -0.356 0.501 1.00 94.19 334 THR A C 1
ATOM 2712 O O . THR A 1 334 ? -13.085 -1.349 1.011 1.00 94.19 334 THR A O 1
ATOM 2715 N N . THR A 1 335 ? -11.725 0.450 1.179 1.00 94.88 335 THR A N 1
ATOM 2716 C CA . THR A 1 335 ? -11.298 0.259 2.573 1.00 94.88 335 THR A CA 1
ATOM 2717 C C . THR A 1 335 ? -10.827 1.577 3.205 1.00 94.88 335 THR A C 1
ATOM 2719 O O . THR A 1 335 ? -10.290 2.449 2.518 1.00 94.88 335 THR A O 1
ATOM 2722 N N . TYR A 1 336 ? -10.994 1.697 4.526 1.00 95.25 336 TYR A N 1
ATOM 2723 C CA . TYR A 1 336 ? -10.471 2.812 5.323 1.00 95.25 336 TYR A CA 1
ATOM 2724 C C . TYR A 1 336 ? -8.965 2.704 5.587 1.00 95.25 336 TYR A C 1
ATOM 2726 O O . TYR A 1 336 ? -8.330 3.710 5.893 1.00 95.25 336 TYR A O 1
ATOM 2734 N N . ALA A 1 337 ? -8.390 1.503 5.493 1.00 96.31 337 ALA A N 1
ATOM 2735 C CA . ALA A 1 337 ? -7.017 1.238 5.915 1.00 96.31 337 ALA A CA 1
ATOM 2736 C C . ALA A 1 337 ? -6.225 0.435 4.866 1.00 96.31 337 ALA A C 1
ATOM 2738 O O . ALA A 1 337 ? -5.710 -0.642 5.179 1.00 96.31 337 ALA A O 1
ATOM 2739 N N . PRO A 1 338 ? -6.109 0.916 3.612 1.00 96.81 338 PRO A N 1
ATOM 2740 C CA . PRO A 1 338 ? -5.209 0.296 2.655 1.00 96.81 338 PRO A CA 1
ATOM 2741 C C . PRO A 1 338 ? -3.756 0.566 3.058 1.00 96.81 338 PRO A C 1
ATOM 2743 O O . PRO A 1 338 ? -3.422 1.633 3.572 1.00 96.81 338 PRO A O 1
ATOM 2746 N N . SER A 1 339 ? -2.876 -0.383 2.765 1.00 96.62 339 SER A N 1
ATOM 2747 C CA . SER A 1 339 ? -1.431 -0.228 2.942 1.00 96.62 339 SER A CA 1
ATOM 2748 C C . SER A 1 339 ? -0.724 -0.631 1.651 1.00 96.62 339 SER A C 1
ATOM 2750 O O . SER A 1 339 ? -1.081 -1.661 1.086 1.00 96.62 339 SER A O 1
ATOM 2752 N N . PRO A 1 340 ? 0.276 0.113 1.151 1.00 97.44 340 PRO A N 1
ATOM 2753 C CA . PRO A 1 340 ? 1.020 -0.264 -0.046 1.00 97.44 340 PRO A CA 1
ATOM 2754 C C . PRO A 1 340 ? 2.071 -1.347 0.255 1.00 97.44 340 PRO A C 1
ATOM 2756 O O . PRO A 1 340 ? 3.190 -1.243 -0.231 1.00 97.44 340 PRO A O 1
ATOM 2759 N N . PHE A 1 341 ? 1.735 -2.348 1.072 1.00 98.19 341 PHE A N 1
ATOM 2760 C CA . PHE A 1 341 ? 2.578 -3.476 1.477 1.00 98.19 341 PHE A CA 1
ATOM 2761 C C . PHE A 1 341 ? 1.953 -4.785 0.999 1.00 98.19 341 PHE A C 1
ATOM 2763 O O . PHE A 1 341 ? 0.747 -4.989 1.165 1.00 98.19 341 PHE A O 1
ATOM 2770 N N . TYR A 1 342 ? 2.769 -5.697 0.479 1.00 98.50 342 TYR A N 1
ATOM 2771 C CA . TYR A 1 342 ? 2.349 -7.070 0.224 1.00 98.50 342 TYR A CA 1
ATOM 2772 C C . TYR A 1 342 ? 3.447 -8.074 0.572 1.00 98.50 342 TYR A C 1
ATOM 2774 O O . TYR A 1 342 ? 4.633 -7.757 0.544 1.00 98.50 342 TYR A O 1
ATOM 2782 N N . MET A 1 343 ? 3.029 -9.318 0.790 1.00 97.94 343 MET A N 1
ATOM 2783 C CA . MET A 1 343 ? 3.887 -10.502 0.811 1.00 97.94 343 MET A CA 1
ATOM 2784 C C . MET A 1 343 ? 3.308 -11.582 -0.109 1.00 97.94 343 MET A C 1
ATOM 2786 O O . MET A 1 343 ? 2.096 -11.609 -0.347 1.00 97.94 343 MET A O 1
ATOM 2790 N N . THR A 1 344 ? 4.150 -12.470 -0.638 1.00 98.44 344 THR A N 1
ATOM 2791 C CA . THR A 1 344 ? 3.725 -13.490 -1.610 1.00 98.44 344 THR A CA 1
ATOM 2792 C C . THR A 1 344 ? 3.943 -14.918 -1.132 1.00 98.44 344 THR A C 1
ATOM 2794 O O . THR A 1 344 ? 4.741 -15.168 -0.234 1.00 98.44 344 THR A O 1
ATOM 2797 N N . SER A 1 345 ? 3.288 -15.896 -1.767 1.00 97.81 345 SER A N 1
ATOM 2798 C CA . SER A 1 345 ? 3.527 -17.331 -1.512 1.00 97.81 345 SER A CA 1
ATOM 2799 C C . SER A 1 345 ? 4.961 -17.797 -1.804 1.00 97.81 345 SER A C 1
ATOM 2801 O O . SER A 1 345 ? 5.322 -18.901 -1.406 1.00 97.81 345 SER A O 1
ATOM 2803 N N . LYS A 1 346 ? 5.777 -16.975 -2.475 1.00 96.75 346 LYS A N 1
ATOM 2804 C CA . LYS A 1 346 ? 7.193 -17.236 -2.782 1.00 96.75 346 LYS A CA 1
ATOM 2805 C C . LYS A 1 346 ? 8.145 -16.521 -1.807 1.00 96.75 346 LYS A C 1
ATOM 2807 O O . LYS A 1 346 ? 9.349 -16.488 -2.040 1.00 96.75 346 LYS A O 1
ATOM 2812 N N . MET A 1 347 ? 7.609 -15.958 -0.716 1.00 97.31 347 MET A N 1
ATOM 2813 C CA . MET A 1 347 ? 8.337 -15.162 0.285 1.00 97.31 347 MET A CA 1
ATOM 2814 C C . MET A 1 347 ? 9.041 -13.935 -0.313 1.00 97.31 347 MET A C 1
ATOM 2816 O O . MET A 1 347 ? 10.113 -13.539 0.136 1.00 97.31 347 MET A O 1
ATOM 2820 N N . ARG A 1 348 ? 8.426 -13.318 -1.329 1.00 97.88 348 ARG A N 1
ATOM 2821 C CA . ARG A 1 348 ? 8.799 -1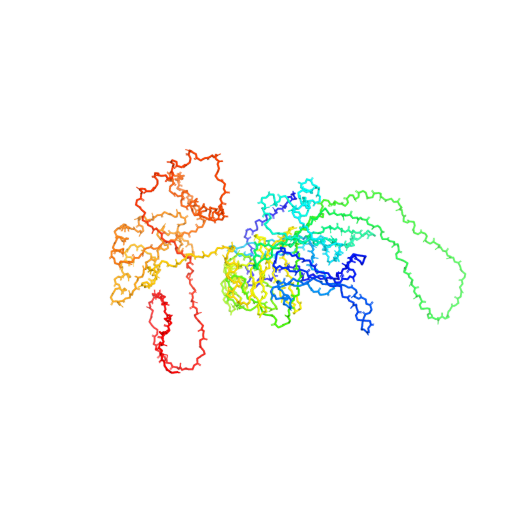1.979 -1.798 1.00 97.88 348 ARG A CA 1
ATOM 2822 C C . ARG A 1 348 ? 7.916 -10.953 -1.104 1.00 97.88 348 ARG A C 1
ATOM 2824 O O . ARG A 1 348 ? 6.739 -11.216 -0.850 1.00 97.88 348 ARG A O 1
ATOM 2831 N N . SER A 1 349 ? 8.464 -9.785 -0.803 1.00 98.50 349 SER A N 1
ATOM 2832 C CA . SER A 1 349 ? 7.725 -8.719 -0.131 1.00 98.50 349 SER A CA 1
ATOM 2833 C C . SER A 1 349 ? 8.265 -7.355 -0.523 1.00 98.50 349 SER A C 1
ATOM 2835 O O . SER A 1 349 ? 9.472 -7.171 -0.693 1.00 98.50 349 SER A O 1
ATOM 2837 N N . LEU A 1 350 ? 7.349 -6.405 -0.684 1.00 98.44 350 LEU A N 1
ATOM 2838 C CA . LEU A 1 350 ? 7.656 -5.028 -1.036 1.00 98.44 350 LEU A CA 1
ATOM 2839 C C . LEU A 1 350 ? 6.632 -4.095 -0.399 1.00 98.44 350 LEU A C 1
ATOM 2841 O O . LEU A 1 350 ? 5.442 -4.419 -0.335 1.00 98.44 350 LEU A O 1
ATOM 2845 N N . TYR A 1 351 ? 7.082 -2.906 0.002 1.00 98.44 351 TYR A N 1
ATOM 2846 C CA . TYR A 1 351 ? 6.177 -1.793 0.274 1.00 98.44 351 TYR A CA 1
ATOM 2847 C C . TYR A 1 351 ? 6.639 -0.465 -0.318 1.00 98.44 351 TYR A C 1
ATOM 2849 O O . TYR A 1 351 ? 7.828 -0.267 -0.553 1.00 98.44 351 TYR A O 1
ATOM 2857 N N . LEU A 1 352 ? 5.699 0.451 -0.565 1.00 98.00 352 LEU A N 1
ATOM 2858 C CA . LEU A 1 352 ? 6.012 1.823 -0.981 1.00 98.00 352 LEU A CA 1
ATOM 2859 C C . LEU A 1 352 ? 6.136 2.762 0.217 1.00 98.00 352 LEU A C 1
ATOM 2861 O O . LEU A 1 352 ? 5.377 2.667 1.179 1.00 98.00 352 LEU A O 1
ATOM 2865 N N . GLU A 1 353 ? 7.056 3.715 0.113 1.00 94.94 353 GLU A N 1
ATOM 2866 C CA . GLU A 1 353 ? 7.176 4.840 1.037 1.00 94.94 353 GLU A CA 1
ATOM 2867 C C . GLU A 1 353 ? 6.448 6.070 0.466 1.00 94.94 353 GLU A C 1
ATOM 2869 O O . GLU A 1 353 ? 6.508 6.352 -0.734 1.00 94.94 353 GLU A O 1
ATOM 2874 N N . GLY A 1 354 ? 5.790 6.838 1.338 1.00 90.50 354 GLY A N 1
ATOM 2875 C CA . GLY A 1 354 ? 5.049 8.050 0.978 1.00 90.50 354 GLY A CA 1
ATOM 2876 C C . GLY A 1 354 ? 3.534 7.848 0.865 1.00 90.50 354 GLY A C 1
ATOM 2877 O O . GLY A 1 354 ? 3.001 6.790 1.182 1.00 90.50 354 GLY A O 1
ATOM 2878 N N . TYR A 1 355 ? 2.837 8.903 0.432 1.00 92.94 355 TYR A N 1
ATOM 2879 C CA . TYR A 1 355 ? 1.366 8.995 0.461 1.00 92.94 355 TYR A CA 1
ATOM 2880 C C . TYR A 1 355 ? 0.731 9.181 -0.924 1.00 92.94 355 TYR A C 1
ATOM 2882 O O . TYR A 1 355 ? -0.458 9.482 -1.030 1.00 92.94 355 TYR A O 1
ATOM 2890 N N . ASN A 1 356 ? 1.516 9.039 -1.995 1.00 94.81 356 ASN A N 1
ATOM 2891 C CA . ASN A 1 356 ? 0.991 9.153 -3.352 1.00 94.81 356 ASN A CA 1
ATOM 2892 C C . ASN A 1 356 ? -0.022 8.033 -3.610 1.00 94.81 356 ASN A C 1
ATOM 2894 O O . ASN A 1 356 ? 0.232 6.869 -3.285 1.00 94.81 356 ASN A O 1
ATOM 2898 N N . TYR A 1 357 ? -1.142 8.377 -4.251 1.00 96.62 357 TYR A N 1
ATOM 2899 C CA . TYR A 1 357 ? -2.081 7.373 -4.742 1.00 96.62 357 TYR A CA 1
ATOM 2900 C C . TYR A 1 357 ? -1.334 6.380 -5.638 1.00 96.62 357 TYR A C 1
ATOM 2902 O O . TYR A 1 357 ? -0.531 6.769 -6.491 1.00 96.62 357 TYR A O 1
ATOM 2910 N N . SER A 1 358 ? -1.568 5.091 -5.423 1.00 97.19 358 SER A N 1
ATOM 2911 C CA . SER A 1 358 ? -0.898 4.046 -6.187 1.00 97.19 358 SER A CA 1
ATOM 2912 C C . SER A 1 358 ? -1.838 2.905 -6.529 1.00 97.19 358 SER A C 1
ATOM 2914 O O . SER A 1 358 ? -2.867 2.701 -5.885 1.00 97.19 358 SER A O 1
ATOM 2916 N N . ILE A 1 359 ? -1.494 2.178 -7.587 1.00 97.69 359 ILE A N 1
ATOM 2917 C CA . ILE A 1 359 ? -2.221 0.999 -8.043 1.00 97.69 359 ILE A CA 1
ATOM 2918 C C . ILE A 1 359 ? -1.210 -0.122 -8.248 1.00 97.69 359 ILE A C 1
ATOM 2920 O O . ILE A 1 359 ? -0.267 0.021 -9.026 1.00 97.69 359 ILE A O 1
ATOM 2924 N N . PHE A 1 360 ? -1.431 -1.249 -7.580 1.00 98.19 360 PHE A N 1
ATOM 2925 C CA . PHE A 1 360 ? -0.704 -2.489 -7.828 1.00 98.19 360 PHE A CA 1
ATOM 2926 C C . PHE A 1 360 ? -1.488 -3.307 -8.856 1.00 98.19 360 PHE A C 1
ATOM 2928 O O . PHE A 1 360 ? -2.540 -3.870 -8.552 1.00 98.19 360 PHE A O 1
ATOM 2935 N N . ASP A 1 361 ? -1.008 -3.336 -10.097 1.00 97.75 361 ASP A N 1
ATOM 2936 C CA . ASP A 1 361 ? -1.589 -4.124 -11.182 1.00 97.75 361 ASP A CA 1
ATOM 2937 C C . ASP A 1 361 ? -0.965 -5.528 -11.194 1.00 97.75 361 ASP A C 1
ATOM 2939 O O . ASP A 1 361 ? 0.159 -5.730 -11.661 1.00 97.75 361 ASP A O 1
ATOM 2943 N N . LEU A 1 362 ? -1.713 -6.496 -10.659 1.00 97.56 362 LEU A N 1
ATOM 2944 C CA . LEU A 1 362 ? -1.354 -7.914 -10.560 1.00 97.56 362 LEU A CA 1
ATOM 2945 C C . LEU A 1 362 ? -2.088 -8.754 -11.617 1.00 97.56 362 LEU A C 1
ATOM 2947 O O . LEU A 1 362 ? -2.178 -9.976 -11.496 1.00 97.56 362 LEU A O 1
ATOM 2951 N N . THR A 1 363 ? -2.672 -8.117 -12.640 1.00 96.44 363 THR A N 1
ATOM 2952 C CA . THR A 1 363 ? -3.550 -8.789 -13.616 1.00 96.44 363 THR A CA 1
ATOM 2953 C C . THR A 1 363 ? -2.814 -9.704 -14.591 1.00 96.44 363 THR A C 1
ATOM 2955 O O . THR A 1 363 ? -3.442 -10.531 -15.252 1.00 96.44 363 THR A O 1
ATOM 2958 N N . LYS A 1 364 ? -1.491 -9.563 -14.706 1.00 96.00 364 LYS A N 1
ATOM 2959 C CA . LYS A 1 364 ? -0.649 -10.382 -15.580 1.00 96.00 364 LYS A CA 1
ATOM 2960 C C . LYS A 1 364 ? 0.018 -11.509 -14.800 1.00 96.00 364 LYS A C 1
ATOM 2962 O O . LYS A 1 364 ? 0.421 -11.354 -13.650 1.00 96.00 364 LYS A O 1
ATOM 2967 N N . HIS A 1 365 ? 0.123 -12.671 -15.439 1.00 94.25 365 HIS A N 1
ATOM 2968 C CA . HIS A 1 365 ? 0.642 -13.868 -14.783 1.00 94.25 365 HIS A CA 1
ATOM 2969 C C . HIS A 1 365 ? 2.151 -13.802 -14.529 1.00 94.25 365 HIS A C 1
ATOM 2971 O O . HIS A 1 365 ? 2.596 -14.339 -13.525 1.00 94.25 365 HIS A O 1
ATOM 2977 N N . ASP A 1 366 ? 2.902 -13.117 -15.388 1.00 95.19 366 ASP A N 1
ATOM 2978 C CA . ASP A 1 366 ? 4.369 -13.092 -15.418 1.00 95.19 366 ASP A CA 1
ATOM 2979 C C . ASP A 1 366 ? 4.998 -11.855 -14.750 1.00 95.19 366 ASP A C 1
ATOM 2981 O O . ASP A 1 366 ? 6.221 -11.710 -14.718 1.00 95.19 366 ASP A O 1
ATOM 2985 N N . ARG A 1 367 ? 4.180 -10.920 -14.251 1.00 97.00 367 ARG A N 1
ATOM 2986 C CA . ARG A 1 367 ? 4.661 -9.628 -13.748 1.00 97.00 367 ARG A CA 1
ATOM 2987 C C . ARG A 1 367 ? 3.699 -8.943 -12.795 1.00 97.00 367 ARG A C 1
ATOM 2989 O O . ARG A 1 367 ? 2.501 -9.216 -12.781 1.00 97.00 367 ARG A O 1
ATOM 2996 N N . VAL A 1 368 ? 4.245 -7.962 -12.096 1.00 97.88 368 VAL A N 1
ATOM 2997 C CA . VAL A 1 368 ? 3.525 -6.921 -11.369 1.00 97.88 368 VAL A CA 1
ATOM 2998 C C . VAL A 1 368 ? 3.924 -5.574 -11.949 1.00 97.88 368 VAL A C 1
ATOM 3000 O O . VAL A 1 368 ? 5.094 -5.357 -12.264 1.00 97.88 368 VAL A O 1
ATOM 3003 N N . GLN A 1 369 ? 2.965 -4.659 -12.072 1.00 98.00 369 GLN A N 1
ATOM 3004 C CA . GLN A 1 369 ? 3.250 -3.258 -12.356 1.00 98.00 369 GLN A CA 1
ATOM 3005 C C . GLN A 1 369 ? 2.668 -2.370 -11.263 1.00 98.00 369 GLN A C 1
ATOM 3007 O O . GLN A 1 369 ? 1.459 -2.333 -11.050 1.00 98.00 369 GLN A O 1
ATOM 3012 N N . VAL A 1 370 ? 3.537 -1.625 -10.592 1.00 98.12 370 VAL A N 1
ATOM 3013 C CA . VAL A 1 370 ? 3.158 -0.627 -9.596 1.00 98.12 370 VAL A CA 1
ATOM 3014 C C . VAL A 1 370 ? 3.104 0.732 -10.275 1.00 98.12 370 VAL A C 1
ATOM 3016 O O . VAL A 1 370 ? 4.115 1.215 -10.781 1.00 98.12 370 VAL A O 1
ATOM 3019 N N . GLN A 1 371 ? 1.923 1.341 -10.292 1.00 97.25 371 GLN A N 1
ATOM 3020 C CA . GLN A 1 371 ? 1.692 2.686 -10.804 1.00 97.25 371 GLN A CA 1
ATOM 3021 C C . GLN A 1 371 ? 1.614 3.662 -9.630 1.00 97.25 371 GLN A C 1
ATOM 3023 O O . GLN A 1 371 ? 0.736 3.533 -8.783 1.00 97.25 371 GLN A O 1
ATOM 3028 N N . VAL A 1 372 ? 2.497 4.656 -9.595 1.00 97.19 372 VAL A N 1
ATOM 3029 C CA . VAL A 1 372 ? 2.519 5.719 -8.581 1.00 97.19 372 VAL A CA 1
ATOM 3030 C C . VAL A 1 372 ? 2.080 7.030 -9.223 1.00 97.19 372 VAL A C 1
ATOM 3032 O O . VAL A 1 372 ? 2.651 7.456 -10.228 1.00 97.19 372 VAL A O 1
ATOM 3035 N N . TYR A 1 373 ? 1.071 7.684 -8.649 1.00 96.19 373 TYR A N 1
ATOM 3036 C CA . TYR A 1 373 ? 0.579 8.992 -9.086 1.00 96.19 373 TYR A CA 1
ATOM 3037 C C . TYR A 1 373 ? 1.465 10.093 -8.496 1.00 96.19 373 TYR A C 1
ATOM 3039 O O . TYR A 1 373 ? 1.106 10.763 -7.531 1.00 96.19 373 TYR A O 1
ATOM 3047 N N . GLY A 1 374 ? 2.651 10.248 -9.076 1.00 92.94 374 GLY A N 1
ATOM 3048 C CA . GLY A 1 374 ? 3.661 11.220 -8.675 1.00 92.94 374 GLY A CA 1
ATOM 3049 C C . GLY A 1 374 ? 4.785 11.311 -9.704 1.00 92.94 374 GLY A C 1
ATOM 3050 O O . GLY A 1 374 ? 4.733 10.658 -10.747 1.00 92.94 374 GLY A O 1
ATOM 3051 N N . SER A 1 375 ? 5.790 12.132 -9.413 1.00 91.50 375 SER A N 1
ATOM 3052 C CA . SER A 1 375 ? 6.983 12.316 -10.254 1.00 91.50 375 SER A CA 1
ATOM 3053 C C . SER A 1 375 ? 8.166 11.438 -9.846 1.00 91.50 375 SER A C 1
ATOM 3055 O O . SER A 1 375 ? 9.162 11.392 -10.557 1.00 91.50 375 SER A O 1
ATOM 3057 N N . HIS A 1 376 ? 8.060 10.725 -8.727 1.00 91.69 376 HIS A N 1
ATOM 3058 C CA . HIS A 1 376 ? 9.063 9.790 -8.229 1.00 91.69 376 HIS A CA 1
ATOM 3059 C C . HIS A 1 376 ? 8.369 8.586 -7.576 1.00 91.69 376 HIS A C 1
ATOM 3061 O O . HIS A 1 376 ? 7.186 8.649 -7.220 1.00 91.69 376 HIS A O 1
ATOM 3067 N N . ALA A 1 377 ? 9.106 7.491 -7.399 1.00 95.50 377 ALA A N 1
ATOM 3068 C CA . ALA A 1 377 ? 8.658 6.322 -6.642 1.00 95.50 377 ALA A CA 1
ATOM 3069 C C . ALA A 1 377 ? 9.737 5.915 -5.638 1.00 95.50 377 ALA A C 1
ATOM 3071 O O . ALA A 1 377 ? 10.920 5.951 -5.966 1.00 95.50 377 ALA A O 1
ATOM 3072 N N . LYS A 1 378 ? 9.339 5.533 -4.423 1.00 96.56 378 LYS A N 1
ATOM 3073 C CA . LYS A 1 378 ? 10.243 5.055 -3.372 1.00 96.56 378 LYS A CA 1
ATOM 3074 C C . LYS A 1 378 ? 9.586 3.900 -2.628 1.00 96.56 378 LYS A C 1
ATOM 3076 O O . LYS A 1 378 ? 8.368 3.897 -2.452 1.00 96.56 378 LYS A O 1
ATOM 3081 N N . GLY A 1 379 ? 10.374 2.930 -2.193 1.00 97.31 379 GLY A N 1
ATOM 3082 C CA . GLY A 1 379 ? 9.875 1.794 -1.432 1.00 97.31 379 GLY A CA 1
ATOM 3083 C C . GLY A 1 379 ? 10.995 0.923 -0.896 1.00 97.31 379 GLY A C 1
ATOM 3084 O O . GLY A 1 379 ? 12.169 1.286 -0.977 1.00 97.31 379 GLY A O 1
ATOM 3085 N N . ARG A 1 380 ? 10.629 -0.236 -0.352 1.00 98.19 380 ARG A N 1
ATOM 3086 C CA . ARG A 1 380 ? 11.571 -1.240 0.140 1.00 98.19 380 ARG A CA 1
ATOM 3087 C C . ARG A 1 380 ? 11.189 -2.634 -0.310 1.00 98.19 380 ARG A C 1
ATOM 3089 O O . ARG A 1 380 ? 10.010 -2.971 -0.341 1.00 98.19 380 ARG A O 1
ATOM 3096 N N . ILE A 1 381 ? 12.205 -3.424 -0.623 1.00 98.69 381 ILE A N 1
ATOM 3097 C CA . ILE A 1 381 ? 12.146 -4.857 -0.891 1.00 98.69 381 ILE A CA 1
ATOM 3098 C C . ILE A 1 381 ? 12.654 -5.564 0.364 1.00 98.69 381 ILE A C 1
ATOM 3100 O O . ILE A 1 381 ? 13.695 -5.187 0.909 1.00 98.69 381 ILE A O 1
ATOM 3104 N N . LEU A 1 382 ? 11.900 -6.552 0.836 1.00 98.50 382 LEU A N 1
ATOM 3105 C CA . LEU A 1 382 ? 12.170 -7.252 2.089 1.00 98.50 382 LEU A CA 1
ATOM 3106 C C . LEU A 1 382 ? 12.662 -8.668 1.806 1.00 98.50 382 LEU A C 1
ATOM 3108 O O . LEU A 1 382 ? 12.148 -9.356 0.922 1.00 98.50 382 LEU A O 1
ATOM 3112 N N . PHE A 1 383 ? 13.620 -9.103 2.614 1.00 98.12 383 PHE A N 1
ATOM 3113 C CA . PHE A 1 383 ? 14.078 -10.478 2.703 1.00 98.12 383 PHE A CA 1
ATOM 3114 C C . PHE A 1 383 ? 13.503 -11.142 3.956 1.00 98.12 383 PHE A C 1
ATOM 3116 O O . PHE A 1 383 ? 13.488 -10.560 5.039 1.00 98.12 383 PHE A O 1
ATOM 3123 N N . GLY A 1 384 ? 13.032 -12.374 3.789 1.00 96.88 384 GLY A N 1
ATOM 3124 C CA . GLY A 1 384 ? 12.536 -13.224 4.862 1.00 96.88 384 GLY A CA 1
ATOM 3125 C C . GLY A 1 384 ? 12.300 -14.643 4.355 1.00 96.88 384 GLY A C 1
ATOM 3126 O O . GLY A 1 384 ? 12.004 -14.863 3.175 1.00 96.88 384 GLY A O 1
ATOM 3127 N N . SER A 1 385 ? 12.446 -15.616 5.248 1.00 95.50 385 SER A N 1
ATOM 3128 C CA . SER A 1 385 ? 12.240 -17.035 4.948 1.00 95.50 385 SER A CA 1
ATOM 3129 C C . SER A 1 385 ? 10.814 -17.498 5.270 1.00 95.50 385 SER A C 1
ATOM 3131 O O . SER A 1 385 ? 10.354 -18.509 4.739 1.00 95.50 385 SER A O 1
ATOM 3133 N N . SER A 1 386 ? 10.090 -16.722 6.082 1.00 97.19 386 SER A N 1
ATOM 3134 C CA . SER A 1 386 ? 8.716 -16.986 6.505 1.00 97.19 386 SER A CA 1
ATOM 3135 C C . SER A 1 386 ? 7.846 -15.714 6.482 1.00 97.19 386 SER A C 1
ATOM 3137 O O . SER A 1 386 ? 8.376 -14.598 6.501 1.00 97.19 386 SER A O 1
ATOM 3139 N N . PRO A 1 387 ? 6.500 -15.830 6.502 1.00 97.38 387 PRO A N 1
ATOM 3140 C CA . PRO A 1 387 ? 5.625 -14.671 6.689 1.00 97.38 387 PRO A CA 1
ATOM 3141 C C . PRO A 1 387 ? 5.905 -13.909 7.990 1.00 97.38 387 PRO A C 1
ATOM 3143 O O . PRO A 1 387 ? 5.735 -12.694 8.027 1.00 97.38 387 PRO A O 1
ATOM 3146 N N . VAL A 1 388 ? 6.341 -14.605 9.048 1.00 97.94 388 VAL A N 1
ATOM 3147 C CA . VAL A 1 388 ? 6.678 -13.981 10.335 1.00 97.94 388 VAL A CA 1
ATOM 3148 C C . VAL A 1 388 ? 7.886 -13.066 10.167 1.00 97.94 388 VAL A C 1
ATOM 3150 O O . VAL A 1 388 ? 7.793 -11.905 10.549 1.00 97.94 388 VAL A O 1
ATOM 3153 N N . ASP A 1 389 ? 8.949 -13.532 9.507 1.00 97.69 389 ASP A N 1
ATOM 3154 C CA . ASP A 1 389 ? 10.166 -12.746 9.256 1.00 97.69 389 ASP A CA 1
ATOM 3155 C C . ASP A 1 389 ? 9.845 -11.466 8.469 1.00 97.69 389 ASP A C 1
ATOM 3157 O O . ASP A 1 389 ? 10.324 -10.378 8.785 1.00 97.69 389 ASP A O 1
ATOM 3161 N N . LEU A 1 390 ? 8.991 -11.584 7.444 1.00 98.19 390 LEU A N 1
ATOM 3162 C CA . LEU A 1 390 ? 8.596 -10.459 6.596 1.00 98.19 390 LEU A CA 1
ATOM 3163 C C . LEU A 1 390 ? 7.798 -9.407 7.373 1.00 98.19 390 LEU A C 1
ATOM 3165 O O . LEU A 1 390 ? 8.029 -8.209 7.204 1.00 98.19 390 LEU A O 1
ATOM 3169 N N . ILE A 1 391 ? 6.875 -9.837 8.236 1.00 97.50 391 ILE A N 1
ATOM 3170 C CA . ILE A 1 391 ? 6.109 -8.932 9.102 1.00 97.50 391 ILE A CA 1
ATOM 3171 C C . ILE A 1 391 ? 7.000 -8.339 10.198 1.00 97.50 391 ILE A C 1
ATOM 3173 O O . ILE A 1 391 ? 6.866 -7.159 10.529 1.00 97.50 391 ILE A O 1
ATOM 3177 N N . GLU A 1 392 ? 7.931 -9.117 10.743 1.00 97.75 392 GLU A N 1
ATOM 3178 C CA . GLU A 1 392 ? 8.883 -8.651 11.744 1.00 97.75 392 GLU A CA 1
ATOM 3179 C C . GLU A 1 392 ? 9.770 -7.535 11.183 1.00 97.75 392 GLU A C 1
ATOM 3181 O O . GLU A 1 392 ? 9.839 -6.460 11.787 1.00 97.75 392 GLU A O 1
ATOM 3186 N N . SER A 1 393 ? 10.347 -7.761 9.996 1.00 97.38 393 SER A N 1
ATOM 3187 C CA . SER A 1 393 ? 11.133 -6.778 9.248 1.00 97.38 393 SER A CA 1
ATOM 3188 C C . SER A 1 393 ? 10.297 -5.542 8.901 1.00 97.38 393 SER A C 1
ATOM 3190 O O . SER A 1 393 ? 10.703 -4.412 9.170 1.00 97.38 393 SER A O 1
ATOM 3192 N N . TYR A 1 394 ? 9.083 -5.720 8.368 1.00 97.38 394 TYR A N 1
ATOM 3193 C CA . TYR A 1 394 ? 8.207 -4.595 8.031 1.00 97.38 394 TYR A CA 1
ATOM 3194 C C . TYR A 1 394 ? 7.890 -3.717 9.254 1.00 97.38 394 TYR A C 1
ATOM 3196 O O . TYR A 1 394 ? 8.056 -2.494 9.213 1.00 97.38 394 TYR A O 1
ATOM 3204 N N . THR A 1 395 ? 7.483 -4.337 10.366 1.00 96.56 395 THR A N 1
ATOM 3205 C CA . THR A 1 395 ? 7.085 -3.629 11.595 1.00 96.56 395 THR A CA 1
ATOM 3206 C C . THR A 1 395 ? 8.251 -3.040 12.379 1.00 96.56 395 THR A C 1
ATOM 3208 O O . THR A 1 395 ? 8.040 -2.102 13.143 1.00 96.56 395 THR A O 1
ATOM 3211 N N . GLU A 1 396 ? 9.480 -3.519 12.172 1.00 95.19 396 GLU A N 1
ATOM 3212 C CA . GLU A 1 396 ? 10.685 -2.852 12.677 1.00 95.19 396 GLU A CA 1
ATOM 3213 C C . GLU A 1 396 ? 10.781 -1.414 12.145 1.00 95.19 396 GLU A C 1
ATOM 3215 O O . GLU A 1 396 ? 11.166 -0.503 12.872 1.00 95.19 396 GLU A O 1
ATOM 3220 N N . THR A 1 397 ? 10.365 -1.188 10.892 1.00 91.62 397 THR A N 1
ATOM 3221 C CA . THR A 1 397 ? 10.406 0.145 10.275 1.00 91.62 397 THR A CA 1
ATOM 3222 C C . THR A 1 397 ? 9.174 0.989 10.588 1.00 91.62 397 THR A C 1
ATOM 3224 O O . THR A 1 397 ? 9.308 2.173 10.885 1.00 91.62 397 THR A O 1
ATOM 3227 N N . ILE A 1 398 ? 7.970 0.414 10.505 1.00 90.25 398 ILE A N 1
ATOM 3228 C CA . ILE A 1 398 ? 6.724 1.189 10.667 1.00 90.25 398 ILE A CA 1
ATOM 3229 C C . ILE A 1 398 ? 6.249 1.306 12.124 1.00 90.25 398 ILE A C 1
ATOM 3231 O O . ILE A 1 398 ? 5.320 2.060 12.413 1.00 90.25 398 ILE A O 1
ATOM 3235 N N . GLY A 1 399 ? 6.886 0.577 13.041 1.00 93.00 399 GLY A N 1
ATOM 3236 C CA . GLY A 1 399 ? 6.522 0.502 14.449 1.00 93.00 399 GLY A CA 1
ATOM 3237 C C . GLY A 1 399 ? 5.613 -0.684 14.778 1.00 93.00 399 GLY A C 1
ATOM 3238 O O . GLY A 1 399 ? 4.873 -1.206 13.942 1.00 93.00 399 GLY A O 1
ATOM 3239 N N . ARG A 1 400 ? 5.663 -1.103 16.046 1.00 94.50 400 ARG A N 1
ATOM 3240 C CA . ARG A 1 400 ? 4.821 -2.166 16.610 1.00 94.50 400 ARG A CA 1
ATOM 3241 C C . ARG A 1 400 ? 3.826 -1.566 17.606 1.00 94.50 400 ARG A C 1
ATOM 3243 O O . ARG A 1 400 ? 4.215 -0.694 18.390 1.00 94.50 400 ARG A O 1
ATOM 3250 N N . PRO A 1 401 ? 2.554 -2.004 17.599 1.00 91.12 401 PRO A N 1
ATOM 3251 C CA . PRO A 1 401 ? 1.598 -1.569 18.606 1.00 91.12 401 PRO A CA 1
ATOM 3252 C C . PRO A 1 401 ? 2.037 -2.053 20.000 1.00 91.12 401 PRO A C 1
ATOM 3254 O O . PRO A 1 401 ? 2.649 -3.119 20.114 1.00 91.12 401 PRO A O 1
ATOM 3257 N N . PRO A 1 402 ? 1.740 -1.296 21.070 1.00 92.12 402 PRO A N 1
ATOM 3258 C CA . PRO A 1 402 ? 1.974 -1.768 22.428 1.00 92.12 402 PRO A CA 1
ATOM 3259 C C . PRO A 1 402 ? 1.066 -2.968 22.752 1.00 92.12 402 PRO A C 1
ATOM 3261 O O . PRO A 1 402 ? 0.023 -3.141 22.112 1.00 92.12 402 PRO A O 1
ATOM 3264 N N . PRO A 1 403 ? 1.412 -3.769 23.775 1.00 94.19 403 PRO A N 1
ATOM 3265 C CA . PRO A 1 403 ? 0.505 -4.773 24.314 1.00 94.19 403 PRO A CA 1
ATOM 3266 C C . PRO A 1 403 ? -0.843 -4.157 24.701 1.00 94.19 403 PRO A C 1
ATOM 3268 O O . PRO A 1 403 ? -0.907 -3.022 25.185 1.00 94.19 403 PRO A O 1
ATOM 3271 N N . LEU A 1 404 ? -1.921 -4.918 24.510 1.00 93.19 404 LEU A N 1
ATOM 3272 C CA . LEU A 1 404 ? -3.243 -4.506 24.968 1.00 93.19 404 LEU A CA 1
ATOM 3273 C C . LEU A 1 404 ? -3.248 -4.358 26.503 1.00 93.19 404 LEU A C 1
ATOM 3275 O O . LEU A 1 404 ? -2.660 -5.196 27.190 1.00 93.19 404 LEU A O 1
ATOM 3279 N N . PRO A 1 405 ? -3.914 -3.334 27.067 1.00 92.56 405 PRO A N 1
ATOM 3280 C CA . PRO A 1 405 ? -4.058 -3.211 28.514 1.00 92.56 405 PRO A CA 1
ATOM 3281 C C . PRO A 1 405 ? -4.791 -4.419 29.108 1.00 92.56 405 PRO A C 1
ATOM 3283 O O . PRO A 1 405 ? -5.849 -4.787 28.611 1.00 92.56 405 PRO A O 1
ATOM 3286 N N . ASN A 1 406 ? -4.296 -4.983 30.215 1.00 93.31 406 ASN A N 1
ATOM 3287 C CA . ASN A 1 406 ? -4.875 -6.196 30.820 1.00 93.31 406 ASN A CA 1
ATOM 3288 C C . ASN A 1 406 ? -6.384 -6.093 31.110 1.00 93.31 406 ASN A C 1
ATOM 3290 O O . ASN A 1 406 ? -7.093 -7.090 31.011 1.00 93.31 406 ASN A O 1
ATOM 3294 N N . TRP A 1 407 ? -6.885 -4.895 31.437 1.00 94.06 407 TRP A N 1
ATOM 3295 C CA . TRP A 1 407 ? -8.302 -4.683 31.744 1.00 94.06 407 TRP A CA 1
ATOM 3296 C C . TRP A 1 407 ? -9.226 -4.973 30.554 1.00 94.06 407 TRP A C 1
ATOM 3298 O O . TRP A 1 407 ? -10.366 -5.348 30.774 1.00 94.06 407 TRP A O 1
ATOM 3308 N N . ILE A 1 408 ? -8.768 -4.864 29.299 1.00 95.12 408 ILE A N 1
ATOM 3309 C CA . ILE A 1 408 ? -9.635 -5.140 28.136 1.00 95.12 408 ILE A CA 1
ATOM 3310 C C . ILE A 1 408 ? -10.046 -6.619 28.073 1.00 95.12 408 ILE A C 1
ATOM 3312 O O . ILE A 1 408 ? -11.049 -6.960 27.455 1.00 95.12 408 ILE A O 1
ATOM 3316 N N . LEU A 1 409 ? -9.271 -7.500 28.714 1.00 93.19 409 LEU A N 1
ATOM 3317 C CA . LEU A 1 409 ? -9.491 -8.945 28.727 1.00 93.19 409 LEU A CA 1
ATOM 3318 C C . LEU A 1 409 ? -10.442 -9.396 29.849 1.00 93.19 409 LEU A C 1
ATOM 3320 O O . LEU A 1 409 ? -10.771 -10.577 29.905 1.00 93.19 409 LEU A O 1
ATOM 3324 N N . SER A 1 410 ? -10.876 -8.498 30.746 1.00 93.56 410 SER A N 1
ATOM 3325 C CA . SER A 1 410 ? -11.717 -8.861 31.899 1.00 93.56 410 SER A CA 1
ATOM 3326 C C . SER A 1 410 ? -13.199 -9.059 31.562 1.00 93.56 410 SER A C 1
ATOM 3328 O O . SER A 1 410 ? -13.950 -9.551 32.400 1.00 93.56 410 SER A O 1
ATOM 3330 N N . GLY A 1 411 ? -13.638 -8.688 30.357 1.00 95.31 411 GLY A N 1
ATOM 3331 C CA . GLY A 1 411 ? -15.041 -8.769 29.963 1.00 95.31 411 GLY A CA 1
ATOM 3332 C C . GLY A 1 411 ? -15.359 -7.995 28.688 1.00 95.31 411 GLY A C 1
ATOM 3333 O O . GLY A 1 411 ? -14.466 -7.533 27.975 1.00 95.31 411 GLY A O 1
ATOM 3334 N N . ALA A 1 412 ? -16.648 -7.831 28.402 1.00 95.94 412 ALA A N 1
ATOM 3335 C CA . ALA A 1 412 ? -17.116 -7.121 27.218 1.00 95.94 412 ALA A CA 1
ATOM 3336 C C . ALA A 1 412 ? -16.914 -5.599 27.327 1.00 95.94 412 ALA A C 1
ATOM 3338 O O . ALA A 1 412 ? -17.116 -5.008 28.390 1.00 95.94 412 ALA A O 1
ATOM 3339 N N . VAL A 1 413 ? -16.597 -4.960 26.196 1.00 97.31 413 VAL A N 1
ATOM 3340 C CA . VAL A 1 413 ? -16.752 -3.509 26.024 1.00 97.31 413 VAL A CA 1
ATOM 3341 C C . VAL A 1 413 ? -18.167 -3.240 25.524 1.00 97.31 413 VAL A C 1
ATOM 3343 O O . VAL A 1 413 ? -18.510 -3.571 24.387 1.00 97.31 413 VAL A O 1
ATOM 3346 N N . VAL A 1 414 ? -19.003 -2.651 26.372 1.00 97.25 414 VAL A N 1
ATOM 3347 C CA . VAL A 1 414 ? -20.421 -2.417 26.094 1.00 97.25 414 VAL A CA 1
ATOM 3348 C C . VAL A 1 414 ? -20.594 -1.035 25.467 1.00 97.25 414 VAL A C 1
ATOM 3350 O O . VAL A 1 414 ? -20.445 -0.009 26.128 1.00 97.25 414 VAL A O 1
ATOM 3353 N N . GLY A 1 415 ? -20.901 -0.998 24.169 1.00 95.94 415 GLY A N 1
ATOM 3354 C CA . GLY A 1 415 ? -21.193 0.244 23.452 1.00 95.94 415 GLY A CA 1
ATOM 3355 C C . GLY A 1 415 ? -22.585 0.774 23.789 1.00 95.94 415 GLY A C 1
ATOM 3356 O O . GLY A 1 415 ? -23.577 0.124 23.460 1.00 95.94 415 GLY A O 1
ATOM 3357 N N . MET A 1 416 ? -22.662 1.958 24.401 1.00 94.00 416 MET A N 1
ATOM 3358 C CA . MET A 1 416 ? -23.915 2.568 24.854 1.00 94.00 416 MET A CA 1
ATOM 3359 C C . MET A 1 416 ? -24.067 4.023 24.410 1.00 94.00 416 MET A C 1
ATOM 3361 O O . MET A 1 416 ? -23.103 4.733 24.127 1.00 94.00 416 MET A O 1
ATOM 3365 N N . GLN A 1 417 ? -25.329 4.444 24.326 1.00 93.31 417 GLN A N 1
ATOM 3366 C CA . GLN A 1 417 ? -25.760 5.821 24.105 1.00 93.31 417 GLN A CA 1
ATOM 3367 C C . GLN A 1 417 ? -27.023 6.086 24.927 1.00 93.31 417 GLN A C 1
ATOM 3369 O O . GLN A 1 417 ? -27.775 5.153 25.211 1.00 93.31 417 GLN A O 1
ATOM 3374 N N . GLY A 1 418 ? -27.299 7.355 25.223 1.00 92.00 418 GLY A N 1
ATOM 3375 C CA . GLY A 1 418 ? -28.523 7.773 25.919 1.00 92.00 418 GLY A CA 1
ATOM 3376 C C . GLY A 1 418 ? -28.320 8.411 27.292 1.00 92.00 418 GLY A C 1
ATOM 3377 O O . GLY A 1 418 ? -29.315 8.662 27.966 1.00 92.00 418 GLY A O 1
ATOM 3378 N N . GLY A 1 419 ? -27.077 8.705 27.683 1.00 94.81 419 GLY A N 1
ATOM 3379 C CA . GLY A 1 419 ? -26.773 9.412 28.928 1.00 94.81 419 GLY A CA 1
ATOM 3380 C C . GLY A 1 419 ? -26.699 8.504 30.159 1.00 94.81 419 GLY A C 1
ATOM 3381 O O . GLY A 1 419 ? -26.894 7.289 30.072 1.00 94.81 419 GLY A O 1
ATOM 3382 N N . THR A 1 420 ? -26.427 9.104 31.320 1.00 96.25 420 THR A N 1
ATOM 3383 C CA . THR A 1 420 ? -26.122 8.406 32.587 1.00 96.25 420 THR A CA 1
ATOM 3384 C C . THR A 1 420 ? -27.182 7.375 32.988 1.00 96.25 420 THR A C 1
ATOM 3386 O O . THR A 1 420 ? -26.853 6.226 33.271 1.00 96.25 420 THR A O 1
ATOM 3389 N N . GLY A 1 421 ? -28.468 7.740 32.948 1.00 96.12 421 GLY A N 1
ATOM 3390 C CA . GLY A 1 421 ? -29.551 6.836 33.353 1.00 96.12 421 GLY A CA 1
ATOM 3391 C C . GLY A 1 421 ? -29.662 5.580 32.480 1.00 96.12 421 GLY A C 1
ATOM 3392 O O . GLY A 1 421 ? -29.920 4.494 32.993 1.00 96.12 421 GLY A O 1
ATOM 3393 N N . ALA A 1 422 ? -29.413 5.706 31.171 1.00 95.75 422 ALA A N 1
ATOM 3394 C CA . ALA A 1 422 ? -29.423 4.564 30.257 1.00 95.75 422 ALA A CA 1
ATOM 3395 C C . ALA A 1 422 ? -28.251 3.608 30.525 1.00 95.75 422 ALA A C 1
ATOM 3397 O O . ALA A 1 422 ? -28.408 2.395 30.387 1.00 95.75 422 ALA A O 1
ATOM 3398 N N . VAL A 1 423 ? -27.091 4.148 30.922 1.00 97.00 423 VAL A N 1
ATOM 3399 C CA . VAL A 1 423 ? -25.923 3.345 31.304 1.00 97.00 423 VAL A CA 1
ATOM 3400 C C . VAL A 1 423 ? -26.221 2.539 32.565 1.00 97.00 423 VAL A C 1
ATOM 3402 O O . VAL A 1 423 ? -26.074 1.322 32.513 1.00 97.00 423 VAL A O 1
ATOM 3405 N N . HIS A 1 424 ? -26.717 3.163 33.642 1.00 96.62 424 HIS A N 1
ATOM 3406 C CA . HIS A 1 424 ? -27.081 2.438 34.871 1.00 96.62 424 HIS A CA 1
ATOM 3407 C C . HIS A 1 424 ? -28.122 1.348 34.608 1.00 96.62 424 HIS A C 1
ATOM 3409 O O . HIS A 1 424 ? -27.905 0.199 34.966 1.00 96.62 424 HIS A O 1
ATOM 3415 N N . GLN A 1 425 ? -29.195 1.661 33.876 1.00 97.44 425 GLN A N 1
ATOM 3416 C CA . GLN A 1 425 ? -30.243 0.681 33.584 1.00 97.44 425 GLN A CA 1
ATOM 3417 C C . GLN A 1 425 ? -29.718 -0.561 32.836 1.00 97.44 425 GLN A C 1
ATOM 3419 O O . GLN A 1 425 ? -30.215 -1.671 33.043 1.00 97.44 425 GLN A O 1
ATOM 3424 N N . VAL A 1 426 ? -28.778 -0.380 31.903 1.00 97.25 426 VAL A N 1
ATOM 3425 C CA . VAL A 1 426 ? -28.160 -1.504 31.183 1.00 97.25 426 VAL A CA 1
ATOM 3426 C C . VAL A 1 426 ? -27.130 -2.211 32.050 1.00 97.25 426 VAL A C 1
ATOM 3428 O O . VAL A 1 426 ? -27.030 -3.431 31.976 1.00 97.25 426 VAL A O 1
ATOM 3431 N N . TRP A 1 427 ? -26.394 -1.476 32.877 1.00 97.25 427 TRP A N 1
ATOM 3432 C CA . TRP A 1 427 ? -25.450 -2.056 33.817 1.00 97.25 427 TRP A CA 1
ATOM 3433 C C . TRP A 1 427 ? -26.145 -2.983 34.821 1.00 97.25 427 TRP A C 1
ATOM 3435 O O . TRP A 1 427 ? -25.729 -4.134 34.918 1.00 97.25 427 TRP A O 1
ATOM 3445 N N . ASP A 1 428 ? -27.250 -2.549 35.436 1.00 96.94 428 ASP A N 1
ATOM 3446 C CA . ASP A 1 428 ? -28.057 -3.360 36.361 1.00 96.94 428 ASP A CA 1
ATOM 3447 C C . ASP A 1 428 ? -28.505 -4.671 35.697 1.00 96.94 428 ASP A C 1
ATOM 3449 O O . ASP A 1 428 ? -28.305 -5.761 36.224 1.00 96.94 428 ASP A O 1
ATOM 3453 N N . GLN A 1 429 ? -29.031 -4.588 34.469 1.00 97.50 429 GLN A N 1
ATOM 3454 C CA . GLN A 1 429 ? -29.446 -5.778 33.718 1.00 97.50 429 GLN A CA 1
ATOM 3455 C C . GLN A 1 429 ? -28.277 -6.720 33.430 1.00 97.50 429 GLN A C 1
ATOM 3457 O O . GLN A 1 429 ? -28.436 -7.932 33.490 1.00 97.50 429 GLN A O 1
ATOM 3462 N N . LEU A 1 430 ? -27.110 -6.189 33.063 1.00 97.19 430 LEU A N 1
ATOM 3463 C CA . LEU A 1 430 ? -25.938 -7.019 32.794 1.00 97.19 430 LEU A CA 1
ATOM 3464 C C . LEU A 1 430 ? -25.412 -7.683 34.073 1.00 97.19 430 LEU A C 1
ATOM 3466 O O . LEU A 1 430 ? -24.955 -8.823 34.000 1.00 97.19 430 LEU A O 1
ATOM 3470 N N . GLN A 1 431 ? -25.519 -7.009 35.221 1.00 95.19 431 GLN A N 1
ATOM 3471 C CA . GLN A 1 431 ? -25.217 -7.587 36.531 1.00 95.19 431 GLN A CA 1
ATOM 3472 C C . GLN A 1 431 ? -26.199 -8.704 36.900 1.00 95.19 431 GLN A C 1
ATOM 3474 O O . GLN A 1 431 ? -25.746 -9.768 37.306 1.00 95.19 431 GLN A O 1
ATOM 3479 N N . ASP A 1 432 ? -27.505 -8.523 36.671 1.00 97.19 432 ASP A N 1
ATOM 3480 C CA . ASP A 1 432 ? -28.529 -9.558 36.908 1.00 97.19 432 ASP A CA 1
ATOM 3481 C C . ASP A 1 432 ? -28.269 -10.860 36.122 1.00 97.19 432 ASP A C 1
ATOM 3483 O O . ASP A 1 432 ? -28.751 -11.930 36.495 1.00 97.19 432 ASP A O 1
ATOM 3487 N N . PHE A 1 433 ? -27.524 -10.772 35.014 1.00 97.00 433 PHE A N 1
ATOM 3488 C CA . PHE A 1 433 ? -27.132 -11.907 34.174 1.00 97.00 433 PHE A CA 1
ATOM 3489 C C . PHE A 1 433 ? -25.673 -12.351 34.363 1.00 97.00 433 PHE A C 1
ATOM 3491 O O . PHE A 1 433 ? -25.178 -13.128 33.544 1.00 97.00 433 PHE A O 1
ATOM 3498 N N . ASP A 1 434 ? -24.978 -11.859 35.393 1.00 96.12 434 ASP A N 1
ATOM 3499 C CA . ASP A 1 434 ? -23.573 -12.173 35.683 1.00 96.12 434 ASP A CA 1
ATOM 3500 C C . ASP A 1 434 ? -22.635 -11.945 34.475 1.00 96.12 434 ASP A C 1
ATOM 3502 O O . ASP A 1 434 ? -21.666 -12.681 34.265 1.00 96.12 434 ASP A O 1
ATOM 3506 N N . VAL A 1 435 ? -22.918 -10.941 33.632 1.00 97.38 435 VAL A N 1
ATOM 3507 C CA . VAL A 1 435 ? -22.112 -10.659 32.435 1.00 97.38 435 VAL A CA 1
ATOM 3508 C C . VAL A 1 435 ? -20.826 -9.932 32.840 1.00 97.38 435 VAL A C 1
ATOM 3510 O O . VAL A 1 435 ? -20.903 -8.823 33.370 1.00 97.38 435 VAL A O 1
ATOM 3513 N N . PRO A 1 436 ? -19.628 -10.467 32.535 1.00 96.75 436 PRO A N 1
ATOM 3514 C CA . PRO A 1 436 ? -18.380 -9.758 32.794 1.00 96.75 436 PRO A CA 1
ATOM 3515 C C . PRO A 1 436 ? -18.239 -8.536 31.878 1.00 96.75 436 PRO A C 1
ATOM 3517 O O . PRO A 1 436 ? -18.289 -8.656 30.649 1.00 96.75 436 PRO A O 1
ATOM 3520 N N . ILE A 1 437 ? -18.012 -7.362 32.467 1.00 97.50 437 ILE A N 1
ATOM 3521 C CA . ILE A 1 437 ? -17.852 -6.088 31.754 1.00 97.50 437 ILE A CA 1
ATOM 3522 C C . ILE A 1 437 ? -16.436 -5.568 31.997 1.00 97.50 437 ILE A C 1
ATOM 3524 O O . ILE A 1 437 ? -16.010 -5.431 33.140 1.00 97.50 437 ILE A O 1
ATOM 3528 N N . SER A 1 438 ? -15.710 -5.253 30.923 1.00 97.69 438 SER A N 1
ATOM 3529 C CA . SER A 1 438 ? -14.414 -4.569 31.016 1.00 97.69 438 SER A CA 1
ATOM 3530 C C . SER A 1 438 ? -14.564 -3.056 30.932 1.00 97.69 438 SER A C 1
ATOM 3532 O O . SER A 1 438 ? -13.855 -2.322 31.622 1.00 97.69 438 SER A O 1
ATOM 3534 N N . ALA A 1 439 ? -15.484 -2.576 30.089 1.00 97.94 439 ALA A N 1
ATOM 3535 C CA . ALA A 1 439 ? -15.726 -1.154 29.919 1.00 97.94 439 ALA A CA 1
ATOM 3536 C C . ALA A 1 439 ? -17.115 -0.825 29.367 1.00 97.94 439 ALA A C 1
ATOM 3538 O O . ALA A 1 439 ? -17.706 -1.612 28.630 1.00 97.94 439 ALA A O 1
ATOM 3539 N N . PHE A 1 440 ? -17.566 0.402 29.615 1.00 98.06 440 PHE A N 1
ATOM 3540 C CA . PHE A 1 440 ? -18.595 1.061 28.815 1.00 98.06 440 PHE A CA 1
ATOM 3541 C C . PHE A 1 440 ? -17.950 1.996 27.793 1.00 98.06 440 PHE A C 1
ATOM 3543 O O . PHE A 1 440 ? -17.130 2.841 28.147 1.00 98.06 440 PHE A O 1
ATOM 3550 N N . TRP A 1 441 ? -18.341 1.879 26.523 1.00 97.81 441 TRP A N 1
ATOM 3551 C CA . TRP A 1 441 ? -17.943 2.805 25.464 1.00 97.81 441 TRP A CA 1
ATOM 3552 C C . TRP A 1 441 ? -19.093 3.747 25.107 1.00 97.81 441 TRP A C 1
ATOM 3554 O O . TRP A 1 441 ? -20.112 3.331 24.556 1.00 97.81 441 TRP A O 1
ATOM 3564 N N . LEU A 1 442 ? -18.913 5.026 25.433 1.00 96.12 442 LEU A N 1
ATOM 3565 C CA . LEU A 1 442 ? -19.945 6.059 25.435 1.00 96.12 442 LEU A CA 1
ATOM 3566 C C . LEU A 1 442 ? -19.680 7.071 24.317 1.00 96.12 442 LEU A C 1
ATOM 3568 O O . LEU A 1 442 ? -19.120 8.147 24.526 1.00 96.12 442 LEU A O 1
ATOM 3572 N N . GLN A 1 443 ? -20.050 6.723 23.083 1.00 93.88 443 GLN A N 1
ATOM 3573 C CA . GLN A 1 443 ? -19.715 7.564 21.927 1.00 93.88 443 GLN A CA 1
ATOM 3574 C C . GLN A 1 443 ? -20.434 8.924 21.911 1.00 93.88 443 GLN A C 1
ATOM 3576 O O . GLN A 1 443 ? -19.930 9.873 21.315 1.00 93.88 443 GLN A O 1
ATOM 3581 N N . ASP A 1 444 ? -21.589 9.037 22.572 1.00 94.12 444 ASP A N 1
ATOM 3582 C CA . ASP A 1 444 ? -22.361 10.277 22.706 1.00 94.12 444 ASP A CA 1
ATOM 3583 C C . ASP A 1 444 ? -22.047 11.071 23.975 1.00 94.12 444 ASP A C 1
ATOM 3585 O O . ASP A 1 444 ? -22.839 11.933 24.344 1.00 94.12 444 ASP A O 1
ATOM 3589 N N . TRP A 1 445 ? -20.892 10.835 24.610 1.00 94.75 445 TRP A N 1
ATOM 3590 C CA . TRP A 1 445 ? -20.405 11.632 25.749 1.00 94.75 445 TRP A CA 1
ATOM 3591 C C . TRP A 1 445 ? -20.354 13.141 25.456 1.00 94.75 445 TRP A C 1
ATOM 3593 O O . TRP A 1 445 ? -20.516 13.958 26.354 1.00 94.75 445 TRP A O 1
ATOM 3603 N N . VAL A 1 446 ? -20.199 13.504 24.181 1.00 92.31 446 VAL A N 1
ATOM 3604 C CA . VAL A 1 446 ? -20.227 14.882 23.660 1.00 92.31 446 VAL A CA 1
ATOM 3605 C C . VAL A 1 446 ? -21.628 15.443 23.400 1.00 92.31 446 VAL A C 1
ATOM 3607 O O . VAL A 1 446 ? -21.765 16.556 22.897 1.00 92.31 446 VAL A O 1
ATOM 3610 N N . GLY A 1 447 ? -22.672 14.659 23.658 1.00 89.94 447 GLY A N 1
ATOM 3611 C CA . GLY A 1 447 ? -24.044 14.986 23.295 1.00 89.94 447 GLY A CA 1
ATOM 3612 C C . GLY A 1 447 ? -24.397 14.627 21.849 1.00 89.94 447 GLY A C 1
ATOM 3613 O O . GLY A 1 447 ? -23.620 14.042 21.080 1.00 89.94 447 GLY A O 1
ATOM 3614 N N . GLN A 1 448 ? -25.632 14.958 21.469 1.00 85.56 448 GLN A N 1
ATOM 3615 C CA . GLN A 1 448 ? -26.225 14.556 20.193 1.00 85.56 448 GLN A CA 1
ATOM 3616 C C . GLN A 1 448 ? -26.664 15.758 19.353 1.00 85.56 448 GLN A C 1
ATOM 3618 O O . GLN A 1 448 ? -27.286 16.699 19.839 1.00 85.56 448 GLN A O 1
ATOM 3623 N N . ARG A 1 449 ? -26.441 15.676 18.040 1.00 79.62 449 ARG A N 1
ATOM 3624 C CA . ARG A 1 449 ? -26.993 16.585 17.034 1.00 79.62 449 ARG A CA 1
ATOM 3625 C C . ARG A 1 449 ? -28.118 15.890 16.277 1.00 79.62 449 ARG A C 1
ATOM 3627 O O . ARG A 1 449 ? -27.882 14.918 15.560 1.00 79.62 449 ARG A O 1
ATOM 3634 N N . LYS A 1 450 ? -29.345 16.402 16.377 1.00 72.69 450 LYS A N 1
ATOM 3635 C CA . LYS A 1 450 ? -30.463 15.896 15.566 1.00 72.69 450 LYS A CA 1
ATOM 3636 C C . LYS A 1 450 ? -30.287 16.332 14.112 1.00 72.69 450 LYS A C 1
ATOM 3638 O O . LYS A 1 450 ? -30.182 17.518 13.815 1.00 72.69 450 LYS A O 1
ATOM 3643 N N . THR A 1 451 ? -30.266 15.365 13.204 1.00 64.88 451 THR A N 1
ATOM 3644 C CA . THR A 1 451 ? -30.279 15.584 11.754 1.00 64.88 451 THR A CA 1
ATOM 3645 C C . THR A 1 451 ? -31.506 14.914 11.144 1.00 64.88 451 THR A C 1
ATOM 3647 O O . THR A 1 451 ? -32.132 14.064 11.774 1.00 64.88 451 THR A O 1
ATOM 3650 N N . ILE A 1 452 ? -31.829 15.244 9.891 1.00 54.72 452 ILE A N 1
ATOM 3651 C CA . ILE A 1 452 ? -32.938 14.617 9.145 1.00 54.72 452 ILE A CA 1
ATOM 3652 C C . ILE A 1 452 ? -32.730 13.090 8.995 1.00 54.72 452 ILE A C 1
ATOM 3654 O O . ILE A 1 452 ? -33.688 12.346 8.831 1.00 54.72 452 ILE A O 1
ATOM 3658 N N . ILE A 1 453 ? -31.483 12.613 9.105 1.00 57.12 453 ILE A N 1
ATOM 3659 C CA . ILE A 1 453 ? -31.089 11.197 8.980 1.00 57.12 453 ILE A CA 1
ATOM 3660 C C . ILE A 1 453 ? -31.025 10.499 10.366 1.00 57.12 453 ILE A C 1
ATOM 3662 O O . ILE A 1 453 ? -30.744 9.308 10.455 1.00 57.12 453 ILE A O 1
ATOM 3666 N N . GLY A 1 454 ? -31.316 11.214 11.463 1.00 66.44 454 GLY A N 1
ATOM 3667 C CA . GLY A 1 454 ? -31.304 10.701 12.841 1.00 66.44 454 GLY A CA 1
ATOM 3668 C C . GLY A 1 454 ? -30.386 11.489 13.784 1.00 66.44 454 GLY A C 1
ATOM 3669 O O . GLY A 1 454 ? -29.827 12.525 13.410 1.00 66.44 454 GLY A O 1
ATOM 3670 N N . SER A 1 455 ? -30.227 11.005 15.020 1.00 70.88 455 SER A N 1
ATOM 3671 C CA . SER A 1 455 ? -29.271 11.562 15.988 1.00 70.88 455 SER A CA 1
ATOM 3672 C C . SER A 1 455 ? -27.837 11.211 15.590 1.00 70.88 455 SER A C 1
ATOM 3674 O O . SER A 1 455 ? -27.483 10.038 15.489 1.00 70.88 455 SER A O 1
ATOM 3676 N N . GLN A 1 456 ? -27.014 12.232 15.373 1.00 79.56 456 GLN A N 1
ATOM 3677 C CA . GLN A 1 456 ? -25.571 12.123 15.163 1.00 79.56 456 GLN A CA 1
ATOM 3678 C C . GLN A 1 456 ? -24.822 12.627 16.400 1.00 79.56 456 GLN A C 1
ATOM 3680 O O . GLN A 1 456 ? -25.423 13.222 17.289 1.00 79.56 456 GLN A O 1
ATOM 3685 N N . LEU A 1 457 ? -23.514 12.394 16.461 1.00 85.00 457 LEU A N 1
ATOM 3686 C CA . LEU A 1 457 ? -22.664 12.905 17.539 1.00 85.00 457 LEU A CA 1
ATOM 3687 C C . LEU A 1 457 ? -22.375 14.396 17.330 1.00 85.00 457 LEU A C 1
ATOM 3689 O O . LEU A 1 457 ? -22.189 14.839 16.194 1.00 85.00 457 LEU A O 1
ATOM 3693 N N . TRP A 1 458 ? -22.318 15.169 18.413 1.00 86.25 458 TRP A N 1
ATOM 3694 C CA . TRP A 1 458 ? -21.860 16.557 18.368 1.00 86.25 458 TRP A CA 1
ATOM 3695 C C . TRP A 1 458 ? -20.324 16.610 18.396 1.00 86.25 458 TRP A C 1
ATOM 3697 O O . TRP A 1 458 ? -19.701 16.379 19.424 1.00 86.25 458 TRP A O 1
ATOM 3707 N N . TRP A 1 459 ? -19.680 16.864 17.255 1.00 89.06 459 TRP A N 1
ATOM 3708 C CA . TRP A 1 459 ? -18.211 16.845 17.151 1.00 89.06 459 TRP A CA 1
ATOM 3709 C C . TRP A 1 459 ? -17.565 18.108 17.751 1.00 89.06 459 TRP A C 1
ATOM 3711 O O . TRP A 1 459 ? -17.093 18.969 17.012 1.00 89.06 459 TRP A O 1
ATOM 3721 N N . ASN A 1 460 ? -17.568 18.218 19.083 1.00 88.31 460 ASN A N 1
ATOM 3722 C CA . ASN A 1 460 ? -16.898 19.279 19.854 1.00 88.31 460 ASN A CA 1
ATOM 3723 C C . ASN A 1 460 ? -15.932 18.741 20.932 1.00 88.31 460 ASN A C 1
ATOM 3725 O O . ASN A 1 460 ? -15.261 19.523 21.586 1.00 88.31 460 ASN A O 1
ATOM 3729 N N . TRP A 1 461 ? -15.848 17.415 21.100 1.00 93.31 461 TRP A N 1
ATOM 3730 C CA . TRP A 1 461 ? -14.905 16.704 21.990 1.00 93.31 461 TRP A CA 1
ATOM 3731 C C . TRP A 1 461 ? -14.829 17.227 23.431 1.00 93.31 461 TRP A C 1
ATOM 3733 O O . TRP A 1 461 ? -13.784 17.144 24.072 1.00 93.31 461 TRP A O 1
ATOM 3743 N N . GLU A 1 462 ? -15.954 17.720 23.940 1.00 92.31 462 GLU A N 1
ATOM 3744 C CA . GLU A 1 462 ? -16.143 18.171 25.316 1.00 92.31 462 GLU A CA 1
ATOM 3745 C C . GLU A 1 462 ? -17.359 17.453 25.901 1.00 92.31 462 GLU A C 1
ATOM 3747 O O . GLU A 1 462 ? -18.324 17.189 25.180 1.00 92.31 462 GLU A O 1
ATOM 3752 N N . LEU A 1 463 ? -17.299 17.127 27.193 1.00 94.50 463 LEU A N 1
ATOM 3753 C CA . LEU A 1 463 ? -18.360 16.408 27.893 1.00 94.50 463 LEU A CA 1
ATOM 3754 C C . LEU A 1 463 ? -19.656 17.228 27.895 1.00 94.50 463 LEU A C 1
ATOM 3756 O O . LEU A 1 463 ? -19.686 18.367 28.360 1.00 94.50 463 LEU A O 1
ATOM 3760 N N . ASP A 1 464 ? -20.747 16.617 27.442 1.00 94.06 464 ASP A N 1
ATOM 3761 C CA . ASP A 1 464 ? -22.088 17.161 27.619 1.00 94.06 464 ASP A CA 1
ATOM 3762 C C . ASP A 1 464 ? -22.597 16.802 29.020 1.00 94.06 464 ASP A C 1
ATOM 3764 O O . ASP A 1 464 ? -23.174 15.738 29.253 1.00 94.06 464 ASP A O 1
ATOM 3768 N N . HIS A 1 465 ? -22.376 17.715 29.967 1.00 93.50 465 HIS A N 1
ATOM 3769 C CA . HIS A 1 465 ? -22.798 17.570 31.363 1.00 93.50 465 HIS A CA 1
ATOM 3770 C C . HIS A 1 465 ? -24.318 17.478 31.553 1.00 93.50 465 HIS A C 1
ATOM 3772 O O . HIS A 1 465 ? -24.767 17.034 32.608 1.00 93.50 465 HIS A O 1
ATOM 3778 N N . MET A 1 466 ? -25.116 17.909 30.570 1.00 93.31 466 MET A N 1
ATOM 3779 C CA . MET A 1 466 ? -26.572 17.793 30.642 1.00 93.31 466 MET A CA 1
ATOM 3780 C C . MET A 1 466 ? -27.023 16.402 30.205 1.00 93.31 466 MET A C 1
ATOM 3782 O O . MET A 1 466 ? -27.909 15.818 30.825 1.00 93.31 466 MET A O 1
ATOM 3786 N N . HIS A 1 467 ? -26.403 15.862 29.155 1.00 94.00 467 HIS A N 1
ATOM 3787 C CA . HIS A 1 467 ? -26.690 14.516 28.659 1.00 94.00 467 HIS A CA 1
ATOM 3788 C C . HIS A 1 467 ? -26.122 13.426 29.580 1.00 94.00 467 HIS A C 1
ATOM 3790 O O . HIS A 1 467 ? -26.785 12.425 29.849 1.00 94.00 467 HIS A O 1
ATOM 3796 N N . TYR A 1 468 ? -24.928 13.652 30.127 1.00 95.81 468 TYR A N 1
ATOM 3797 C CA . TYR A 1 468 ? -24.278 12.804 31.127 1.00 95.81 468 TYR A CA 1
ATOM 3798 C C . TYR A 1 468 ? -24.175 13.516 32.483 1.00 95.81 468 TYR A C 1
ATOM 3800 O O . TYR A 1 468 ? -23.091 13.789 33.005 1.00 95.81 468 TYR A O 1
ATOM 3808 N N . TYR A 1 469 ? -25.334 13.829 33.065 1.00 96.56 469 TYR A N 1
ATOM 3809 C CA . TYR A 1 469 ? -25.413 14.374 34.421 1.00 96.56 469 TYR A CA 1
ATOM 3810 C C . TYR A 1 469 ? -24.793 13.406 35.440 1.00 96.56 469 TYR A C 1
ATOM 3812 O O . TYR A 1 469 ? -25.002 12.197 35.347 1.00 96.56 469 TYR A O 1
ATOM 3820 N N . GLY A 1 470 ? -24.042 13.929 36.413 1.00 96.38 470 GLY A N 1
ATOM 3821 C CA . GLY A 1 470 ? -23.357 13.102 37.414 1.00 96.38 470 GLY A CA 1
ATOM 3822 C C . GLY A 1 470 ? -22.222 12.245 36.837 1.00 96.38 470 GLY A C 1
ATOM 3823 O O . GLY A 1 470 ? -21.996 11.123 37.278 1.00 96.38 470 GLY A O 1
ATOM 3824 N N . TRP A 1 471 ? -21.541 12.727 35.789 1.00 95.94 471 TRP A N 1
ATOM 3825 C CA . TRP A 1 471 ? -20.481 11.974 35.105 1.00 95.94 471 TRP A CA 1
ATOM 3826 C C . TRP A 1 471 ? -19.391 11.452 36.048 1.00 95.94 471 TRP A C 1
ATOM 3828 O O . TRP A 1 471 ? -18.934 10.326 35.884 1.00 95.94 471 TRP A O 1
ATOM 3838 N N . LYS A 1 472 ? -18.966 12.259 37.028 1.00 95.94 472 LYS A N 1
ATOM 3839 C CA . LYS A 1 472 ? -17.903 11.860 37.961 1.00 95.94 472 LYS A CA 1
ATOM 3840 C C . LYS A 1 472 ? -18.347 10.692 38.829 1.00 95.94 472 LYS A C 1
ATOM 3842 O O . LYS A 1 472 ? -17.584 9.756 39.019 1.00 95.94 472 LYS A O 1
ATOM 3847 N N . GLU A 1 473 ? -19.579 10.747 39.317 1.00 97.25 473 GLU A N 1
ATOM 3848 C CA . GLU A 1 473 ? -20.205 9.690 40.100 1.00 97.25 473 GLU A CA 1
ATOM 3849 C C . GLU A 1 473 ? -20.309 8.410 39.264 1.00 97.25 473 GLU A C 1
ATOM 3851 O O . GLU A 1 473 ? -19.798 7.379 39.683 1.00 97.25 473 GLU A O 1
ATOM 3856 N N . LEU A 1 474 ? -20.813 8.502 38.027 1.00 96.06 474 LEU A N 1
ATOM 3857 C CA . LEU A 1 474 ? -20.876 7.366 37.101 1.00 96.06 474 LEU A CA 1
ATOM 3858 C C . LEU A 1 474 ? -19.498 6.722 36.868 1.00 96.06 474 LEU A C 1
ATOM 3860 O O . LEU A 1 474 ? -19.364 5.501 36.908 1.00 96.06 474 LEU A O 1
ATOM 3864 N N . VAL A 1 475 ? -18.467 7.526 36.592 1.00 96.62 475 VAL A N 1
ATOM 3865 C CA . VAL A 1 475 ? -17.108 7.017 36.343 1.00 96.62 475 VAL A CA 1
ATOM 3866 C C . VAL A 1 475 ? -16.524 6.368 37.596 1.00 96.62 475 VAL A C 1
ATOM 3868 O O . VAL A 1 475 ? -15.880 5.322 37.480 1.00 96.62 475 VAL A O 1
ATOM 3871 N N . ASN A 1 476 ? -16.742 6.960 38.771 1.00 97.12 476 ASN A N 1
ATOM 3872 C CA . ASN A 1 476 ? -16.278 6.407 40.041 1.00 97.12 476 ASN A CA 1
ATOM 3873 C C . ASN A 1 476 ? -16.972 5.075 40.346 1.00 97.12 476 ASN A C 1
ATOM 3875 O O . ASN A 1 476 ? -16.276 4.089 40.567 1.00 97.12 476 ASN A O 1
ATOM 3879 N N . ASP A 1 477 ? -18.302 5.013 40.236 1.00 96.25 477 ASP A N 1
ATOM 3880 C CA . ASP A 1 477 ? -19.084 3.795 40.470 1.00 96.25 477 ASP A CA 1
ATOM 3881 C C . ASP A 1 477 ? -18.609 2.649 39.567 1.00 96.25 477 ASP A C 1
ATOM 3883 O O . ASP A 1 477 ? -18.380 1.531 40.030 1.00 96.25 477 ASP A O 1
ATOM 3887 N N . LEU A 1 478 ? -18.401 2.922 38.275 1.00 96.50 478 LEU A N 1
ATOM 3888 C CA . LEU A 1 478 ? -17.873 1.929 37.338 1.00 96.50 478 LEU A CA 1
ATOM 3889 C C . LEU A 1 478 ? -16.439 1.517 37.703 1.00 96.50 478 LEU A C 1
ATOM 3891 O O . LEU A 1 478 ? -16.118 0.327 37.704 1.00 96.50 478 LEU A O 1
ATOM 3895 N N . THR A 1 479 ? -15.583 2.477 38.058 1.00 95.88 479 THR A N 1
ATOM 3896 C CA . THR A 1 479 ? -14.179 2.216 38.410 1.00 95.88 479 THR A CA 1
ATOM 3897 C C . THR A 1 479 ? -14.054 1.364 39.671 1.00 95.88 479 THR A C 1
ATOM 3899 O O . THR A 1 479 ? -13.231 0.447 39.686 1.00 95.88 479 THR A O 1
ATOM 3902 N N . ASP A 1 480 ? -14.896 1.598 40.678 1.00 96.75 480 ASP A N 1
ATOM 3903 C CA . ASP A 1 480 ? -14.950 0.809 41.915 1.00 96.75 480 ASP A CA 1
ATOM 3904 C C . ASP A 1 480 ? -15.324 -0.659 41.644 1.00 96.75 480 ASP A C 1
ATOM 3906 O O . ASP A 1 480 ? -14.908 -1.564 42.370 1.00 96.75 480 ASP A O 1
ATOM 3910 N N . HIS A 1 481 ? -16.018 -0.919 40.533 1.00 95.25 481 HIS A N 1
ATOM 3911 C CA . HIS A 1 481 ? -16.341 -2.261 40.042 1.00 95.25 481 HIS A CA 1
ATOM 3912 C C . HIS A 1 481 ? -15.336 -2.790 39.004 1.00 95.25 481 HIS A C 1
ATOM 3914 O O . HIS A 1 481 ? -15.591 -3.800 38.350 1.00 95.25 481 HIS A O 1
ATOM 3920 N N . ASN A 1 482 ? -14.174 -2.142 38.854 1.00 95.50 482 ASN A N 1
ATOM 3921 C CA . ASN A 1 482 ? -13.152 -2.437 37.842 1.00 95.50 482 ASN A CA 1
ATOM 3922 C C . ASN A 1 482 ? -13.646 -2.331 36.385 1.00 95.50 482 ASN A C 1
ATOM 3924 O O . ASN A 1 482 ? -13.048 -2.921 35.482 1.00 95.50 482 ASN A O 1
ATOM 3928 N N . ILE A 1 483 ? -14.695 -1.545 36.141 1.00 97.31 483 ILE A N 1
ATOM 3929 C CA . ILE A 1 483 ? -15.240 -1.262 34.813 1.00 97.31 483 ILE A CA 1
ATOM 3930 C C . ILE A 1 483 ? -14.692 0.084 34.335 1.00 97.31 483 ILE A C 1
ATOM 3932 O O . ILE A 1 483 ? -14.801 1.107 35.006 1.00 97.31 483 ILE A O 1
ATOM 3936 N N . ARG A 1 484 ? -14.078 0.105 33.151 1.00 97.25 484 ARG A N 1
ATOM 3937 C CA . ARG A 1 484 ? -13.536 1.336 32.557 1.00 97.25 484 ARG A CA 1
ATOM 3938 C C . ARG A 1 484 ? -14.594 2.111 31.778 1.00 97.25 484 ARG A C 1
ATOM 3940 O O . ARG A 1 484 ? -15.606 1.569 31.343 1.00 97.25 484 ARG A O 1
ATOM 3947 N N . VAL A 1 485 ? -14.309 3.385 31.530 1.00 96.75 485 VAL A N 1
ATOM 3948 C CA . VAL A 1 485 ? -15.098 4.221 30.622 1.00 96.75 485 VAL A CA 1
ATOM 3949 C C . VAL A 1 485 ? -14.250 4.593 29.413 1.00 96.75 485 VAL A C 1
ATOM 3951 O O . VAL A 1 485 ? -13.113 5.050 29.538 1.00 96.75 485 VAL A O 1
ATOM 3954 N N . MET A 1 486 ? -14.808 4.376 28.226 1.00 96.88 486 MET A N 1
ATOM 3955 C CA . MET A 1 486 ? -14.223 4.735 26.942 1.00 96.88 486 MET A CA 1
ATOM 3956 C C . MET A 1 486 ? -15.082 5.800 26.258 1.00 96.88 486 MET A C 1
ATOM 3958 O O . MET A 1 486 ? -16.310 5.749 26.300 1.00 96.88 486 MET A O 1
ATOM 3962 N N . ALA A 1 487 ? -14.437 6.733 25.569 1.00 95.00 487 ALA A N 1
ATOM 3963 C CA . ALA A 1 487 ? -15.063 7.843 24.862 1.00 95.00 487 ALA A CA 1
ATOM 3964 C C . ALA A 1 487 ? -14.888 7.712 23.337 1.00 95.00 487 ALA A C 1
ATOM 3966 O O . ALA A 1 487 ? -14.402 6.703 22.815 1.00 95.00 487 ALA A O 1
ATOM 3967 N N . TYR A 1 488 ? -15.291 8.745 22.599 1.00 93.06 488 TYR A N 1
ATOM 3968 C CA . TYR A 1 488 ? -15.122 8.833 21.149 1.00 93.06 488 TYR A CA 1
ATOM 3969 C C . TYR A 1 488 ? -14.543 10.188 20.738 1.00 93.06 488 TYR A C 1
ATOM 3971 O O . TYR A 1 488 ? -14.966 11.226 21.248 1.00 93.06 488 TYR A O 1
ATOM 3979 N N . CYS A 1 489 ? -13.623 10.174 19.775 1.00 92.56 489 CYS A N 1
ATOM 3980 C CA . CYS A 1 489 ? -13.131 11.365 19.094 1.00 92.56 489 CYS A CA 1
ATOM 3981 C C . CYS A 1 489 ? -12.813 11.063 17.623 1.00 92.56 489 CYS A C 1
ATOM 3983 O O . CYS A 1 489 ? -12.655 9.907 17.222 1.00 92.56 489 CYS A O 1
ATOM 3985 N N . ASN A 1 490 ? -12.738 12.108 16.800 1.00 90.69 490 ASN A N 1
ATOM 3986 C CA . ASN A 1 490 ? -12.220 12.043 15.436 1.00 90.69 490 ASN A CA 1
ATOM 3987 C C . ASN A 1 490 ? -11.537 13.384 15.074 1.00 90.69 490 ASN A C 1
ATOM 3989 O O . ASN A 1 490 ? -11.673 14.350 15.825 1.00 90.69 490 ASN A O 1
ATOM 3993 N N . PRO A 1 491 ? -10.788 13.483 13.959 1.00 90.06 491 PRO A N 1
ATOM 3994 C CA . PRO A 1 491 ? -9.997 14.677 13.651 1.00 90.06 491 PRO A CA 1
ATOM 3995 C C . PRO A 1 491 ? -10.818 15.843 13.063 1.00 90.06 491 PRO A C 1
ATOM 3997 O O . PRO A 1 491 ? -10.245 16.782 12.514 1.00 90.06 491 PRO A O 1
ATOM 4000 N N . CYS A 1 492 ? -12.150 15.796 13.128 1.00 86.25 492 CYS A N 1
ATOM 4001 C CA . CYS A 1 492 ? -13.044 16.836 12.627 1.00 86.25 492 CYS A CA 1
ATOM 4002 C C . CYS A 1 492 ? -13.756 17.563 13.774 1.00 86.25 492 CYS A C 1
ATOM 4004 O O . CYS A 1 492 ? -13.971 17.009 14.850 1.00 86.25 492 CYS A O 1
ATOM 4006 N N . LEU A 1 493 ? -14.168 18.805 13.514 1.00 86.31 493 LEU A N 1
ATOM 4007 C CA . LEU A 1 493 ? -15.008 19.601 14.407 1.00 86.31 493 LEU A CA 1
ATOM 4008 C C . LEU A 1 493 ? -16.278 20.023 13.672 1.00 86.31 493 LEU A C 1
ATOM 4010 O O . LEU A 1 493 ? -16.242 20.359 12.485 1.00 86.31 493 LEU A O 1
ATOM 4014 N N . ALA A 1 494 ? -17.409 19.986 14.371 1.00 84.25 494 ALA A N 1
ATOM 4015 C CA . ALA A 1 494 ? -18.668 20.469 13.832 1.00 84.25 494 ALA A CA 1
ATOM 4016 C C . ALA A 1 494 ? -18.617 22.002 13.708 1.00 84.25 494 ALA A C 1
ATOM 4018 O O . ALA A 1 494 ? -18.171 22.673 14.639 1.00 84.25 494 ALA A O 1
ATOM 4019 N N . PRO A 1 495 ? -19.098 22.586 12.595 1.00 78.50 495 PRO A N 1
ATOM 4020 C CA . PRO A 1 495 ? -19.257 24.029 12.526 1.00 78.50 495 PRO A CA 1
ATOM 4021 C C . PRO A 1 495 ? -20.303 24.486 13.558 1.00 78.50 495 PRO A C 1
ATOM 4023 O O . PRO A 1 495 ? -21.280 23.753 13.789 1.00 78.50 495 PRO A O 1
ATOM 4026 N N . PRO A 1 496 ? -20.130 25.682 14.152 1.00 67.19 496 PRO A N 1
ATOM 4027 C CA . PRO A 1 496 ? -21.119 26.259 15.053 1.00 67.19 496 PRO A CA 1
ATOM 4028 C C . PRO A 1 496 ? -22.471 26.409 14.345 1.00 67.19 496 PRO A C 1
ATOM 4030 O O . PRO A 1 496 ? -22.548 26.538 13.123 1.00 67.19 496 PRO A O 1
ATOM 4033 N N . VAL A 1 497 ? -23.556 26.348 15.115 1.00 60.78 497 VAL A N 1
ATOM 4034 C CA . VAL A 1 497 ? -24.910 26.553 14.588 1.00 60.78 497 VAL A CA 1
ATOM 4035 C C . VAL A 1 497 ? -25.134 28.057 14.413 1.00 60.78 497 VAL A C 1
ATOM 4037 O O . VAL A 1 497 ? -24.963 28.809 15.374 1.00 60.78 497 VAL A O 1
ATOM 4040 N N . ASP A 1 498 ? -25.509 28.494 13.207 1.00 41.84 498 ASP A N 1
ATOM 4041 C CA . ASP A 1 498 ? -25.849 29.894 12.922 1.00 41.84 498 ASP A CA 1
ATOM 4042 C C . ASP A 1 498 ? -26.891 30.406 13.937 1.00 41.84 498 ASP A C 1
ATOM 4044 O O . ASP A 1 498 ? -27.992 29.862 14.034 1.00 41.84 498 ASP A O 1
ATOM 4048 N N . GLY A 1 499 ? -26.528 31.434 14.715 1.00 45.88 499 GLY A N 1
ATOM 4049 C CA . GLY A 1 499 ? -27.390 32.068 15.725 1.00 45.88 499 GLY A CA 1
ATOM 4050 C C . GLY A 1 499 ? -26.895 31.993 17.176 1.00 45.88 499 GLY A C 1
ATOM 4051 O O . GLY A 1 499 ? -27.377 32.760 18.006 1.00 45.88 499 GLY A O 1
ATOM 4052 N N . CYS A 1 500 ? -25.899 31.158 17.490 1.00 34.53 500 CYS A N 1
ATOM 4053 C CA . CYS A 1 500 ? -25.172 31.245 18.761 1.00 34.53 500 CYS A CA 1
ATOM 4054 C C . CYS A 1 500 ? -23.873 32.025 18.547 1.00 34.53 500 CYS A C 1
ATOM 4056 O O . CYS A 1 500 ? -22.995 31.594 17.799 1.00 34.53 500 CYS A O 1
ATOM 4058 N N . ALA A 1 501 ? -23.760 33.184 19.198 1.00 30.30 501 ALA A N 1
ATOM 4059 C CA . ALA A 1 501 ? -22.525 33.950 19.239 1.00 30.30 501 ALA A CA 1
ATOM 4060 C C . ALA A 1 501 ? -21.358 33.055 19.684 1.00 30.30 501 ALA A C 1
ATOM 4062 O O . ALA A 1 501 ? -21.467 32.264 20.619 1.00 30.30 501 ALA A O 1
ATOM 4063 N N . SER A 1 502 ? -20.251 33.205 18.969 1.00 31.92 502 SER A N 1
ATOM 4064 C CA . SER A 1 502 ? -18.942 32.618 19.217 1.00 31.92 502 SER A CA 1
ATOM 4065 C C . SER A 1 502 ? -18.581 32.519 20.704 1.00 31.92 502 SER A C 1
ATOM 4067 O O . SER A 1 502 ? -18.238 33.526 21.322 1.00 31.92 502 SER A O 1
ATOM 4069 N N . VAL A 1 503 ? -18.505 31.296 21.230 1.00 33.88 503 VAL A N 1
ATOM 4070 C CA . VAL A 1 503 ? -17.441 30.961 22.182 1.00 33.88 503 VAL A CA 1
ATOM 4071 C C . VAL A 1 503 ? -16.261 30.525 21.324 1.00 33.88 503 VAL A C 1
ATOM 4073 O O . VAL A 1 503 ? -16.083 29.359 20.984 1.00 33.88 503 VAL A O 1
ATOM 4076 N N . LEU A 1 504 ? -15.510 31.523 20.861 1.00 33.47 504 LEU A N 1
ATOM 4077 C CA . LEU A 1 504 ? -14.159 31.304 20.371 1.00 33.47 504 LEU A CA 1
ATOM 4078 C C . LEU A 1 504 ? -13.360 30.684 21.519 1.00 33.47 504 LEU A C 1
ATOM 4080 O O . LEU A 1 504 ? -13.323 31.240 22.613 1.00 33.47 504 LEU A O 1
ATOM 4084 N N . ILE A 1 505 ? -12.779 29.522 21.227 1.00 43.00 505 ILE A N 1
ATOM 4085 C CA . ILE A 1 505 ? -11.730 28.796 21.949 1.00 43.00 505 ILE A CA 1
ATOM 4086 C C . ILE A 1 505 ? -11.115 29.631 23.082 1.00 43.00 505 ILE A C 1
ATOM 4088 O O . ILE A 1 505 ? -10.272 30.494 22.839 1.00 43.00 505 ILE A O 1
ATOM 4092 N N . SER A 1 506 ? -11.514 29.356 24.323 1.00 32.28 506 SER A N 1
ATOM 4093 C CA . SER A 1 506 ? -10.881 29.940 25.512 1.00 32.28 506 SER A CA 1
ATOM 4094 C C . SER A 1 506 ? -10.309 28.894 26.469 1.00 32.28 506 SER A C 1
ATOM 4096 O O . SER A 1 506 ? -9.804 29.262 27.527 1.00 32.28 506 SER A O 1
ATOM 4098 N N . SER A 1 507 ? -10.349 27.600 26.130 1.00 36.72 507 SER A N 1
ATOM 4099 C CA . SER A 1 507 ? -9.755 26.542 26.951 1.00 36.72 507 SER A CA 1
ATOM 4100 C C . SER A 1 507 ? -8.434 26.041 26.328 1.00 36.72 507 SER A C 1
ATOM 4102 O O . SER A 1 507 ? -8.415 25.502 25.219 1.00 36.72 507 SER A O 1
ATOM 4104 N N . PRO A 1 508 ? -7.292 26.170 27.030 1.00 35.78 508 PRO A N 1
ATOM 4105 C CA . PRO A 1 508 ? -6.014 25.592 26.599 1.00 35.78 508 PRO A CA 1
ATOM 4106 C C . PRO A 1 508 ? -6.041 24.056 26.439 1.00 35.78 508 PRO A C 1
ATOM 4108 O O . PRO A 1 508 ? -5.179 23.489 25.770 1.00 35.78 508 PRO A O 1
ATOM 4111 N N . CYS A 1 509 ? -7.031 23.367 27.027 1.00 34.56 509 CYS A N 1
ATOM 4112 C CA . CYS A 1 509 ? -7.164 21.904 26.991 1.00 34.56 509 CYS A CA 1
ATOM 4113 C C . CYS A 1 509 ? -7.530 21.340 25.610 1.00 34.56 509 CYS A C 1
ATOM 4115 O O . CYS A 1 509 ? -6.962 20.325 25.206 1.00 34.56 509 CYS A O 1
ATOM 4117 N N . SER A 1 510 ? -8.425 21.991 24.861 1.00 36.31 510 SER A N 1
ATOM 4118 C CA . SER A 1 510 ? -8.942 21.449 23.591 1.00 36.31 510 SER A CA 1
ATOM 4119 C C . SER A 1 510 ? -7.888 21.504 22.474 1.00 36.31 510 SER A C 1
ATOM 4121 O O . SER A 1 510 ? -7.794 20.600 21.643 1.00 36.31 510 SER A O 1
ATOM 4123 N N . ILE A 1 511 ? -7.007 22.512 22.516 1.00 38.72 511 ILE A N 1
ATOM 4124 C CA . ILE A 1 511 ? -5.796 22.574 21.683 1.00 38.72 511 ILE A CA 1
ATOM 4125 C C . ILE A 1 511 ? -4.786 21.515 22.151 1.00 38.72 511 ILE A C 1
ATOM 4127 O O . ILE A 1 511 ? -4.210 20.815 21.321 1.00 38.72 511 ILE A O 1
ATOM 4131 N N . SER A 1 512 ? -4.609 21.326 23.462 1.00 35.09 512 SER A N 1
ATOM 4132 C CA . SER A 1 512 ? -3.639 20.365 23.999 1.00 35.09 512 SER A CA 1
ATOM 4133 C C . SER A 1 512 ? -3.944 18.905 23.630 1.00 35.09 512 SER A C 1
ATOM 4135 O O . SER A 1 512 ? -3.013 18.171 23.329 1.00 35.09 512 SER A O 1
ATOM 4137 N N . LEU A 1 513 ? -5.205 18.462 23.556 1.00 39.00 513 LEU A N 1
ATOM 4138 C CA . LEU A 1 513 ? -5.556 17.081 23.156 1.00 39.00 513 LEU A CA 1
ATOM 4139 C C . LEU A 1 513 ? -5.290 16.787 21.669 1.00 39.00 513 LEU A C 1
ATOM 4141 O O . LEU A 1 513 ? -4.755 15.728 21.326 1.00 39.00 513 LEU A O 1
ATOM 4145 N N . LEU A 1 514 ? -5.609 17.736 20.785 1.00 36.28 514 LEU A N 1
ATOM 4146 C CA . LEU A 1 514 ? -5.330 17.635 19.349 1.00 36.28 514 LEU A CA 1
ATOM 4147 C C . LEU A 1 514 ? -3.826 17.729 19.059 1.00 36.28 514 LEU A C 1
ATOM 4149 O O . LEU A 1 514 ? -3.298 16.926 18.287 1.00 36.28 514 LEU A O 1
ATOM 4153 N N . PHE A 1 515 ? -3.120 18.651 19.723 1.00 32.84 515 PHE A N 1
ATOM 4154 C CA . PHE A 1 515 ? -1.671 18.766 19.584 1.00 32.84 515 PHE A CA 1
ATOM 4155 C C . PHE A 1 515 ? -0.943 17.607 20.254 1.00 32.84 515 PHE A C 1
ATOM 4157 O O . PHE A 1 515 ? -0.041 17.080 19.631 1.00 32.84 515 PHE A O 1
ATOM 4164 N N . SER A 1 516 ? -1.337 17.123 21.433 1.00 32.84 516 SER A N 1
ATOM 4165 C CA . SER A 1 516 ? -0.666 15.985 22.086 1.00 32.84 516 SER A CA 1
ATOM 4166 C C . SER A 1 516 ? -0.817 14.703 21.271 1.00 32.84 516 SER A C 1
ATOM 4168 O O . SER A 1 516 ? 0.145 13.960 21.131 1.00 32.84 516 SER A O 1
ATOM 4170 N N . SER A 1 517 ? -1.968 14.474 20.635 1.00 33.44 517 SER A N 1
ATOM 4171 C CA . SER A 1 517 ? -2.168 13.316 19.750 1.00 33.44 517 SER A CA 1
ATOM 4172 C C . SER A 1 517 ? -1.305 13.399 18.480 1.00 33.44 517 SER A C 1
ATOM 4174 O O . SER A 1 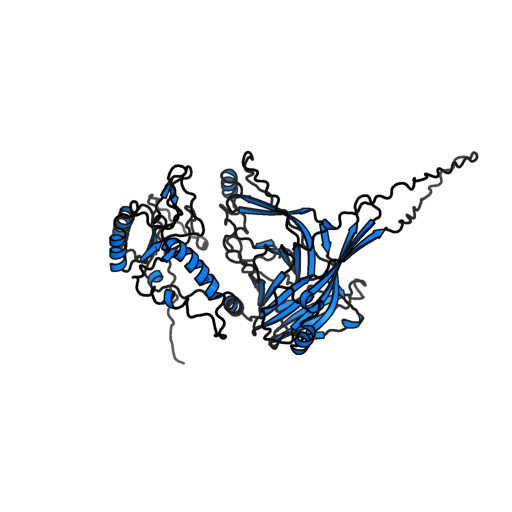517 ? -0.688 12.413 18.077 1.00 33.44 517 SER A O 1
ATOM 4176 N N . ALA A 1 518 ? -1.197 14.589 17.879 1.00 30.92 518 ALA A N 1
ATOM 4177 C CA . ALA A 1 518 ? -0.355 14.840 16.708 1.00 30.92 518 ALA A CA 1
ATOM 4178 C C . ALA A 1 518 ? 1.152 14.894 17.040 1.00 30.92 518 ALA A C 1
ATOM 4180 O O . ALA A 1 518 ? 1.979 14.471 16.231 1.00 30.92 518 ALA A O 1
ATOM 4181 N N . LEU A 1 519 ? 1.518 15.375 18.233 1.00 29.77 519 LEU A N 1
ATOM 4182 C CA . LEU A 1 519 ? 2.896 15.508 18.710 1.00 29.77 519 LEU A CA 1
ATOM 4183 C C . LEU A 1 519 ? 3.437 14.181 19.255 1.00 29.77 519 LEU A C 1
ATOM 4185 O O . LEU A 1 519 ? 4.609 13.892 19.066 1.00 29.77 519 LEU A O 1
ATOM 4189 N N . ILE A 1 520 ? 2.599 13.331 19.862 1.00 33.56 520 ILE A N 1
ATOM 4190 C CA . ILE A 1 520 ? 2.965 11.946 20.209 1.00 33.56 520 ILE A CA 1
ATOM 4191 C C . ILE A 1 520 ? 3.209 11.133 18.930 1.00 33.56 520 ILE A C 1
ATOM 4193 O O . ILE A 1 520 ? 4.146 10.335 18.899 1.00 33.56 520 ILE A O 1
ATOM 4197 N N . LEU A 1 521 ? 2.443 11.372 17.857 1.00 31.05 521 LEU A N 1
ATOM 4198 C CA . LEU A 1 521 ? 2.717 10.771 16.547 1.00 31.05 521 LEU A CA 1
ATOM 4199 C C . LEU A 1 521 ? 4.014 11.310 15.917 1.00 31.05 521 LEU A C 1
ATOM 4201 O O . LEU A 1 521 ? 4.785 10.533 15.360 1.00 31.05 521 LEU A O 1
ATOM 4205 N N . SER A 1 522 ? 4.293 12.615 16.022 1.00 29.72 522 SER A N 1
ATOM 4206 C CA . SER A 1 522 ? 5.471 13.226 15.385 1.00 29.72 522 SER A CA 1
ATOM 4207 C C . SER A 1 522 ? 6.779 13.021 16.161 1.00 29.72 522 SER A C 1
ATOM 4209 O O . SER A 1 522 ? 7.821 12.818 15.538 1.00 29.72 522 SER A O 1
ATOM 4211 N N . HIS A 1 523 ? 6.751 12.994 17.499 1.00 31.44 523 HIS A N 1
ATOM 4212 C CA . HIS A 1 523 ? 7.928 12.682 18.319 1.00 31.44 523 HIS A CA 1
ATOM 4213 C C . HIS A 1 523 ? 8.278 11.192 18.311 1.00 31.44 523 HIS A C 1
ATOM 4215 O O . HIS A 1 523 ? 9.462 10.863 18.366 1.00 31.44 523 HIS A O 1
ATOM 4221 N N . ARG A 1 524 ? 7.301 10.280 18.178 1.00 36.41 524 ARG A N 1
ATOM 4222 C CA . ARG A 1 524 ? 7.592 8.838 18.053 1.00 36.41 524 ARG A CA 1
ATOM 4223 C C . ARG A 1 524 ? 8.212 8.458 16.708 1.00 36.41 524 ARG A C 1
ATOM 4225 O O . ARG A 1 524 ? 8.925 7.465 16.650 1.00 36.41 524 ARG A O 1
ATOM 4232 N N . LEU A 1 525 ? 8.025 9.273 15.668 1.00 32.28 525 LEU A N 1
ATOM 4233 C CA . LEU A 1 525 ? 8.708 9.125 14.377 1.00 32.28 525 LEU A CA 1
ATOM 4234 C C . LEU A 1 525 ? 10.111 9.769 14.342 1.00 32.28 525 LEU A C 1
ATOM 4236 O O . LEU A 1 525 ? 10.791 9.670 13.326 1.00 32.28 525 LEU A O 1
ATOM 4240 N N . ARG A 1 526 ? 10.561 10.429 15.423 1.00 29.59 526 ARG A N 1
ATOM 4241 C CA . ARG A 1 526 ? 11.872 11.112 15.500 1.00 29.59 526 ARG A CA 1
ATOM 4242 C C . ARG A 1 526 ? 12.791 10.634 16.628 1.00 29.59 526 ARG A C 1
ATOM 4244 O O . ARG A 1 526 ? 13.789 11.289 16.912 1.00 29.59 526 ARG A O 1
ATOM 4251 N N . ALA A 1 527 ? 12.502 9.504 17.266 1.00 25.08 527 ALA A N 1
ATOM 4252 C CA . ALA A 1 527 ? 13.410 8.937 18.259 1.00 25.08 527 ALA A CA 1
ATOM 4253 C C . ALA A 1 527 ? 14.410 7.966 17.601 1.00 25.08 527 ALA A C 1
ATOM 4255 O O . ALA A 1 527 ? 14.210 6.756 17.592 1.00 25.08 527 ALA A O 1
ATOM 4256 N N . SER A 1 528 ? 15.511 8.508 17.079 1.00 26.88 528 SER A N 1
ATOM 4257 C CA . SER A 1 528 ? 16.802 7.808 16.995 1.00 26.88 528 SER A CA 1
ATOM 4258 C C . SER A 1 528 ? 17.808 8.569 17.873 1.00 26.88 528 SER A C 1
ATOM 4260 O O . SER A 1 528 ? 17.664 9.785 18.032 1.00 26.88 528 SER A O 1
ATOM 4262 N N . PRO A 1 529 ? 18.755 7.890 18.544 1.00 30.42 529 PRO A N 1
ATOM 4263 C CA . PRO A 1 529 ? 19.521 8.493 19.625 1.00 30.42 529 PRO A CA 1
ATOM 4264 C C . PRO A 1 529 ? 20.700 9.329 19.105 1.00 30.42 529 PRO A C 1
ATOM 4266 O O . PRO A 1 529 ? 21.282 9.013 18.077 1.00 30.42 529 PRO A O 1
ATOM 4269 N N . LEU A 1 530 ? 21.089 10.317 19.922 1.00 26.53 530 LEU A N 1
ATOM 4270 C CA . LEU A 1 530 ? 22.348 11.086 19.909 1.00 26.53 530 LEU A CA 1
ATOM 4271 C C . LEU A 1 530 ? 22.456 12.276 18.937 1.00 26.53 530 LEU A C 1
ATOM 4273 O O . LEU A 1 530 ? 23.039 12.178 17.870 1.00 26.53 530 LEU A O 1
ATOM 4277 N N . ALA A 1 531 ? 22.052 13.454 19.426 1.00 24.67 531 ALA A N 1
ATOM 4278 C CA . ALA A 1 531 ? 22.890 14.664 19.422 1.00 24.67 531 ALA A CA 1
ATOM 4279 C C . ALA A 1 531 ? 22.235 15.753 20.293 1.00 24.67 531 ALA A C 1
ATOM 4281 O O . ALA A 1 531 ? 21.463 16.591 19.830 1.00 24.67 531 ALA A O 1
ATOM 4282 N N . HIS A 1 532 ? 22.533 15.750 21.593 1.00 26.14 532 HIS A N 1
ATOM 4283 C CA . HIS A 1 532 ? 22.278 16.915 22.438 1.00 26.14 532 HIS A CA 1
ATOM 4284 C C . HIS A 1 532 ? 23.383 17.945 22.203 1.00 26.14 532 HIS A C 1
ATOM 4286 O O . HIS A 1 532 ? 24.536 17.661 22.513 1.00 26.14 532 HIS A O 1
ATOM 4292 N N . THR A 1 533 ? 23.043 19.161 21.767 1.00 25.75 533 THR A N 1
ATOM 4293 C CA . THR A 1 533 ? 23.470 20.394 22.460 1.00 25.75 533 THR A CA 1
ATOM 4294 C C . THR A 1 533 ? 22.819 21.660 21.887 1.00 25.75 533 THR A C 1
ATOM 4296 O O . THR A 1 533 ? 22.873 21.928 20.696 1.00 25.75 533 THR A O 1
ATOM 4299 N N . ARG A 1 534 ? 22.305 22.482 22.818 1.00 28.38 534 ARG A N 1
ATOM 4300 C CA . ARG A 1 534 ? 22.009 23.928 22.718 1.00 28.38 534 ARG A CA 1
ATOM 4301 C C . ARG A 1 534 ? 20.783 24.370 21.905 1.00 28.38 534 ARG A C 1
ATOM 4303 O O . ARG A 1 534 ? 20.921 25.025 20.885 1.00 28.38 534 ARG A O 1
ATOM 4310 N N . CYS A 1 535 ? 19.593 24.136 22.468 1.00 25.47 535 CYS A N 1
ATOM 4311 C CA . CYS A 1 535 ? 18.509 25.138 22.573 1.00 25.47 535 CYS A CA 1
ATOM 4312 C C . CYS A 1 535 ? 17.340 24.598 23.427 1.00 25.47 535 CYS A C 1
ATOM 4314 O O . CYS A 1 535 ? 16.192 24.561 23.005 1.00 25.47 535 CYS A O 1
ATOM 4316 N N . THR A 1 536 ? 17.623 24.115 24.640 1.00 29.02 536 THR A N 1
ATOM 4317 C CA . THR A 1 536 ? 16.608 23.526 25.534 1.00 29.02 536 THR A CA 1
ATOM 4318 C C . THR A 1 536 ? 16.841 23.971 26.974 1.00 29.02 536 THR A C 1
ATOM 4320 O O . THR A 1 536 ? 17.250 23.183 27.819 1.00 29.02 536 THR A O 1
ATOM 4323 N N . SER A 1 537 ? 16.620 25.251 27.267 1.00 25.89 537 SER A N 1
ATOM 4324 C CA . SER A 1 537 ? 16.554 25.737 28.657 1.00 25.89 537 SER A CA 1
ATOM 4325 C C . SER A 1 537 ? 15.285 26.532 28.974 1.00 25.89 537 SER A C 1
ATOM 4327 O O . SER A 1 537 ? 15.005 26.758 30.144 1.00 25.89 537 SER A O 1
ATOM 4329 N N . SER A 1 538 ? 14.454 26.869 27.979 1.00 26.50 538 SER A N 1
ATOM 4330 C CA . SER A 1 538 ? 13.199 27.610 28.208 1.00 26.50 538 SER A CA 1
ATOM 4331 C C . SER A 1 538 ? 11.919 26.790 27.982 1.00 26.50 538 SER A C 1
ATOM 4333 O O . SER A 1 538 ? 10.870 27.187 28.473 1.00 26.50 538 SER A O 1
ATOM 4335 N N . LEU A 1 539 ? 11.983 25.627 27.311 1.00 27.44 539 LEU A N 1
ATOM 4336 C CA . LEU A 1 539 ? 10.814 24.749 27.093 1.00 27.44 539 LEU A CA 1
ATOM 4337 C C . LEU A 1 539 ? 10.642 23.652 28.162 1.00 27.44 539 LEU A C 1
ATOM 4339 O O . LEU A 1 539 ? 9.528 23.205 28.413 1.00 27.44 539 LEU A O 1
ATOM 4343 N N . LEU A 1 540 ? 11.727 23.237 28.824 1.00 26.22 540 LEU A N 1
ATOM 4344 C CA . LEU A 1 540 ? 11.697 22.191 29.861 1.00 26.22 540 LEU A CA 1
ATOM 4345 C C . LEU A 1 540 ? 11.026 22.651 31.168 1.00 26.22 540 LEU A C 1
ATOM 4347 O O . LEU A 1 540 ? 10.565 21.817 31.940 1.00 26.22 540 LEU A O 1
ATOM 4351 N N . ALA A 1 541 ? 10.902 23.963 31.389 1.00 25.61 541 ALA A N 1
ATOM 4352 C CA . ALA A 1 541 ? 10.225 24.517 32.561 1.00 25.61 541 ALA A CA 1
ATOM 4353 C C . ALA A 1 541 ? 8.685 24.474 32.465 1.00 25.61 541 ALA A C 1
ATOM 4355 O O . ALA A 1 541 ? 8.019 24.590 33.487 1.00 25.61 541 ALA A O 1
ATOM 4356 N N . LEU A 1 542 ? 8.113 24.279 31.267 1.00 26.75 542 LEU A N 1
ATOM 4357 C CA . LEU A 1 542 ? 6.658 24.166 31.078 1.00 26.75 542 LEU A CA 1
ATOM 4358 C C . LEU A 1 542 ? 6.155 22.715 31.147 1.00 26.75 542 LEU A C 1
ATOM 4360 O O . LEU A 1 542 ? 4.972 22.489 31.370 1.00 26.75 542 LEU A O 1
ATOM 4364 N N . VAL A 1 543 ? 7.049 21.734 30.982 1.00 28.16 543 VAL A N 1
ATOM 4365 C CA . VAL A 1 543 ? 6.705 20.302 31.016 1.00 28.16 543 VAL A CA 1
ATOM 4366 C C . VAL A 1 543 ? 6.738 19.746 32.445 1.00 28.16 543 VAL A C 1
ATOM 4368 O O . VAL A 1 543 ? 5.923 18.892 32.773 1.00 28.16 543 VAL A O 1
ATOM 4371 N N . SER A 1 544 ? 7.574 20.276 33.348 1.00 24.67 544 SER A N 1
ATOM 4372 C CA . SER A 1 544 ? 7.617 19.783 34.738 1.00 24.67 544 SER A CA 1
ATOM 4373 C C . SER A 1 544 ? 6.471 20.278 35.633 1.00 24.67 544 SER A C 1
ATOM 4375 O O . SER A 1 544 ? 6.315 19.778 36.745 1.00 24.67 544 SER A O 1
ATOM 4377 N N . SER A 1 545 ? 5.637 21.220 35.169 1.00 23.92 545 SER A N 1
ATOM 4378 C CA . SER A 1 545 ? 4.452 21.672 35.915 1.00 23.92 545 SER A CA 1
ATOM 4379 C C . SER A 1 545 ? 3.154 20.957 35.517 1.00 23.92 545 SER A C 1
ATOM 4381 O O . SER A 1 545 ? 2.104 21.281 36.069 1.00 23.92 545 SER A O 1
ATOM 4383 N N . VAL A 1 546 ? 3.200 20.009 34.571 1.00 28.06 546 VAL A N 1
ATOM 4384 C CA . VAL A 1 546 ? 2.018 19.260 34.093 1.00 28.06 546 VAL A CA 1
ATOM 4385 C C . VAL A 1 546 ? 1.886 17.883 34.769 1.00 28.06 546 VAL A C 1
ATOM 4387 O O . VAL A 1 546 ? 0.792 17.331 34.816 1.00 28.06 546 VAL A O 1
ATOM 4390 N N . ASP A 1 547 ? 2.932 17.386 35.436 1.00 24.38 547 ASP A N 1
ATOM 4391 C CA . ASP A 1 547 ? 2.939 16.091 36.148 1.00 24.38 547 ASP A CA 1
ATOM 4392 C C . ASP A 1 547 ? 2.180 16.078 37.500 1.00 24.38 547 ASP A C 1
ATOM 4394 O O . ASP A 1 547 ? 2.329 15.159 38.306 1.00 24.38 547 ASP A O 1
ATOM 4398 N N . ARG A 1 548 ? 1.340 17.084 37.786 1.00 24.23 548 ARG A N 1
ATOM 4399 C CA . ARG A 1 548 ? 0.510 17.143 39.011 1.00 24.23 548 ARG A CA 1
ATOM 4400 C C . ARG A 1 548 ? -0.939 17.574 38.776 1.00 24.23 548 ARG A C 1
ATOM 4402 O O . ARG A 1 548 ? -1.523 18.275 39.601 1.00 24.23 548 ARG A O 1
ATOM 4409 N N . VAL A 1 549 ? -1.553 17.117 37.689 1.00 24.75 549 VAL A N 1
ATOM 4410 C CA . VAL A 1 549 ? -3.017 17.146 37.555 1.00 24.75 549 VAL A CA 1
ATOM 4411 C C . VAL A 1 549 ? -3.507 15.713 37.381 1.00 24.75 549 VAL A C 1
ATOM 4413 O O . VAL A 1 549 ? -3.101 15.038 36.442 1.00 24.75 549 VAL A O 1
ATOM 4416 N N . ASN A 1 550 ? -4.338 15.255 38.325 1.00 26.03 550 ASN A N 1
ATOM 4417 C CA . ASN A 1 550 ? -5.021 13.958 38.324 1.00 26.03 550 ASN A CA 1
ATOM 4418 C C . ASN A 1 550 ? -5.490 13.578 36.914 1.00 26.03 550 ASN A C 1
ATOM 4420 O O . ASN A 1 550 ? -6.405 14.193 36.366 1.00 26.03 550 ASN A O 1
ATOM 4424 N N . THR A 1 551 ? -4.863 12.563 36.334 1.00 25.19 551 THR A N 1
ATOM 4425 C CA . THR A 1 551 ? -5.235 12.012 35.037 1.00 25.19 551 THR A CA 1
ATOM 4426 C C . THR A 1 551 ? -6.431 11.075 35.203 1.00 25.19 551 THR A C 1
ATOM 4428 O O . THR A 1 551 ? -6.281 9.880 35.443 1.00 25.19 551 THR A O 1
ATOM 4431 N N . GLU A 1 552 ? -7.644 11.604 35.028 1.00 33.06 552 GLU A N 1
ATOM 4432 C CA . GLU A 1 552 ? -8.771 10.797 34.542 1.00 33.06 552 GLU A CA 1
ATOM 4433 C C . GLU A 1 552 ? -8.421 10.363 33.105 1.00 33.06 552 GLU A C 1
ATOM 4435 O O . GLU A 1 552 ? -8.576 11.110 32.140 1.00 33.06 552 GLU A O 1
ATOM 4440 N N . GLY A 1 553 ? -7.801 9.190 32.967 1.00 31.72 553 GLY A N 1
ATOM 4441 C CA . GLY A 1 553 ? -7.343 8.674 31.679 1.00 31.72 553 GLY A CA 1
ATOM 4442 C C . GLY A 1 553 ? -8.515 8.243 30.798 1.00 31.72 553 GLY A C 1
ATOM 4443 O O . GLY A 1 553 ? -9.069 7.164 30.994 1.00 31.72 553 GLY A O 1
ATOM 4444 N N . PHE A 1 554 ? -8.871 9.058 29.806 1.00 36.44 554 PHE A N 1
ATOM 4445 C CA . PHE A 1 554 ? -9.843 8.694 28.774 1.00 36.44 554 PHE A CA 1
ATOM 4446 C C . PHE A 1 554 ? -9.223 7.738 27.744 1.00 36.44 554 PHE A C 1
ATOM 4448 O O . PHE A 1 554 ? -8.176 8.028 27.163 1.00 36.44 554 PHE A O 1
ATOM 4455 N N . PHE A 1 555 ? -9.907 6.632 27.448 1.00 44.84 555 PHE A N 1
ATOM 4456 C CA . PHE A 1 555 ? -9.573 5.742 26.331 1.00 44.84 555 PHE A CA 1
ATOM 4457 C C . PHE A 1 555 ? -10.547 5.988 25.172 1.00 44.84 555 PHE A C 1
ATOM 4459 O O . PHE A 1 555 ? -11.758 5.925 25.360 1.00 44.84 555 PHE A O 1
ATOM 4466 N N . CYS A 1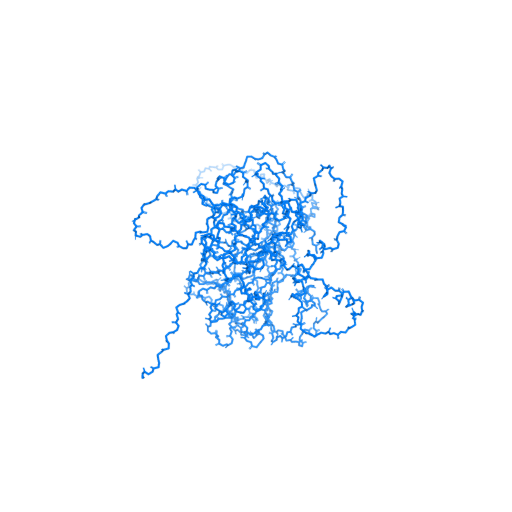 556 ? -10.052 6.274 23.966 1.00 38.12 556 CYS A N 1
ATOM 4467 C CA . CYS A 1 556 ? -10.904 6.510 22.793 1.00 38.12 556 CYS A CA 1
ATOM 4468 C C . CYS A 1 556 ? -11.143 5.208 22.009 1.00 38.12 556 CYS A C 1
ATOM 4470 O O . CYS A 1 556 ? -10.191 4.499 21.690 1.00 38.12 556 CYS A O 1
ATOM 4472 N N . GLY A 1 557 ? -12.405 4.898 21.693 1.00 32.78 557 GLY A N 1
ATOM 4473 C CA . GLY A 1 557 ? -12.804 3.746 20.871 1.00 32.78 557 GLY A CA 1
ATOM 4474 C C . GLY A 1 557 ? -13.051 4.095 19.388 1.00 32.78 557 GLY A C 1
ATOM 4475 O O . GLY A 1 557 ? -13.308 5.260 19.069 1.00 32.78 557 GLY A O 1
ATOM 4476 N N . PRO A 1 558 ? -12.989 3.110 18.466 1.00 31.17 558 PRO A N 1
ATOM 4477 C CA . PRO A 1 558 ? -13.250 3.312 17.036 1.00 31.17 558 PRO A CA 1
ATOM 4478 C C . PRO A 1 558 ? -14.738 3.575 16.735 1.00 31.17 558 PRO A C 1
ATOM 4480 O O . PRO A 1 558 ? -15.620 3.209 17.502 1.00 31.17 558 PRO A O 1
ATOM 4483 N N . ARG A 1 559 ? -15.038 4.186 15.581 1.00 35.53 559 ARG A N 1
ATOM 4484 C CA . ARG A 1 559 ? -16.410 4.495 15.128 1.00 35.53 559 ARG A CA 1
ATOM 4485 C C . ARG A 1 559 ? -17.199 3.209 14.826 1.00 35.53 559 ARG A C 1
ATOM 4487 O O . ARG A 1 559 ? -16.792 2.440 13.961 1.00 35.53 559 ARG A O 1
ATOM 4494 N N . GLN A 1 560 ? -18.371 3.016 15.437 1.00 31.86 560 GLN A N 1
ATOM 4495 C CA . GLN A 1 560 ? -19.349 2.012 14.989 1.00 31.86 560 GLN A CA 1
ATOM 4496 C C . GLN A 1 560 ? -20.344 2.640 14.009 1.00 31.86 560 GLN A C 1
ATOM 4498 O O . GLN A 1 560 ? -20.962 3.667 14.295 1.00 31.86 560 GLN A O 1
ATOM 4503 N N . HIS A 1 561 ? -20.567 1.979 12.873 1.00 27.52 561 HIS A N 1
ATOM 4504 C CA . HIS A 1 561 ? -21.754 2.213 12.057 1.00 27.52 561 HIS A CA 1
ATOM 4505 C C . HIS A 1 561 ? -22.901 1.335 12.567 1.00 27.52 561 HIS A C 1
ATOM 4507 O O . HIS A 1 561 ? -22.7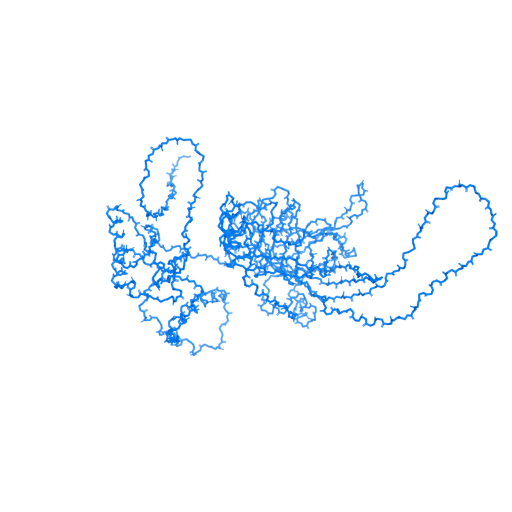40 0.130 12.754 1.00 27.52 561 HIS A O 1
ATOM 4513 N N . ARG A 1 562 ? -24.093 1.918 12.750 1.00 24.50 562 ARG A N 1
ATOM 4514 C CA . ARG A 1 562 ? -25.324 1.131 12.914 1.00 24.50 562 ARG A CA 1
ATOM 4515 C C . ARG A 1 562 ? -25.546 0.318 11.635 1.00 24.50 562 ARG A C 1
ATOM 4517 O O . ARG A 1 562 ? -25.971 0.883 10.632 1.00 24.50 562 ARG A O 1
ATOM 4524 N N . GLY A 1 563 ? -25.260 -0.984 11.670 1.00 27.95 563 GLY A N 1
ATOM 4525 C CA . GLY A 1 563 ? -25.612 -1.911 10.587 1.00 27.95 563 GLY A CA 1
ATOM 4526 C C . GLY A 1 563 ? -24.594 -2.998 10.231 1.00 27.95 563 GLY A C 1
ATOM 4527 O O . GLY A 1 563 ? -24.916 -3.838 9.395 1.00 27.95 563 GLY A O 1
ATOM 4528 N N . SER A 1 564 ? -23.406 -3.049 10.834 1.00 24.45 564 SER A N 1
ATOM 4529 C CA . SER A 1 564 ? -22.439 -4.120 10.561 1.00 24.45 564 SER A CA 1
ATOM 4530 C C . SER A 1 564 ? -22.683 -5.341 11.453 1.00 24.45 564 SER A C 1
ATOM 4532 O O . SER A 1 564 ? -22.266 -5.400 12.607 1.00 24.45 564 SER A O 1
ATOM 4534 N N . LEU A 1 565 ? -23.344 -6.357 10.893 1.00 22.72 565 LEU A N 1
ATOM 4535 C CA . LEU A 1 565 ? -23.205 -7.732 11.370 1.00 22.72 565 LEU A CA 1
ATOM 4536 C C . LEU A 1 565 ? -21.770 -8.184 11.060 1.00 22.72 565 LEU A C 1
ATOM 4538 O O . LEU A 1 565 ? -21.444 -8.452 9.903 1.00 22.72 565 LEU A O 1
ATOM 4542 N N . CYS A 1 566 ? -20.915 -8.285 12.076 1.00 23.03 566 CYS A N 1
ATOM 4543 C CA . CYS A 1 566 ? -19.649 -9.001 11.951 1.00 23.03 566 CYS A CA 1
ATOM 4544 C C . CYS A 1 566 ? -19.962 -10.490 11.755 1.00 23.03 566 CYS A C 1
ATOM 4546 O O . CYS A 1 566 ? -20.267 -11.208 12.706 1.00 23.03 566 CYS A O 1
ATOM 4548 N N . CYS A 1 567 ? -19.943 -10.955 10.507 1.00 23.30 567 CYS A N 1
ATOM 4549 C CA . CYS A 1 567 ? -20.014 -12.379 10.215 1.00 23.30 567 CYS A CA 1
ATOM 4550 C C . CYS A 1 567 ? -18.624 -12.981 10.438 1.00 23.30 567 CYS A C 1
ATOM 4552 O O . CYS A 1 567 ? -17.717 -12.760 9.640 1.00 23.30 567 CYS A O 1
ATOM 4554 N N . GLY A 1 568 ? -18.471 -13.753 11.516 1.00 22.98 568 GLY A N 1
ATOM 4555 C CA . GLY A 1 568 ? -17.378 -14.716 11.636 1.00 22.98 568 GLY A CA 1
ATOM 4556 C C . GLY A 1 568 ? -17.424 -15.755 10.501 1.00 22.98 568 GLY A C 1
ATOM 4557 O O . GLY A 1 568 ? -18.422 -15.841 9.772 1.00 22.98 568 GLY A O 1
ATOM 4558 N N . PRO A 1 569 ? -16.356 -16.548 10.319 1.00 22.06 569 PRO A N 1
ATOM 4559 C CA . PRO A 1 569 ? -16.263 -17.506 9.225 1.00 22.06 569 PRO A CA 1
ATOM 4560 C C . PRO A 1 569 ? -17.448 -18.480 9.258 1.00 22.06 569 PRO A C 1
ATOM 4562 O O . PRO A 1 569 ? -17.697 -19.157 10.255 1.00 22.06 569 PRO A O 1
ATOM 4565 N N . ARG A 1 570 ? -18.194 -18.560 8.148 1.00 22.88 570 ARG A N 1
ATOM 4566 C CA . ARG A 1 570 ? -19.200 -19.607 7.939 1.00 22.88 570 ARG A CA 1
ATOM 4567 C C . ARG A 1 570 ? -18.494 -20.964 7.926 1.00 22.88 570 ARG A C 1
ATOM 4569 O O . ARG A 1 570 ? -17.895 -21.334 6.921 1.00 22.88 570 ARG A O 1
ATOM 4576 N N . GLN A 1 571 ? -18.630 -21.728 9.006 1.00 25.97 571 GLN A N 1
ATOM 4577 C CA . GLN A 1 571 ? -18.545 -23.182 8.917 1.00 25.97 571 GLN A CA 1
ATOM 4578 C C . GLN A 1 571 ? -19.760 -23.704 8.136 1.00 25.97 571 GLN A C 1
ATOM 4580 O O . GLN A 1 571 ? -20.889 -23.230 8.299 1.00 25.97 571 GLN A O 1
ATOM 4585 N N . HIS A 1 572 ? -19.504 -24.653 7.239 1.00 24.25 572 HIS A N 1
ATOM 4586 C CA . HIS A 1 5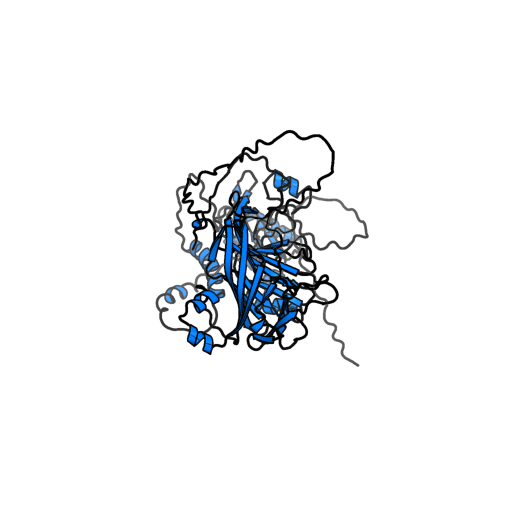72 ? -20.515 -25.341 6.443 1.00 24.25 572 HIS A CA 1
ATOM 4587 C C . HIS A 1 572 ? -21.625 -25.935 7.333 1.00 24.25 572 HIS A C 1
ATOM 4589 O O . HIS A 1 572 ? -21.354 -26.602 8.327 1.00 24.25 572 HIS A O 1
ATOM 4595 N N . ARG A 1 573 ? -22.891 -25.701 6.956 1.00 25.34 573 ARG A N 1
ATOM 4596 C CA . ARG A 1 573 ? -24.076 -26.259 7.625 1.00 25.34 573 ARG A CA 1
ATOM 4597 C C . ARG A 1 573 ? -24.230 -27.752 7.331 1.00 25.34 573 ARG A C 1
ATOM 4599 O O . ARG A 1 573 ? -24.448 -28.116 6.182 1.00 25.34 573 ARG A O 1
ATOM 4606 N N . CYS A 1 574 ? -24.320 -28.544 8.393 1.00 21.27 574 CYS A N 1
ATOM 4607 C CA . CYS A 1 574 ? -25.256 -29.662 8.502 1.00 21.27 574 CYS A CA 1
ATOM 4608 C C . CYS A 1 574 ? -25.790 -29.700 9.939 1.00 21.27 574 CYS A C 1
ATOM 4610 O O . CYS A 1 574 ? -25.089 -30.147 10.840 1.00 21.27 574 CYS A O 1
ATOM 4612 N N . SER A 1 575 ? -26.996 -29.167 10.150 1.00 22.45 575 SER A N 1
ATOM 4613 C CA . SER A 1 575 ? -28.021 -29.611 11.117 1.00 22.45 575 SER A CA 1
ATOM 4614 C C . SER A 1 575 ? -28.984 -28.468 11.459 1.00 22.45 575 SER A C 1
ATOM 4616 O O . SER A 1 575 ? -28.624 -27.301 11.603 1.00 22.45 575 SER A O 1
ATOM 4618 N N . SER A 1 576 ? -30.257 -28.832 11.474 1.00 24.14 576 SER A N 1
ATOM 4619 C CA . SER A 1 576 ? -31.450 -28.023 11.684 1.00 24.14 576 SER A CA 1
ATOM 4620 C C . SER A 1 576 ? -31.808 -27.934 13.163 1.00 24.14 576 SER A C 1
ATOM 4622 O O . SER A 1 576 ? -31.844 -28.975 13.809 1.00 24.14 576 SER A O 1
ATOM 4624 N N . LEU A 1 577 ? -32.200 -26.752 13.649 1.00 21.48 577 LEU A N 1
ATOM 4625 C CA . LEU A 1 577 ? -33.165 -26.596 14.747 1.00 21.48 577 LEU A CA 1
ATOM 4626 C C . LEU A 1 577 ? -33.755 -25.174 14.732 1.00 21.48 577 LEU A C 1
ATOM 4628 O O . LEU A 1 577 ? -33.037 -24.176 14.738 1.00 21.48 577 LEU A O 1
ATOM 4632 N N . CYS A 1 578 ? -35.082 -25.108 14.638 1.00 22.66 578 CYS A N 1
ATOM 4633 C CA . CYS A 1 578 ? -35.895 -23.895 14.687 1.00 22.66 578 CYS A CA 1
ATOM 4634 C C . CYS A 1 578 ? -36.240 -23.528 16.141 1.00 22.66 578 CYS A C 1
ATOM 4636 O O . CYS A 1 578 ? -36.555 -24.410 16.934 1.00 22.66 578 CYS A O 1
ATOM 4638 N N . GLY A 1 579 ? -36.278 -22.227 16.453 1.00 20.70 579 GLY A N 1
ATOM 4639 C CA . GLY A 1 579 ? -36.828 -21.658 17.692 1.00 20.70 579 GLY A CA 1
ATOM 4640 C C . GLY A 1 579 ? -37.047 -20.137 17.553 1.00 20.70 579 GLY A C 1
ATOM 4641 O O . GLY A 1 579 ? -36.326 -19.511 16.773 1.00 20.70 579 GLY A O 1
ATOM 4642 N N . PRO A 1 580 ? -38.068 -19.537 18.201 1.00 23.00 580 PRO A N 1
ATOM 4643 C CA . PRO A 1 580 ? -38.688 -18.281 17.763 1.00 23.00 580 PRO A CA 1
ATOM 4644 C C . PRO A 1 580 ? -37.910 -17.014 18.158 1.00 23.00 580 PRO A C 1
ATOM 4646 O O . PRO A 1 580 ? -37.282 -16.939 19.209 1.00 23.00 580 PRO A O 1
ATOM 4649 N N . ARG A 1 581 ? -38.002 -15.984 17.304 1.00 23.02 581 ARG A N 1
ATOM 4650 C CA . ARG A 1 581 ? -37.430 -14.642 17.509 1.00 23.02 581 ARG A CA 1
ATOM 4651 C C . ARG A 1 581 ? -38.257 -13.837 18.517 1.00 23.02 581 ARG A C 1
ATOM 4653 O O . ARG A 1 581 ? -39.434 -13.591 18.270 1.00 23.02 581 ARG A O 1
ATOM 4660 N N . GLN A 1 582 ? -37.610 -13.318 19.561 1.00 22.98 582 GLN A N 1
ATOM 4661 C CA . GLN A 1 582 ? -38.085 -12.152 20.311 1.00 22.98 582 GLN A CA 1
ATOM 4662 C C . GLN A 1 582 ? -37.112 -10.976 20.146 1.00 22.98 582 GLN A C 1
ATOM 4664 O O . GLN A 1 582 ? -35.895 -11.130 20.186 1.00 22.98 582 GLN A O 1
ATOM 4669 N N . HIS A 1 583 ? -37.687 -9.798 19.907 1.00 28.56 583 HIS A N 1
ATOM 4670 C CA . HIS A 1 583 ? -37.019 -8.508 19.754 1.00 28.56 583 HIS A CA 1
ATOM 4671 C C . HIS A 1 583 ? -36.517 -7.981 21.108 1.00 28.56 583 HIS A C 1
ATOM 4673 O O . HIS A 1 583 ? -37.344 -7.542 21.899 1.00 28.56 583 HIS A O 1
ATOM 4679 N N . ARG A 1 584 ? -35.194 -7.923 21.324 1.00 24.84 584 ARG A N 1
ATOM 4680 C CA . ARG A 1 584 ? -34.492 -6.891 22.122 1.00 24.84 584 ARG A CA 1
ATOM 4681 C C . ARG A 1 584 ? -33.053 -6.768 21.611 1.00 24.84 584 ARG A C 1
ATOM 4683 O O . ARG A 1 584 ? -32.336 -7.758 21.528 1.00 24.84 584 ARG A O 1
ATOM 4690 N N . SER A 1 585 ? -32.654 -5.561 21.218 1.00 25.91 585 SER A N 1
ATOM 4691 C CA . SER A 1 585 ? -31.340 -5.286 20.631 1.00 25.91 585 SER A CA 1
ATOM 4692 C C . SER A 1 585 ? -30.334 -4.920 21.723 1.00 25.91 585 SER A C 1
ATOM 4694 O O . SER A 1 585 ? -30.136 -3.744 22.003 1.00 25.91 585 SER A O 1
ATOM 4696 N N . VAL A 1 586 ? -29.694 -5.925 22.318 1.00 26.50 586 VAL A N 1
ATOM 4697 C CA . VAL A 1 586 ? -28.428 -5.774 23.050 1.00 26.50 586 VAL A CA 1
ATOM 4698 C C . VAL A 1 586 ? -27.391 -6.552 22.249 1.00 26.50 586 VAL A C 1
ATOM 4700 O O . VAL A 1 586 ? -27.566 -7.742 21.999 1.00 26.50 586 VAL A O 1
ATOM 4703 N N . SER A 1 587 ? -26.356 -5.874 21.756 1.00 28.05 587 SER A N 1
ATOM 4704 C CA . SER A 1 587 ? -25.261 -6.532 21.037 1.00 28.05 587 SER A CA 1
ATOM 4705 C C . SER A 1 587 ? -24.123 -6.775 22.021 1.00 28.05 587 SER A C 1
ATOM 4707 O O . SER A 1 587 ? -23.365 -5.861 22.322 1.00 28.05 587 SER A O 1
ATOM 4709 N N . VAL A 1 588 ? -24.035 -7.999 22.541 1.00 26.03 588 VAL A N 1
ATOM 4710 C CA . VAL A 1 588 ? -22.900 -8.471 23.345 1.00 26.03 588 VAL A CA 1
ATOM 4711 C C . VAL A 1 588 ? -21.872 -9.059 22.379 1.00 26.03 588 VAL A C 1
ATOM 4713 O O . VAL A 1 588 ? -22.177 -10.019 21.670 1.00 26.03 588 VAL A O 1
ATOM 4716 N N . LEU A 1 589 ? -20.665 -8.492 22.321 1.00 28.48 589 LEU A N 1
ATOM 4717 C CA . LEU A 1 589 ? -19.541 -9.132 21.635 1.00 28.48 589 LEU A CA 1
ATOM 4718 C C . LEU A 1 589 ? -18.869 -10.114 22.600 1.00 28.48 589 LEU A C 1
ATOM 4720 O O . LEU A 1 589 ? -18.337 -9.704 23.626 1.00 28.48 589 LEU A O 1
ATOM 4724 N N . TRP A 1 590 ? -18.872 -11.400 22.250 1.00 24.80 590 TRP A N 1
ATOM 4725 C CA . TRP A 1 590 ? -18.034 -12.408 22.898 1.00 24.80 590 TRP A CA 1
ATOM 4726 C C . TRP A 1 590 ? -16.683 -12.493 22.186 1.00 24.80 590 TRP A C 1
ATOM 4728 O O . TRP A 1 590 ? -16.631 -12.679 20.970 1.00 24.80 590 TRP A O 1
ATOM 4738 N N . THR A 1 591 ? -15.594 -12.433 22.946 1.00 25.53 591 THR A N 1
ATOM 4739 C CA . THR A 1 591 ? -14.263 -12.855 22.500 1.00 25.53 591 THR A CA 1
ATOM 4740 C C . THR A 1 591 ? -13.765 -13.955 23.423 1.00 25.53 591 THR A C 1
ATOM 4742 O O . THR A 1 591 ? -13.358 -13.675 24.545 1.00 25.53 591 THR A O 1
ATOM 4745 N N . ALA A 1 592 ? -13.784 -15.203 22.955 1.00 25.69 592 ALA A N 1
ATOM 4746 C CA . ALA A 1 592 ? -12.974 -16.269 23.534 1.00 25.69 592 ALA A CA 1
ATOM 4747 C C . ALA A 1 592 ? -12.779 -17.411 22.529 1.00 25.69 592 ALA A C 1
ATOM 4749 O O . ALA A 1 592 ? -13.724 -18.108 22.172 1.00 25.69 592 ALA A O 1
ATOM 4750 N N . THR A 1 593 ? -11.528 -17.652 22.150 1.00 25.39 593 THR A N 1
ATOM 4751 C CA . THR A 1 593 ? -11.010 -19.018 22.024 1.00 25.39 593 THR A CA 1
ATOM 4752 C C . THR A 1 593 ? -9.685 -19.050 22.769 1.00 25.39 593 THR A C 1
ATOM 4754 O O . THR A 1 593 ? -8.702 -18.450 22.338 1.00 25.39 593 THR A O 1
ATOM 4757 N N . THR A 1 594 ? -9.699 -19.697 23.928 1.00 28.03 594 THR A N 1
ATOM 4758 C CA . THR A 1 594 ? -8.524 -20.109 24.694 1.00 28.03 594 THR A CA 1
ATOM 4759 C C . THR A 1 594 ? -7.661 -21.075 23.866 1.00 28.03 594 THR A C 1
ATOM 4761 O O . THR A 1 594 ? -8.214 -21.908 23.143 1.00 28.03 594 THR A O 1
ATOM 4764 N N . PRO A 1 595 ? -6.319 -21.018 23.949 1.00 29.83 595 PRO A N 1
ATOM 4765 C CA . PRO A 1 595 ? -5.471 -22.089 23.434 1.00 29.83 595 PRO A CA 1
ATOM 4766 C C . PRO A 1 595 ? -5.544 -23.312 24.374 1.00 29.83 595 PRO A C 1
ATOM 4768 O O . PRO A 1 595 ? -5.747 -23.139 25.580 1.00 29.83 595 PRO A O 1
ATOM 4771 N N . PRO A 1 596 ? -5.391 -24.550 23.869 1.00 28.45 596 PRO A N 1
ATOM 4772 C CA . PRO A 1 596 ? -5.362 -25.731 24.725 1.00 28.45 596 PRO A CA 1
ATOM 4773 C C . PRO A 1 596 ? -4.080 -25.757 25.580 1.00 28.45 596 PRO A C 1
ATOM 4775 O O . PRO A 1 596 ? -3.040 -25.253 25.145 1.00 28.45 596 PRO A O 1
ATOM 4778 N N . PRO A 1 597 ? -4.125 -26.345 26.789 1.00 32.06 597 PRO A N 1
ATOM 4779 C CA . PRO A 1 597 ? -2.974 -26.413 27.676 1.00 32.06 597 PRO A CA 1
ATOM 4780 C C . PRO A 1 597 ? -1.917 -27.388 27.146 1.00 32.06 597 PRO A C 1
ATOM 4782 O O . PRO A 1 597 ? -2.226 -28.465 26.635 1.00 32.06 597 PRO A O 1
ATOM 4785 N N . HIS A 1 598 ? -0.653 -27.003 27.321 1.00 29.77 598 HIS A N 1
ATOM 4786 C CA . HIS A 1 598 ? 0.515 -27.858 27.149 1.00 29.77 598 HIS A CA 1
ATOM 4787 C C . HIS A 1 598 ? 0.378 -29.142 27.981 1.00 29.77 598 HIS A C 1
ATOM 4789 O O . HIS A 1 598 ? 0.289 -29.088 29.207 1.00 29.77 598 HIS A O 1
ATOM 4795 N N . LEU A 1 599 ? 0.427 -30.297 27.319 1.00 25.33 599 LEU A N 1
ATOM 4796 C CA . LEU A 1 599 ? 0.706 -31.576 27.963 1.00 25.33 599 LEU A CA 1
ATOM 4797 C C . LEU A 1 599 ? 2.223 -31.784 27.968 1.00 25.33 599 LEU A C 1
ATOM 4799 O O . LEU A 1 599 ? 2.827 -32.153 26.964 1.00 25.33 599 LEU A O 1
ATOM 4803 N N . LEU A 1 600 ? 2.825 -31.513 29.124 1.00 27.14 600 LEU A N 1
ATOM 4804 C CA . LEU A 1 600 ? 4.088 -32.111 29.534 1.00 27.14 600 LEU A CA 1
ATOM 4805 C C . LEU A 1 600 ? 3.869 -33.619 29.710 1.00 27.14 600 LEU A C 1
ATOM 4807 O O . LEU A 1 600 ? 3.071 -34.032 30.548 1.00 27.14 600 LEU A O 1
ATOM 4811 N N . ALA A 1 601 ? 4.612 -34.430 28.964 1.00 24.30 601 ALA A N 1
ATOM 4812 C CA . ALA A 1 601 ? 4.882 -35.816 29.320 1.00 24.30 601 ALA A CA 1
ATOM 4813 C C . ALA A 1 601 ? 6.350 -36.123 29.006 1.00 24.30 601 ALA A C 1
ATOM 4815 O O . ALA A 1 601 ? 6.764 -36.192 27.852 1.00 24.30 601 ALA A O 1
ATOM 4816 N N . HIS A 1 602 ? 7.138 -36.240 30.074 1.00 25.19 602 HIS A N 1
ATOM 4817 C CA . HIS A 1 602 ? 8.453 -36.866 30.076 1.00 25.19 602 HIS A CA 1
ATOM 4818 C C . HIS A 1 602 ? 8.323 -38.397 29.942 1.00 25.19 602 HIS A C 1
ATOM 4820 O O . HIS A 1 602 ? 7.314 -38.965 30.359 1.00 25.19 602 HIS A O 1
ATOM 4826 N N . THR A 1 603 ? 9.424 -39.026 29.501 1.00 27.52 603 THR A N 1
ATOM 4827 C CA . THR A 1 603 ? 9.765 -40.474 29.443 1.00 27.52 603 THR A CA 1
ATOM 4828 C C . THR A 1 603 ? 9.082 -41.277 28.324 1.00 27.52 603 THR A C 1
ATOM 4830 O O . THR A 1 603 ? 7.871 -41.194 28.180 1.00 27.52 603 THR A O 1
ATOM 4833 N N . GLN A 1 604 ? 9.763 -42.062 27.477 1.00 29.31 604 GLN A N 1
ATOM 4834 C CA . GLN A 1 604 ? 11.132 -42.615 27.426 1.00 29.31 604 GLN A CA 1
ATOM 4835 C C . GLN A 1 604 ? 11.817 -42.330 26.087 1.00 29.31 604 GLN A C 1
ATOM 4837 O O . GLN A 1 604 ? 11.092 -42.249 25.070 1.00 29.31 604 GLN A O 1
#

Sequence (604 aa):
MAQTQYKNSKKHHKHINNPFPSAPKSLPLIHSKLSFNDEKLSHSRDFSIGENFILTWAPTNGDEEKQPTTRGGYLSLSHQSELDKAIWSTVPGEAFISGAAVETEVEESRGSFAIKDGEVMFISRHQTIEKILSLYKSDLELESKGREYNAIFGDSYTDHEWNHFPIVVITGLLFCTKNVPKSRKRLSVTVQYWFLLEQKNSTQVSFSVNFGEYNYKLETRPPQKSKFYYKSSKLHLRRPRSYFSAFSMNYKEEEQVNETLNLKGFGEFNRVYVTFASETDERFYGFGEQFSCMEFKGKKVPILVQEQGIGRGDQPITFAANLVSHRSGGDWSTTYAPSPFYMTSKMRSLYLEGYNYSIFDLTKHDRVQVQVYGSHAKGRILFGSSPVDLIESYTETIGRPPPLPNWILSGAVVGMQGGTGAVHQVWDQLQDFDVPISAFWLQDWVGQRKTIIGSQLWWNWELDHMHYYGWKELVNDLTDHNIRVMAYCNPCLAPPVDGCASVLISSPCSISLLFSSALILSHRLRASPLAHTRCTSSLLALVSSVDRVNTEGFFCGPRQHRGSLCCGPRQHRCSSLCGPRQHRSVSVLWTATTPPPHLLAHTQ